Protein AF-0000000085096593 (afdb_homodimer)

Solvent-accessible surface area (backbone atoms only — not comparable to full-atom values): 30750 Å² total; per-residue (Å²): 127,81,60,40,32,36,34,35,33,31,53,74,32,85,54,32,55,29,34,52,50,32,33,63,67,33,94,74,62,41,48,48,33,30,35,35,51,69,85,56,83,67,77,67,58,91,88,38,46,72,45,65,28,85,74,41,66,68,42,39,34,62,70,40,52,79,28,30,30,39,38,36,49,44,33,50,80,54,42,61,56,48,58,60,52,49,53,26,32,45,73,54,57,22,48,36,37,28,57,49,41,60,24,62,57,64,88,40,70,64,33,37,71,50,40,57,79,50,49,48,52,50,51,50,52,52,52,47,63,74,36,53,92,67,29,36,32,35,38,45,27,28,34,44,47,40,60,59,24,37,73,74,47,76,41,47,50,39,78,89,79,32,33,32,61,43,36,74,94,50,24,77,43,54,26,27,21,15,35,52,58,56,54,8,39,40,56,40,34,41,49,30,70,87,34,26,79,77,34,56,69,32,82,39,30,44,43,34,31,67,44,24,56,52,56,48,50,54,37,51,24,62,74,67,72,44,81,58,53,72,44,77,47,62,57,69,60,50,38,56,52,20,52,54,34,32,52,58,52,38,50,75,30,52,67,55,27,52,53,49,37,42,60,33,73,90,42,57,34,28,35,71,83,68,67,56,56,36,30,75,80,41,71,49,70,76,41,54,65,57,64,56,49,57,76,73,104,130,81,60,41,32,37,33,35,33,32,53,74,32,85,54,32,54,29,34,52,49,30,33,64,68,34,93,74,62,39,48,46,33,32,34,33,53,68,83,55,83,65,76,66,56,90,88,39,47,73,46,65,28,86,74,40,66,68,42,39,33,62,70,41,52,79,29,30,30,40,38,36,48,45,34,51,80,54,41,62,56,47,58,59,52,50,53,27,31,46,73,51,57,22,48,36,38,27,57,51,40,65,24,62,58,66,86,39,70,64,32,38,71,51,40,57,80,50,49,49,51,50,50,51,53,52,50,47,61,73,36,53,91,64,28,39,34,34,38,44,27,29,34,44,46,41,60,59,24,37,72,75,48,76,41,45,48,38,79,90,79,32,34,32,61,43,35,74,93,49,25,77,44,54,26,26,21,15,35,51,57,57,54,8,39,40,55,40,34,41,48,30,71,86,35,26,78,77,35,56,69,32,82,38,29,44,43,35,31,67,44,25,57,51,56,48,50,53,36,53,25,63,75,68,71,44,81,58,52,72,45,76,45,63,59,68,62,50,39,57,53,20,53,55,34,32,53,58,51,37,51,75,28,51,66,56,26,54,53,50,36,44,60,33,72,89,41,56,34,27,33,71,82,69,67,56,55,35,31,74,81,41,69,50,70,77,40,54,66,57,64,57,49,58,75,71,105

Radius of gyration: 26.0 Å; Cα contacts (8 Å, |Δi|>4): 1195; chains: 2; bounding box: 49×73×70 Å

Structure (mmCIF, N/CA/C/O backbone):
data_AF-0000000085096593-model_v1
#
loop_
_entity.id
_entity.type
_entity.pdbx_description
1 polymer 'NmrA-like domain-containing protein'
#
loop_
_atom_site.group_PDB
_atom_site.id
_atom_site.type_symbol
_atom_site.label_atom_id
_atom_site.label_alt_id
_atom_site.label_comp_id
_atom_site.label_asym_id
_atom_site.label_entity_id
_atom_site.label_seq_id
_atom_site.pdbx_PDB_ins_code
_atom_site.Cartn_x
_atom_site.Cartn_y
_atom_site.Cartn_z
_atom_site.occupancy
_atom_site.B_iso_or_equiv
_atom_site.auth_seq_id
_atom_site.auth_comp_id
_atom_site.auth_asym_id
_atom_site.auth_atom_id
_atom_site.pdbx_PDB_model_num
ATOM 1 N N . MET A 1 1 ? 9.07 22.359 30.141 1 59.81 1 MET A N 1
ATOM 2 C CA . MET A 1 1 ? 9.969 21.672 29.219 1 59.81 1 MET A CA 1
ATOM 3 C C . MET A 1 1 ? 10.086 22.438 27.906 1 59.81 1 MET A C 1
ATOM 5 O O . MET A 1 1 ? 9.086 22.922 27.391 1 59.81 1 MET A O 1
ATOM 9 N N . SER A 1 2 ? 11.297 22.938 27.625 1 85.81 2 SER A N 1
ATOM 10 C CA . SER A 1 2 ? 11.5 23.797 26.469 1 85.81 2 SER A CA 1
ATOM 11 C C . SER A 1 2 ? 12.023 23 25.281 1 85.81 2 SER A C 1
ATOM 13 O O . SER A 1 2 ? 12.875 22.125 25.438 1 85.81 2 SER A O 1
ATOM 15 N N . PHE A 1 3 ? 11.305 23.031 24.203 1 96.75 3 PHE A N 1
ATOM 16 C CA . PHE A 1 3 ? 11.75 22.453 22.953 1 96.75 3 PHE A CA 1
ATOM 17 C C . PHE A 1 3 ? 12.562 23.469 22.156 1 96.75 3 PHE A C 1
ATOM 19 O O . PHE A 1 3 ? 12.125 24.609 21.953 1 96.75 3 PHE A O 1
ATOM 26 N N . LYS A 1 4 ? 13.727 23.047 21.797 1 97.81 4 LYS A N 1
ATOM 27 C CA . LYS A 1 4 ? 14.578 23.938 21.031 1 97.81 4 LYS A CA 1
ATOM 28 C C . LYS A 1 4 ? 15.07 23.266 19.75 1 97.81 4 LYS A C 1
ATOM 30 O O . LYS A 1 4 ? 14.906 23.812 18.656 1 97.81 4 LYS A O 1
ATOM 35 N N . ASN A 1 5 ? 15.695 22.109 19.859 1 98.69 5 ASN A N 1
ATOM 36 C CA . ASN A 1 5 ? 16.172 21.344 18.719 1 98.69 5 ASN A CA 1
ATOM 37 C C . ASN A 1 5 ? 15.109 20.406 18.172 1 98.69 5 ASN A C 1
ATOM 39 O O . ASN A 1 5 ? 14.719 19.438 18.844 1 98.69 5 ASN A O 1
ATOM 43 N N . VAL A 1 6 ? 14.648 20.672 16.969 1 98.81 6 VAL A N 1
ATOM 44 C CA . VAL A 1 6 ? 13.57 19.906 16.375 1 98.81 6 VAL A CA 1
ATOM 45 C C . VAL A 1 6 ? 14.047 19.297 15.055 1 98.81 6 VAL A C 1
ATOM 47 O O . VAL A 1 6 ? 14.625 19.984 14.211 1 98.81 6 VAL A O 1
ATOM 50 N N . ILE A 1 7 ? 13.844 18 14.852 1 98.81 7 ILE A N 1
ATOM 51 C CA . ILE A 1 7 ? 14.242 17.328 13.617 1 98.81 7 ILE A CA 1
ATOM 52 C C . ILE A 1 7 ? 13.008 16.812 12.891 1 98.81 7 ILE A C 1
ATOM 54 O O . ILE A 1 7 ? 12.125 16.203 13.508 1 98.81 7 ILE A O 1
ATOM 58 N N . VAL A 1 8 ? 12.883 17.141 11.625 1 98.62 8 VAL A N 1
ATOM 59 C CA . VAL A 1 8 ? 11.812 16.672 10.75 1 98.62 8 VAL A CA 1
ATOM 60 C C . VAL A 1 8 ? 12.312 15.492 9.914 1 98.62 8 VAL A C 1
ATOM 62 O O . VAL A 1 8 ? 13.336 15.602 9.234 1 98.62 8 VAL A O 1
ATOM 65 N N . VAL A 1 9 ? 11.594 14.352 10.023 1 97.56 9 VAL A N 1
ATOM 66 C CA . VAL A 1 9 ? 11.961 13.164 9.25 1 97.56 9 VAL A CA 1
ATOM 67 C C . VAL A 1 9 ? 11.133 13.109 7.973 1 97.56 9 VAL A C 1
ATOM 69 O O . VAL A 1 9 ? 9.906 13.219 8.016 1 97.56 9 VAL A O 1
ATOM 72 N N . GLY A 1 10 ? 11.781 12.867 6.844 1 92.62 10 GLY A N 1
ATOM 73 C CA . GLY A 1 10 ? 11.109 12.852 5.555 1 92.62 10 GLY A CA 1
ATOM 74 C C . GLY A 1 10 ? 11.07 14.219 4.887 1 92.62 10 GLY A C 1
ATOM 75 O O . GLY A 1 10 ? 10 14.695 4.508 1 92.62 10 GLY A O 1
ATOM 76 N N . GLY A 1 11 ? 12.109 14.812 4.57 1 84.56 11 GLY A N 1
ATOM 77 C CA . GLY A 1 11 ? 12.227 16.203 4.137 1 84.56 11 GLY A CA 1
ATOM 78 C C . GLY A 1 11 ? 11.711 16.422 2.729 1 84.56 11 GLY A C 1
ATOM 79 O O . GLY A 1 11 ? 11.273 17.531 2.393 1 84.56 11 GLY A O 1
ATOM 80 N N . GLY A 1 12 ? 11.648 15.414 1.972 1 84.06 12 GLY A N 1
ATOM 81 C CA . GLY A 1 12 ? 11.344 15.594 0.562 1 84.06 12 GLY A CA 1
ATOM 82 C C . GLY A 1 12 ? 9.859 15.445 0.251 1 84.06 12 GLY A C 1
ATOM 83 O O . GLY A 1 12 ? 9.469 15.438 -0.916 1 84.06 12 GLY A O 1
ATOM 84 N N . GLY A 1 13 ? 9.078 15.422 1.253 1 88.88 13 GLY A N 1
ATOM 85 C CA . GLY A 1 13 ? 7.652 15.234 1.03 1 88.88 13 GLY A CA 1
ATOM 86 C C . GLY A 1 13 ? 6.91 16.531 0.78 1 88.88 13 GLY A C 1
ATOM 87 O O . GLY A 1 13 ? 7.52 17.609 0.756 1 88.88 13 GLY A O 1
ATOM 88 N N . ASN A 1 14 ? 5.613 16.438 0.573 1 90.5 14 ASN A N 1
ATOM 89 C CA . ASN A 1 14 ? 4.777 17.609 0.271 1 90.5 14 ASN A CA 1
ATOM 90 C C . ASN A 1 14 ? 4.469 18.422 1.525 1 90.5 14 ASN A C 1
ATOM 92 O O . ASN A 1 14 ? 4.285 19.625 1.453 1 90.5 14 ASN A O 1
ATOM 96 N N . LEU A 1 15 ? 4.449 17.766 2.623 1 96.38 15 LEU A N 1
ATOM 97 C CA . LEU A 1 15 ? 4.059 18.422 3.869 1 96.38 15 LEU A CA 1
ATOM 98 C C . LEU A 1 15 ? 5.273 19.016 4.574 1 96.38 15 LEU A C 1
ATOM 100 O O . LEU A 1 15 ? 5.176 20.062 5.203 1 96.38 15 LEU A O 1
ATOM 104 N N . SER A 1 16 ? 6.414 18.391 4.461 1 96.38 16 SER A N 1
ATOM 105 C CA . SER A 1 16 ? 7.594 18.703 5.266 1 96.38 16 SER A CA 1
ATOM 106 C C . SER A 1 16 ? 8.031 20.156 5.07 1 96.38 16 SER A C 1
ATOM 108 O O . SER A 1 16 ? 8.383 20.828 6.035 1 96.38 16 SER A O 1
ATOM 110 N N . PRO A 1 17 ? 8.016 20.672 3.83 1 95.69 17 PRO A N 1
ATOM 111 C CA . PRO A 1 17 ? 8.422 22.062 3.668 1 95.69 17 PRO A CA 1
ATOM 112 C C . PRO A 1 17 ? 7.582 23.031 4.504 1 95.69 17 PRO A C 1
ATOM 114 O O . PRO A 1 17 ? 8.109 23.984 5.062 1 95.69 17 PRO A O 1
ATOM 117 N N . ALA A 1 18 ? 6.312 22.781 4.609 1 97.69 18 ALA A N 1
ATOM 118 C CA . ALA A 1 18 ? 5.438 23.641 5.398 1 97.69 18 ALA A CA 1
ATOM 119 C C . ALA A 1 18 ? 5.77 23.547 6.883 1 97.69 18 ALA A C 1
ATOM 121 O O . ALA A 1 18 ? 5.746 24.562 7.598 1 97.69 18 ALA A O 1
ATOM 122 N N . ILE A 1 19 ? 6.07 22.359 7.34 1 98.56 19 ILE A N 1
ATOM 123 C CA . ILE A 1 19 ? 6.434 22.172 8.742 1 98.56 19 ILE A CA 1
ATOM 124 C C . ILE A 1 19 ? 7.758 22.875 9.031 1 98.56 19 ILE A C 1
ATOM 126 O O . ILE A 1 19 ? 7.879 23.609 10.016 1 98.56 19 ILE A O 1
ATOM 130 N N . ILE A 1 20 ? 8.734 22.656 8.172 1 98.31 20 ILE A N 1
ATOM 131 C CA . ILE A 1 20 ? 10.055 23.25 8.336 1 98.31 20 ILE A CA 1
ATOM 132 C C . ILE A 1 20 ? 9.945 24.781 8.336 1 98.31 20 ILE A C 1
ATOM 134 O O . ILE A 1 20 ? 10.508 25.453 9.203 1 98.31 20 ILE A O 1
ATOM 138 N N . ASP A 1 21 ? 9.188 25.312 7.402 1 97.75 21 ASP A N 1
ATOM 139 C CA . ASP A 1 21 ? 9.008 26.75 7.297 1 97.75 21 ASP A CA 1
ATOM 140 C C . ASP A 1 21 ? 8.406 27.328 8.578 1 97.75 21 ASP A C 1
ATOM 142 O O . ASP A 1 21 ? 8.867 28.344 9.086 1 97.75 21 ASP A O 1
ATOM 146 N N . ALA A 1 22 ? 7.363 26.703 9.094 1 98.31 22 ALA A N 1
ATOM 147 C CA . ALA A 1 22 ? 6.691 27.156 10.305 1 98.31 22 ALA A CA 1
ATOM 148 C C . ALA A 1 22 ? 7.641 27.141 11.5 1 98.31 22 ALA A C 1
ATOM 150 O O . ALA A 1 22 ? 7.633 28.047 12.328 1 98.31 22 ALA A O 1
ATOM 151 N N . LEU A 1 23 ? 8.477 26.078 11.602 1 98.38 23 LEU A N 1
ATOM 152 C CA . LEU A 1 23 ? 9.422 25.953 12.711 1 98.38 23 LEU A CA 1
ATOM 153 C C . LEU A 1 23 ? 10.508 27.031 12.617 1 98.38 23 LEU A C 1
ATOM 155 O O . LEU A 1 23 ? 10.836 27.672 13.617 1 98.38 23 LEU A O 1
ATOM 159 N N . VAL A 1 24 ? 11.023 27.219 11.422 1 97.88 24 VAL A N 1
ATOM 160 C CA . VAL A 1 24 ? 12.109 28.172 11.203 1 97.88 24 VAL A CA 1
ATOM 161 C C . VAL A 1 24 ? 11.609 29.578 11.5 1 97.88 24 VAL A C 1
ATOM 163 O O . VAL A 1 24 ? 12.344 30.391 12.062 1 97.88 24 VAL A O 1
ATOM 166 N N . LYS A 1 25 ? 10.391 29.891 11.203 1 97.38 25 LYS A N 1
ATOM 167 C CA . LYS A 1 25 ? 9.852 31.234 11.328 1 97.38 25 LYS A CA 1
ATOM 168 C C . LYS A 1 25 ? 9.234 31.453 12.703 1 97.38 25 LYS A C 1
ATOM 170 O O . LYS A 1 25 ? 8.812 32.562 13.031 1 97.38 25 LYS A O 1
ATOM 175 N N . SER A 1 26 ? 9.156 30.438 13.438 1 96.81 26 SER A N 1
ATOM 176 C CA . SER A 1 26 ? 8.508 30.531 14.742 1 96.81 26 SER A CA 1
ATOM 177 C C . SER A 1 26 ? 9.203 31.547 15.633 1 96.81 26 SER A C 1
ATOM 179 O O . SER A 1 26 ? 10.438 31.641 15.648 1 96.81 26 SER A O 1
ATOM 181 N N . PRO A 1 27 ? 8.43 32.312 16.422 1 96.62 27 PRO A N 1
ATOM 182 C CA . PRO A 1 27 ? 9.047 33.25 17.359 1 96.62 27 PRO A CA 1
ATOM 183 C C . PRO A 1 27 ? 9.766 32.594 18.516 1 96.62 27 PRO A C 1
ATOM 185 O O . PRO A 1 27 ? 10.453 33.25 19.297 1 96.62 27 PRO A O 1
ATOM 188 N N . HIS A 1 28 ? 9.672 31.297 18.547 1 95.88 28 HIS A N 1
ATOM 189 C CA . HIS A 1 28 ? 10.289 30.578 19.641 1 95.88 28 HIS A CA 1
ATOM 190 C C . HIS A 1 28 ? 11.688 30.094 19.266 1 95.88 28 HIS A C 1
ATOM 192 O O . HIS A 1 28 ? 12.336 29.375 20.047 1 95.88 28 HIS A O 1
ATOM 198 N N . ASN A 1 29 ? 12.203 30.391 18.109 1 95 29 ASN A N 1
ATOM 199 C CA . ASN A 1 29 ? 13.586 30.25 17.656 1 95 29 ASN A CA 1
ATOM 200 C C . ASN A 1 29 ? 14.047 28.797 17.719 1 95 29 ASN A C 1
ATOM 202 O O . ASN A 1 29 ? 15.078 28.5 18.312 1 95 29 ASN A O 1
ATOM 206 N N . TYR A 1 30 ? 13.336 27.906 17.125 1 97.94 30 TYR A N 1
ATOM 207 C CA . TYR A 1 30 ? 13.734 26.5 17.047 1 97.94 30 TYR A CA 1
ATOM 208 C C . TYR A 1 30 ? 14.977 26.328 16.172 1 97.94 30 TYR A C 1
ATOM 210 O O . TYR A 1 30 ? 15.125 27.031 15.172 1 97.94 30 TYR A O 1
ATOM 218 N N . THR A 1 31 ? 15.891 25.484 16.625 1 98.38 31 THR A N 1
ATOM 219 C CA . THR A 1 31 ? 16.922 24.953 15.734 1 98.38 31 THR A CA 1
ATOM 220 C C . THR A 1 31 ? 16.406 23.734 14.969 1 98.38 31 THR A C 1
ATOM 222 O O . THR A 1 31 ? 16.094 22.719 15.578 1 98.38 31 THR A O 1
ATOM 225 N N . VAL A 1 32 ? 16.344 23.875 13.625 1 98.5 32 VAL A N 1
ATOM 226 C CA . VAL A 1 32 ? 15.625 22.875 12.828 1 98.5 32 VAL A CA 1
ATOM 227 C C . VAL A 1 32 ? 16.625 22.031 12.031 1 98.5 32 VAL A C 1
ATOM 229 O O . VAL A 1 32 ? 17.547 22.562 11.43 1 98.5 32 VAL A O 1
ATOM 232 N N . SER A 1 33 ? 16.469 20.734 12.086 1 98.62 33 SER A N 1
ATOM 233 C CA . SER A 1 33 ? 17.172 19.781 11.242 1 98.62 33 SER A CA 1
ATOM 234 C C . SER A 1 33 ? 16.203 18.922 10.438 1 98.62 33 SER A C 1
ATOM 236 O O . SER A 1 33 ? 15.031 18.797 10.789 1 98.62 33 SER A O 1
ATOM 238 N N . VAL A 1 34 ? 16.703 18.406 9.336 1 98.25 34 VAL A N 1
ATOM 239 C CA . VAL A 1 34 ? 15.938 17.484 8.516 1 98.25 34 VAL A CA 1
ATOM 240 C C . VAL A 1 34 ? 16.703 16.188 8.328 1 98.25 34 VAL A C 1
ATOM 242 O O . VAL A 1 34 ? 17.922 16.203 8.133 1 98.25 34 VAL A O 1
ATOM 245 N N . LEU A 1 35 ? 15.992 15.07 8.477 1 97.44 35 LEU A N 1
ATOM 246 C CA . LEU A 1 35 ? 16.562 13.742 8.289 1 97.44 35 LEU A CA 1
ATOM 247 C C . LEU A 1 35 ? 15.977 13.07 7.051 1 97.44 35 LEU A C 1
ATOM 249 O O . LEU A 1 35 ? 14.758 13.008 6.898 1 97.44 35 LEU A O 1
ATOM 253 N N . SER A 1 36 ? 16.781 12.688 6.148 1 93.25 36 SER A N 1
ATOM 254 C CA . SER A 1 36 ? 16.344 11.961 4.961 1 93.25 36 SER A CA 1
ATOM 255 C C . SER A 1 36 ? 17.203 10.719 4.727 1 93.25 36 SER A C 1
ATOM 257 O O . SER A 1 36 ? 18.234 10.531 5.395 1 93.25 36 SER A O 1
ATOM 259 N N . ARG A 1 37 ? 16.75 9.789 3.828 1 8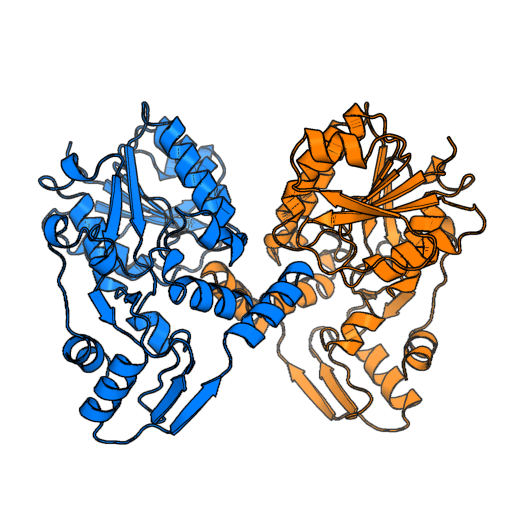8.44 37 ARG A N 1
ATOM 260 C CA . ARG A 1 37 ? 17.531 8.609 3.457 1 88.44 37 ARG A CA 1
ATOM 261 C C . ARG A 1 37 ? 18.828 9.008 2.775 1 88.44 37 ARG A C 1
ATOM 263 O O . ARG A 1 37 ? 18.938 10.094 2.195 1 88.44 37 ARG A O 1
ATOM 270 N N . GLU A 1 38 ? 19.75 8.172 2.713 1 86.12 38 GLU A N 1
ATOM 271 C CA . GLU A 1 38 ? 21.062 8.438 2.152 1 86.12 38 GLU A CA 1
ATOM 272 C C . GLU A 1 38 ? 20.969 8.844 0.685 1 86.12 38 GLU A C 1
ATOM 274 O O . GLU A 1 38 ? 21.703 9.734 0.235 1 86.12 38 GLU A O 1
ATOM 279 N N . GLN A 1 39 ? 20.094 8.32 -0.022 1 79.5 39 GLN A N 1
ATOM 280 C CA . GLN A 1 39 ? 20.031 8.539 -1.464 1 79.5 39 GLN A CA 1
ATOM 281 C C . GLN A 1 39 ? 19.094 9.695 -1.802 1 79.5 39 GLN A C 1
ATOM 283 O O . GLN A 1 39 ? 18.859 9.984 -2.977 1 79.5 39 GLN A O 1
ATOM 288 N N . SER A 1 40 ? 18.594 10.305 -0.799 1 84.06 40 SER A N 1
ATOM 289 C CA . SER A 1 40 ? 17.672 11.406 -1.034 1 84.06 40 SER A CA 1
ATOM 290 C C . SER A 1 40 ? 18.344 12.547 -1.787 1 84.06 40 SER A C 1
ATOM 292 O O . SER A 1 40 ? 19.5 12.875 -1.516 1 84.06 40 SER A O 1
ATOM 294 N N . THR A 1 41 ? 17.562 13.18 -2.662 1 80.62 41 THR A N 1
ATOM 295 C CA . THR A 1 41 ? 18.047 14.336 -3.404 1 80.62 41 THR A CA 1
ATOM 296 C C . THR A 1 41 ? 17.547 15.633 -2.773 1 80.62 41 THR A C 1
ATOM 298 O O . THR A 1 41 ? 17.703 16.719 -3.355 1 80.62 41 THR A O 1
ATOM 301 N N . TYR A 1 42 ? 16.922 15.43 -1.634 1 87.06 42 TYR A N 1
ATOM 302 C CA . TYR A 1 42 ? 16.422 16.578 -0.9 1 87.06 42 TYR A CA 1
ATOM 303 C C . TYR A 1 42 ? 17.531 17.594 -0.642 1 87.06 42 TYR A C 1
ATOM 305 O O . TYR A 1 42 ? 18.672 17.219 -0.337 1 87.06 42 TYR A O 1
ATOM 313 N N . GLN A 1 43 ? 17.156 18.906 -0.777 1 90.38 43 GLN A N 1
ATOM 314 C CA . GLN A 1 43 ? 18.016 20.016 -0.412 1 90.38 43 GLN A CA 1
ATOM 315 C C . GLN A 1 43 ? 17.375 20.891 0.658 1 90.38 43 GLN A C 1
ATOM 317 O O . GLN A 1 43 ? 16.328 21.5 0.423 1 90.38 43 GLN A O 1
ATOM 322 N N . ALA A 1 44 ? 18.078 20.969 1.749 1 92.94 44 ALA A N 1
ATOM 323 C CA . ALA A 1 44 ? 17.547 21.75 2.863 1 92.94 44 ALA A CA 1
ATOM 324 C C . ALA A 1 44 ? 17.656 23.25 2.594 1 92.94 44 ALA A C 1
ATOM 326 O O . ALA A 1 44 ? 18.641 23.703 2.006 1 92.94 44 ALA A O 1
ATOM 327 N N . PRO A 1 45 ? 16.703 24.031 3.037 1 93.12 45 PRO A N 1
ATOM 328 C CA . PRO A 1 45 ? 16.859 25.5 2.945 1 93.12 45 PRO A CA 1
ATOM 329 C C . PRO A 1 45 ? 17.969 26.031 3.85 1 93.12 45 PRO A C 1
ATOM 331 O O . PRO A 1 45 ? 18.453 25.312 4.723 1 93.12 45 PRO A O 1
ATOM 334 N N . SER A 1 46 ? 18.312 27.281 3.623 1 92.06 46 SER A N 1
ATOM 335 C CA . SER A 1 46 ? 19.375 27.906 4.406 1 92.06 46 SER A CA 1
ATOM 336 C C . SER A 1 46 ? 19.031 27.906 5.895 1 92.06 46 SER A C 1
ATOM 338 O O . SER A 1 46 ? 17.891 28.172 6.277 1 92.06 46 SER A O 1
ATOM 340 N N . GLY A 1 47 ? 20 27.516 6.672 1 94.56 47 GLY A N 1
ATOM 341 C CA . GLY A 1 47 ? 19.844 27.562 8.117 1 94.56 47 GLY A CA 1
ATOM 342 C C . GLY A 1 47 ? 19.312 26.266 8.695 1 94.56 47 GLY A C 1
ATOM 343 O O . GLY A 1 47 ? 19.266 26.094 9.914 1 94.56 47 GLY A O 1
ATOM 344 N N . VAL A 1 48 ? 18.922 25.344 7.844 1 97.44 48 VAL A N 1
ATOM 345 C CA . VAL A 1 48 ? 18.406 24.047 8.297 1 97.44 48 VAL A CA 1
ATOM 346 C C . VAL A 1 48 ? 19.469 22.984 8.078 1 97.44 48 VAL A C 1
ATOM 348 O O . VAL A 1 48 ? 20.016 22.844 6.98 1 97.44 48 VAL A O 1
ATOM 351 N N . LYS A 1 49 ? 19.797 22.297 9.109 1 97.06 49 LYS A N 1
ATOM 352 C CA . LYS A 1 49 ? 20.766 21.219 9.023 1 97.06 49 LYS A CA 1
ATOM 353 C C . LYS A 1 49 ? 20.156 19.969 8.375 1 97.06 49 LYS A C 1
ATOM 355 O O . LYS A 1 49 ? 19.078 19.531 8.75 1 97.06 49 LYS A O 1
ATOM 360 N N . HIS A 1 50 ? 20.844 19.484 7.355 1 97.19 50 HIS A N 1
ATOM 361 C CA . HIS A 1 50 ? 20.406 18.281 6.668 1 97.19 50 HIS A CA 1
ATOM 362 C C . HIS A 1 50 ? 21.219 17.062 7.094 1 97.19 50 HIS A C 1
ATOM 364 O O . HIS A 1 50 ? 22.438 17.031 6.906 1 97.19 50 HIS A O 1
ATOM 370 N N . LEU A 1 51 ? 20.594 16.109 7.676 1 97 51 LEU A N 1
ATOM 371 C CA . LEU A 1 51 ? 21.219 14.859 8.102 1 97 51 LEU A CA 1
ATOM 372 C C . LEU A 1 51 ? 20.734 13.695 7.242 1 97 51 LEU A C 1
ATOM 374 O O . LEU A 1 51 ? 19.625 13.742 6.684 1 97 51 LEU A O 1
ATOM 378 N N . LYS A 1 52 ? 21.578 12.703 7.133 1 94.81 52 LYS A N 1
ATOM 379 C CA . LYS A 1 52 ? 21.25 11.516 6.355 1 94.81 52 LYS A CA 1
ATOM 380 C C . LYS A 1 52 ? 21.281 10.266 7.227 1 94.81 52 LYS A C 1
ATOM 382 O O . LYS A 1 52 ? 21.953 10.234 8.258 1 94.81 52 LYS A O 1
ATOM 387 N N . THR A 1 53 ? 20.484 9.258 6.828 1 94.62 53 THR A N 1
ATOM 388 C CA . THR A 1 53 ? 20.438 8.016 7.59 1 94.62 53 THR A CA 1
ATOM 389 C C . THR A 1 53 ? 20.172 6.828 6.668 1 94.62 53 THR A C 1
ATOM 391 O O . THR A 1 53 ? 19.5 6.961 5.645 1 94.62 53 THR A O 1
ATOM 394 N N . ASP A 1 54 ? 20.719 5.688 6.992 1 90 54 ASP A N 1
ATOM 395 C CA . ASP A 1 54 ? 20.359 4.426 6.355 1 90 54 ASP A CA 1
ATOM 396 C C . ASP A 1 54 ? 19.344 3.656 7.199 1 90 54 ASP A C 1
ATOM 398 O O . ASP A 1 54 ? 19.062 2.484 6.93 1 90 54 ASP A O 1
ATOM 402 N N . TYR A 1 55 ? 18.859 4.258 8.281 1 90.75 55 TYR A N 1
ATOM 403 C CA . TYR A 1 55 ? 17.797 3.805 9.164 1 90.75 55 TYR A CA 1
ATOM 404 C C . TYR A 1 55 ? 18.25 2.635 10.023 1 90.75 55 TYR A C 1
ATOM 406 O O . TYR A 1 55 ? 17.438 1.985 10.688 1 90.75 55 TYR A O 1
ATOM 414 N N . THR A 1 56 ? 19.547 2.385 10.039 1 92.94 56 THR A N 1
ATOM 415 C CA . THR A 1 56 ? 20.062 1.507 11.086 1 92.94 56 THR A CA 1
ATOM 416 C C . THR A 1 56 ? 19.969 2.178 12.453 1 92.94 56 THR A C 1
ATOM 418 O O . THR A 1 56 ? 19.891 3.404 12.547 1 92.94 56 THR A O 1
ATOM 421 N N . HIS A 1 57 ? 19.953 1.304 13.445 1 95.31 57 HIS A N 1
ATOM 422 C CA . HIS A 1 57 ? 19.797 1.827 14.797 1 95.31 57 HIS A CA 1
ATOM 423 C C . HIS A 1 57 ? 20.891 2.84 15.125 1 95.31 57 HIS A C 1
ATOM 425 O O . HIS A 1 57 ? 20.594 3.947 15.578 1 95.31 57 HIS A O 1
ATOM 431 N N . ASP A 1 58 ? 22.109 2.496 14.812 1 97 58 ASP A N 1
ATOM 432 C CA . ASP A 1 58 ? 23.234 3.371 15.141 1 97 58 ASP A CA 1
ATOM 433 C C . ASP A 1 58 ? 23.156 4.688 14.367 1 97 58 ASP A C 1
ATOM 435 O O . ASP A 1 58 ? 23.453 5.75 14.906 1 97 58 ASP A O 1
ATOM 439 N N . SER A 1 59 ? 22.766 4.59 13.18 1 97.62 59 SER A N 1
ATOM 440 C CA . SER A 1 59 ? 22.625 5.777 12.344 1 97.62 59 SER A CA 1
ATOM 441 C C . SER A 1 59 ? 21.531 6.703 12.883 1 97.62 59 SER A C 1
ATOM 443 O O . SER A 1 59 ? 21.703 7.922 12.914 1 97.62 59 SER A O 1
ATOM 445 N N . LEU A 1 60 ? 20.469 6.176 13.352 1 98.38 60 LEU A N 1
ATOM 446 C CA . LEU A 1 60 ? 19.359 6.953 13.883 1 98.38 60 LEU A CA 1
ATOM 447 C C . LEU A 1 60 ? 19.734 7.578 15.227 1 98.38 60 LEU A C 1
ATOM 449 O O . LEU A 1 60 ? 19.422 8.75 15.469 1 98.38 60 LEU A O 1
ATOM 453 N N . VAL A 1 61 ? 20.375 6.785 16.016 1 98.5 61 VAL A N 1
ATOM 454 C CA . VAL A 1 61 ? 20.812 7.293 17.312 1 98.5 61 VAL A CA 1
ATOM 455 C C . VAL A 1 61 ? 21.734 8.492 17.109 1 98.5 61 VAL A C 1
ATOM 457 O O . VAL A 1 61 ? 21.578 9.523 17.766 1 98.5 61 VAL A O 1
ATOM 460 N N . SER A 1 62 ? 22.641 8.352 16.203 1 98.38 62 SER A N 1
ATOM 461 C CA . SER A 1 62 ? 23.562 9.438 15.914 1 98.38 62 SER A CA 1
ATOM 462 C C . SER A 1 62 ? 22.844 10.68 15.406 1 98.38 62 SER A C 1
ATOM 464 O O . SER A 1 62 ? 23.125 11.797 15.844 1 98.38 62 SER A O 1
ATOM 466 N N . ALA A 1 63 ? 21.875 10.516 14.539 1 98.25 63 ALA A N 1
ATOM 467 C CA . ALA A 1 63 ? 21.156 11.625 13.922 1 98.25 63 ALA A CA 1
ATOM 468 C C . ALA A 1 63 ? 20.266 12.328 14.93 1 98.25 63 ALA A C 1
ATOM 470 O O . ALA A 1 63 ? 20.062 13.539 14.852 1 98.25 63 ALA A O 1
ATOM 471 N N . LEU A 1 64 ? 19.781 11.617 15.938 1 98.75 64 LEU A N 1
ATOM 472 C CA . LEU A 1 64 ? 18.766 12.156 16.828 1 98.75 64 LEU A CA 1
ATOM 473 C C . LEU A 1 64 ? 19.375 12.703 18.109 1 98.75 64 LEU A C 1
ATOM 475 O O . LEU A 1 64 ? 18.703 13.359 18.891 1 98.75 64 LEU A O 1
ATOM 479 N N . LYS A 1 65 ? 20.672 12.422 18.266 1 98.5 65 LYS A N 1
ATOM 480 C CA . LYS A 1 65 ? 21.344 12.914 19.469 1 98.5 65 LYS A CA 1
ATOM 481 C C . LYS A 1 65 ? 21.203 14.43 19.594 1 98.5 65 LYS A C 1
ATOM 483 O O . LYS A 1 65 ? 21.484 15.164 18.641 1 98.5 65 LYS A O 1
ATOM 488 N N . GLY A 1 66 ? 20.734 14.883 20.797 1 98.19 66 GLY A N 1
ATOM 489 C CA . GLY A 1 66 ? 20.625 16.312 21.078 1 98.19 66 GLY A CA 1
ATOM 490 C C . GLY A 1 66 ? 19.297 16.906 20.641 1 98.19 66 GLY A C 1
ATOM 491 O O . GLY A 1 66 ? 19 18.062 20.938 1 98.19 66 GLY A O 1
ATOM 492 N N . GLN A 1 67 ? 18.484 16.141 19.953 1 98.69 67 GLN A N 1
ATOM 493 C CA . GLN A 1 67 ? 17.172 16.625 19.531 1 98.69 67 GLN A CA 1
ATOM 494 C C . GLN A 1 67 ? 16.172 16.562 20.672 1 98.69 67 GLN A C 1
ATOM 496 O O . GLN A 1 67 ? 16.172 15.609 21.453 1 98.69 67 GLN A O 1
ATOM 501 N N . ASP A 1 68 ? 15.312 17.594 20.719 1 98.81 68 ASP A N 1
ATOM 502 C CA . ASP A 1 68 ? 14.273 17.625 21.734 1 98.81 68 ASP A CA 1
ATOM 503 C C . ASP A 1 68 ? 12.984 16.984 21.219 1 98.81 68 ASP A C 1
ATOM 505 O O . ASP A 1 68 ? 12.234 16.375 21.984 1 98.81 68 ASP A O 1
ATOM 509 N N . ALA A 1 69 ? 12.711 17.188 19.922 1 98.88 69 ALA A N 1
ATOM 510 C CA . ALA A 1 69 ? 11.484 16.688 19.328 1 98.88 69 ALA A CA 1
ATOM 511 C C . ALA A 1 69 ? 11.734 16.125 17.922 1 98.88 69 ALA A C 1
ATOM 513 O O . ALA A 1 69 ? 12.617 16.609 17.203 1 98.88 69 ALA A O 1
ATOM 514 N N . VAL A 1 70 ? 10.984 15.117 17.562 1 98.94 70 VAL A N 1
ATOM 515 C CA . VAL A 1 70 ? 10.984 14.516 16.234 1 98.94 70 VAL A CA 1
ATOM 516 C C . VAL A 1 70 ? 9.609 14.68 15.586 1 98.94 70 VAL A C 1
ATOM 518 O O . VAL A 1 70 ? 8.594 14.297 16.172 1 98.94 70 VAL A O 1
ATOM 521 N N . ILE A 1 71 ? 9.562 15.297 14.43 1 98.88 71 ILE A N 1
ATOM 522 C CA . ILE A 1 71 ? 8.352 15.359 13.609 1 98.88 71 ILE A CA 1
ATOM 523 C C . ILE A 1 71 ? 8.492 14.422 12.414 1 98.88 71 ILE A C 1
ATOM 525 O O . ILE A 1 71 ? 9.281 14.672 11.508 1 98.88 71 ILE A O 1
ATOM 529 N N . SER A 1 72 ? 7.727 13.383 12.445 1 98.5 72 SER A N 1
ATOM 530 C CA . SER A 1 72 ? 7.793 12.438 11.336 1 98.5 72 SER A CA 1
ATOM 531 C C . SER A 1 72 ? 6.801 12.812 10.234 1 98.5 72 SER A C 1
ATOM 533 O O . SER A 1 72 ? 5.598 12.914 10.492 1 98.5 72 SER A O 1
ATOM 535 N N . ALA A 1 73 ? 7.246 13.023 9.062 1 96.44 73 ALA A N 1
ATOM 536 C CA . ALA A 1 73 ? 6.41 13.273 7.891 1 96.44 73 ALA A CA 1
ATOM 537 C C . ALA A 1 73 ? 6.59 12.172 6.848 1 96.44 73 ALA A C 1
ATOM 539 O O . ALA A 1 73 ? 6.387 12.406 5.652 1 96.44 73 ALA A O 1
ATOM 540 N N . ILE A 1 74 ? 6.965 11.023 7.352 1 92.75 74 ILE A N 1
ATOM 541 C CA . ILE A 1 74 ? 7.148 9.852 6.492 1 92.75 74 ILE A CA 1
ATOM 542 C C . ILE A 1 74 ? 5.789 9.344 6.012 1 92.75 74 ILE A C 1
ATOM 544 O O . ILE A 1 74 ? 4.812 9.375 6.758 1 92.75 74 ILE A O 1
ATOM 548 N N . ALA A 1 75 ? 5.742 8.922 4.68 1 90.06 75 ALA A N 1
ATOM 549 C CA . ALA A 1 75 ? 4.473 8.469 4.113 1 90.06 75 ALA A CA 1
ATOM 550 C C . ALA A 1 75 ? 4.629 7.109 3.438 1 90.06 75 ALA A C 1
ATOM 552 O O . ALA A 1 75 ? 5.738 6.578 3.344 1 90.06 75 ALA A O 1
ATOM 553 N N . GLY A 1 76 ? 3.49 6.531 3.104 1 86.38 76 GLY A N 1
ATOM 554 C CA . GLY A 1 76 ? 3.471 5.32 2.297 1 86.38 76 GLY A CA 1
ATOM 555 C C . GLY A 1 76 ? 3.906 4.086 3.064 1 86.38 76 GLY A C 1
ATOM 556 O O . GLY A 1 76 ? 3.508 3.891 4.215 1 86.38 76 GLY A O 1
ATOM 557 N N . PHE A 1 77 ? 4.699 3.27 2.398 1 85.88 77 PHE A N 1
ATOM 558 C CA . PHE A 1 77 ? 5.062 1.968 2.945 1 85.88 77 PHE A CA 1
ATOM 559 C C . PHE A 1 77 ? 6.184 2.104 3.973 1 85.88 77 PHE A C 1
ATOM 561 O O . PHE A 1 77 ? 6.488 1.153 4.695 1 85.88 77 PHE A O 1
ATOM 568 N N . ALA A 1 78 ? 6.734 3.334 4.156 1 86.62 78 ALA A N 1
ATOM 569 C CA . ALA A 1 78 ? 7.828 3.551 5.102 1 86.62 78 ALA A CA 1
ATOM 570 C C . ALA A 1 78 ? 7.293 3.881 6.492 1 86.62 78 ALA A C 1
ATOM 572 O O . ALA A 1 78 ? 8.062 3.955 7.457 1 86.62 78 ALA A O 1
ATOM 573 N N . ILE A 1 79 ? 6.039 3.969 6.652 1 92 79 ILE A N 1
ATOM 574 C CA . ILE A 1 79 ? 5.426 4.41 7.902 1 92 79 ILE A CA 1
ATOM 575 C C . ILE A 1 79 ? 5.809 3.453 9.031 1 92 79 ILE A C 1
ATOM 577 O O . ILE A 1 79 ? 6.09 3.885 10.148 1 92 79 ILE A O 1
ATOM 581 N N . ALA A 1 80 ? 5.918 2.234 8.711 1 87.69 80 ALA A N 1
ATOM 582 C CA . ALA A 1 80 ? 6.223 1.238 9.734 1 87.69 80 ALA A CA 1
ATOM 583 C C . ALA A 1 80 ? 7.633 1.434 10.289 1 87.69 80 ALA A C 1
ATOM 585 O O . ALA A 1 80 ? 7.914 1.067 11.43 1 87.69 80 ALA A O 1
ATOM 586 N N . ASP A 1 81 ? 8.508 2.057 9.594 1 88.56 81 ASP A N 1
ATOM 587 C CA . ASP A 1 81 ? 9.891 2.287 10 1 88.56 81 ASP A CA 1
ATOM 588 C C . ASP A 1 81 ? 9.961 3.273 11.164 1 88.56 81 ASP A C 1
ATOM 590 O O . ASP A 1 81 ? 11 3.395 11.82 1 88.56 81 ASP A O 1
ATOM 594 N N . GLN A 1 82 ? 8.883 3.883 11.438 1 96.62 82 GLN A N 1
ATOM 595 C CA . GLN A 1 82 ? 8.867 4.859 12.516 1 96.62 82 GLN A CA 1
ATOM 596 C C . GLN A 1 82 ? 9.164 4.195 13.859 1 96.62 82 GLN A C 1
ATOM 598 O O . GLN A 1 82 ? 9.625 4.855 14.797 1 96.62 82 GLN A O 1
ATOM 603 N N . LYS A 1 83 ? 8.891 2.895 13.984 1 96.31 83 LYS A N 1
ATOM 604 C CA . LYS A 1 83 ? 9.203 2.213 15.242 1 96.31 83 LYS A CA 1
ATOM 605 C C . LYS A 1 83 ? 10.688 2.305 15.562 1 96.31 83 LYS A C 1
ATOM 607 O O . LYS A 1 83 ? 11.062 2.576 16.703 1 96.31 83 LYS A O 1
ATOM 612 N N . LYS A 1 84 ? 11.5 2.102 14.555 1 96.56 84 LYS A N 1
ATOM 613 C CA . LYS A 1 84 ? 12.945 2.209 14.742 1 96.56 84 LYS A CA 1
ATOM 614 C C . LYS A 1 84 ? 13.344 3.625 15.148 1 96.56 84 LYS A C 1
ATOM 616 O O . LYS A 1 84 ? 14.242 3.809 15.969 1 96.56 84 LYS A O 1
ATOM 621 N N . ILE A 1 85 ? 12.703 4.59 14.586 1 98.44 85 ILE A N 1
ATOM 622 C CA . ILE A 1 85 ? 13 5.984 14.883 1 98.44 85 ILE A CA 1
ATOM 623 C C . ILE A 1 85 ? 12.602 6.305 16.328 1 98.44 85 ILE A C 1
ATOM 625 O O . ILE A 1 85 ? 13.344 6.969 17.047 1 98.44 85 ILE A O 1
ATOM 629 N N . ILE A 1 86 ? 11.453 5.785 16.719 1 98.81 86 ILE A N 1
ATOM 630 C CA . ILE A 1 86 ? 10.961 5.992 18.078 1 98.81 86 ILE A CA 1
ATOM 631 C C . ILE A 1 86 ? 11.93 5.379 19.078 1 98.81 86 ILE A C 1
ATOM 633 O O . ILE A 1 86 ? 12.289 6.016 20.062 1 98.81 86 ILE A O 1
ATOM 637 N N . ASP A 1 87 ? 12.391 4.18 18.812 1 98.69 87 ASP A N 1
ATOM 638 C CA . ASP A 1 87 ? 13.328 3.51 19.703 1 98.69 87 ASP A CA 1
ATOM 639 C C . ASP A 1 87 ? 14.617 4.312 19.844 1 98.69 87 ASP A C 1
ATOM 641 O O . ASP A 1 87 ? 15.117 4.496 20.969 1 98.69 87 ASP A O 1
ATOM 645 N N . ALA A 1 88 ? 15.109 4.742 18.75 1 98.81 88 ALA A N 1
ATOM 646 C CA . ALA A 1 88 ? 16.328 5.559 18.781 1 98.81 88 ALA A CA 1
ATOM 647 C C . ALA A 1 88 ? 16.094 6.867 19.531 1 98.81 88 ALA A C 1
ATOM 649 O O . ALA A 1 88 ? 16.938 7.324 20.281 1 98.81 88 ALA A O 1
ATOM 650 N N . ALA A 1 89 ? 14.953 7.527 19.281 1 98.88 89 ALA A N 1
ATOM 651 C CA . ALA A 1 89 ? 14.594 8.773 19.953 1 98.88 89 ALA A CA 1
ATOM 652 C C . ALA A 1 89 ? 14.562 8.594 21.469 1 98.88 89 ALA A C 1
ATOM 654 O O . ALA A 1 89 ? 15.094 9.43 22.203 1 98.88 89 ALA A O 1
ATOM 655 N N . ILE A 1 90 ? 13.977 7.496 21.891 1 98.88 90 ILE A N 1
ATOM 656 C CA . ILE A 1 90 ? 13.883 7.188 23.312 1 98.88 90 ILE A CA 1
ATOM 657 C C . ILE A 1 90 ? 15.289 7.027 23.891 1 98.88 90 ILE A C 1
ATOM 659 O O . ILE A 1 90 ? 15.594 7.574 24.953 1 98.88 90 ILE A O 1
ATOM 663 N N . GLU A 1 91 ? 16.062 6.32 23.188 1 98.69 91 GLU A N 1
ATOM 664 C CA . GLU A 1 91 ? 17.422 6.02 23.656 1 98.69 91 GLU A CA 1
ATOM 665 C C . GLU A 1 91 ? 18.219 7.297 23.906 1 98.69 91 GLU A C 1
ATOM 667 O O . GLU A 1 91 ? 19 7.375 24.859 1 98.69 91 GLU A O 1
ATOM 672 N N . VAL A 1 92 ? 18.016 8.273 23.094 1 98.62 92 VAL A N 1
ATOM 673 C CA . VAL A 1 92 ? 18.875 9.453 23.188 1 98.62 92 VAL A CA 1
ATOM 674 C C . VAL A 1 92 ? 18.141 10.57 23.922 1 98.62 92 VAL A C 1
ATOM 676 O O . VAL A 1 92 ? 18.625 11.695 24 1 98.62 92 VAL A O 1
ATOM 679 N N . GLY A 1 93 ? 16.938 10.352 24.375 1 98.38 93 GLY A N 1
ATOM 680 C CA . GLY A 1 93 ? 16.266 11.258 25.297 1 98.38 93 GLY A CA 1
ATOM 681 C C . GLY A 1 93 ? 15.414 12.297 24.609 1 98.38 93 GLY A C 1
ATOM 682 O O . GLY A 1 93 ? 15.188 13.383 25.141 1 98.38 93 GLY A O 1
ATOM 683 N N . VAL A 1 94 ? 14.992 12.055 23.422 1 98.81 94 VAL A N 1
ATOM 684 C CA . VAL A 1 94 ? 14 12.922 22.781 1 98.81 94 VAL A CA 1
ATOM 685 C C . VAL A 1 94 ? 12.766 13.031 23.672 1 98.81 94 VAL A C 1
ATOM 687 O O . VAL A 1 94 ? 12.32 12.039 24.25 1 98.81 94 VAL A O 1
ATOM 690 N N . LYS A 1 95 ? 12.219 14.203 23.703 1 98.62 95 LYS A N 1
ATOM 691 C CA . LYS A 1 95 ? 11.141 14.453 24.656 1 98.62 95 LYS A CA 1
ATOM 692 C C . LYS A 1 95 ? 9.781 14.227 24.016 1 98.62 95 LYS A C 1
ATOM 694 O O . LYS A 1 95 ? 8.852 13.75 24.672 1 98.62 95 LYS A O 1
ATOM 699 N N . ARG A 1 96 ? 9.633 14.609 22.734 1 98.81 96 ARG A N 1
ATOM 700 C CA . ARG A 1 96 ? 8.336 14.578 22.062 1 98.81 96 ARG A CA 1
ATOM 701 C C . ARG A 1 96 ? 8.461 14.016 20.656 1 98.81 96 ARG A C 1
ATOM 703 O O . ARG A 1 96 ? 9.391 14.359 19.922 1 98.81 96 ARG A O 1
ATOM 710 N N . PHE A 1 97 ? 7.551 13.133 20.312 1 98.94 97 PHE A N 1
ATOM 711 C CA . PHE A 1 97 ? 7.473 12.547 18.969 1 98.94 97 PHE A CA 1
ATOM 712 C C . PHE A 1 97 ? 6.125 12.852 18.328 1 98.94 97 PHE A C 1
ATOM 714 O O . PHE A 1 97 ? 5.078 12.625 18.938 1 98.94 97 PHE A O 1
ATOM 721 N N . PHE A 1 98 ? 6.141 13.461 17.125 1 98.94 98 PHE A N 1
ATOM 722 C CA . PHE A 1 98 ? 4.969 13.594 16.281 1 98.94 98 PHE A CA 1
ATOM 723 C C . PHE A 1 98 ? 4.957 12.508 15.203 1 98.94 98 PHE A C 1
ATOM 725 O O . PHE A 1 98 ? 5.73 12.57 14.242 1 98.94 98 PHE A O 1
ATOM 732 N N . PRO A 1 99 ? 4.074 11.531 15.32 1 98.75 99 PRO A N 1
ATOM 733 C CA . PRO A 1 99 ? 4.004 10.508 14.273 1 98.75 99 PRO A CA 1
ATOM 734 C C . PRO A 1 99 ? 3.354 11.031 12.992 1 98.75 99 PRO A C 1
ATOM 736 O O . PRO A 1 99 ? 2.68 12.062 13.008 1 98.75 99 PRO A O 1
ATOM 739 N N . SER A 1 100 ? 3.529 10.352 11.93 1 97.31 100 SER A N 1
ATOM 740 C CA . SER A 1 100 ? 3.049 10.773 10.625 1 97.31 100 SER A CA 1
ATOM 741 C C . SER A 1 100 ? 1.555 10.516 10.469 1 97.31 100 SER A C 1
ATOM 743 O O . SER A 1 100 ? 1.1 10.094 9.398 1 97.31 100 SER A O 1
ATOM 745 N N . GLU A 1 101 ? 0.766 10.805 11.43 1 96.38 101 GLU A N 1
ATOM 746 C CA . GLU A 1 101 ? -0.673 10.562 11.445 1 96.38 101 GLU A CA 1
ATOM 747 C C . GLU A 1 101 ? -1.414 11.586 10.594 1 96.38 101 GLU A C 1
ATOM 749 O O . GLU A 1 101 ? -2.58 11.391 10.25 1 96.38 101 GLU A O 1
ATOM 754 N N . PHE A 1 102 ? -0.731 12.633 10.109 1 97.25 102 PHE A N 1
ATOM 755 C CA . PHE A 1 102 ? -1.322 13.695 9.305 1 97.25 102 PHE A CA 1
ATOM 756 C C . PHE A 1 102 ? -2.266 13.125 8.25 1 97.25 102 PHE A C 1
ATOM 758 O O . PHE A 1 102 ? -2 12.055 7.691 1 97.25 102 PHE A O 1
ATOM 765 N N . GLY A 1 103 ? -3.354 13.773 8.078 1 95.94 103 GLY A N 1
ATOM 766 C CA . GLY A 1 103 ? -4.359 13.297 7.137 1 95.94 103 GLY A CA 1
ATOM 767 C C . GLY A 1 103 ? -5.645 12.859 7.812 1 95.94 103 GLY A C 1
ATOM 768 O O . GLY A 1 103 ? -6.09 13.484 8.773 1 95.94 103 GLY A O 1
ATOM 769 N N . SER A 1 104 ? -6.246 11.828 7.34 1 94.44 104 SER A N 1
ATOM 770 C CA . SER A 1 104 ? -7.531 11.328 7.812 1 94.44 104 SER A CA 1
ATOM 771 C C . SER A 1 104 ? -7.449 10.867 9.266 1 94.44 104 SER A C 1
ATOM 773 O O . SER A 1 104 ? -6.426 10.328 9.695 1 94.44 104 SER A O 1
ATOM 775 N N . ASP A 1 105 ? -8.523 11.094 9.922 1 95.69 105 ASP A N 1
ATOM 776 C CA . ASP A 1 105 ? -8.625 10.602 11.289 1 95.69 105 ASP A CA 1
ATOM 777 C C . ASP A 1 105 ? -8.797 9.078 11.312 1 95.69 105 ASP A C 1
ATOM 779 O O . ASP A 1 105 ? -9.844 8.562 10.914 1 95.69 105 ASP A O 1
ATOM 783 N N . THR A 1 106 ? -7.828 8.367 11.828 1 95.25 106 THR A N 1
ATOM 784 C CA . THR A 1 106 ? -7.805 6.914 11.781 1 95.25 106 THR A CA 1
ATOM 785 C C . THR A 1 106 ? -8.172 6.324 13.141 1 95.25 106 THR A C 1
ATOM 787 O O . THR A 1 106 ? -7.836 5.176 13.438 1 95.25 106 THR A O 1
ATOM 790 N N . THR A 1 107 ? -8.82 7.117 13.969 1 94.44 107 THR A N 1
ATOM 791 C CA . THR A 1 107 ? -9.133 6.664 15.32 1 94.44 107 THR A CA 1
ATOM 792 C C . THR A 1 107 ? -10.328 5.715 15.312 1 94.44 107 THR A C 1
ATOM 794 O O . THR A 1 107 ? -10.602 5.039 16.312 1 94.44 107 THR A O 1
ATOM 797 N N . THR A 1 108 ? -11.039 5.668 14.227 1 91.44 108 THR A N 1
ATOM 798 C CA . THR A 1 108 ? -12.188 4.773 14.141 1 91.44 108 THR A CA 1
ATOM 799 C C . THR A 1 108 ? -11.867 3.559 13.273 1 91.44 108 THR A C 1
ATOM 801 O O . THR A 1 108 ? -11.156 3.674 12.273 1 91.44 108 THR A O 1
ATOM 804 N N . SER A 1 109 ? -12.508 2.494 13.586 1 91.06 109 SER A N 1
ATOM 805 C CA . SER A 1 109 ? -12.336 1.29 12.781 1 91.06 109 SER A CA 1
ATOM 806 C C . SER A 1 109 ? -12.93 1.468 11.391 1 91.06 109 SER A C 1
ATOM 808 O O . SER A 1 109 ? -12.461 0.855 10.43 1 91.06 109 SER A O 1
ATOM 810 N N . LEU A 1 110 ? -13.945 2.311 11.297 1 93.19 110 LEU A N 1
ATOM 811 C CA . LEU A 1 110 ? -14.594 2.547 10.016 1 93.19 110 LEU A CA 1
ATOM 812 C C . LEU A 1 110 ? -13.617 3.145 9.008 1 93.19 110 LEU A C 1
ATOM 814 O O . LEU A 1 110 ? -13.656 2.812 7.824 1 93.19 110 LEU A O 1
ATOM 818 N N . ALA A 1 111 ? -12.758 4.023 9.492 1 93 111 ALA A N 1
ATOM 819 C CA . ALA A 1 111 ? -11.742 4.59 8.609 1 93 111 ALA A CA 1
ATOM 820 C C . ALA A 1 111 ? -10.859 3.498 8.008 1 93 111 ALA A C 1
ATOM 822 O O . ALA A 1 111 ? -10.586 3.502 6.809 1 93 111 ALA A O 1
ATOM 823 N N . LEU A 1 112 ? -10.523 2.52 8.805 1 91.75 112 LEU A N 1
ATOM 824 C CA . LEU A 1 112 ? -9.648 1.44 8.352 1 91.75 112 LEU A CA 1
ATOM 825 C C . LEU A 1 112 ? -10.398 0.5 7.406 1 91.75 112 LEU A C 1
ATOM 827 O O . LEU A 1 112 ? -9.781 -0.148 6.555 1 91.75 112 LEU A O 1
ATOM 831 N N . ASP A 1 113 ? -11.773 0.443 7.613 1 90.62 113 ASP A N 1
ATOM 832 C CA . ASP A 1 113 ? -12.57 -0.351 6.684 1 90.62 113 ASP A CA 1
ATOM 833 C C . ASP A 1 113 ? -12.508 0.229 5.27 1 90.62 113 ASP A C 1
ATOM 835 O O . ASP A 1 113 ? -12.523 -0.515 4.289 1 90.62 113 ASP A O 1
ATOM 839 N N . TYR A 1 114 ? -12.422 1.562 5.207 1 93.06 114 TYR A N 1
ATOM 840 C CA . TYR A 1 114 ? -12.305 2.203 3.902 1 93.06 114 TYR A CA 1
ATOM 841 C C . TYR A 1 114 ? -10.922 1.963 3.303 1 93.06 114 TYR A C 1
ATOM 843 O O . TYR A 1 114 ? -10.805 1.575 2.139 1 93.06 114 TYR A O 1
ATOM 851 N N . PHE A 1 115 ? -9.93 2.105 4.133 1 93.62 115 PHE A N 1
ATOM 852 C CA . PHE A 1 115 ? -8.57 1.967 3.627 1 93.62 115 PHE A CA 1
ATOM 853 C C . PHE A 1 115 ? -7.664 1.315 4.668 1 93.62 115 PHE A C 1
ATOM 855 O O . PHE A 1 115 ? -7.047 2.006 5.48 1 93.62 115 PHE A O 1
ATOM 862 N N . PRO A 1 116 ? -7.465 0.029 4.551 1 90.25 116 PRO A N 1
ATOM 863 C CA . PRO A 1 116 ? -6.633 -0.711 5.5 1 90.25 116 PRO A CA 1
ATOM 864 C C . PRO A 1 116 ? -5.172 -0.26 5.484 1 90.25 116 PRO A C 1
ATOM 866 O O . PRO A 1 116 ? -4.43 -0.527 6.43 1 90.25 116 PRO A O 1
ATOM 869 N N . GLY A 1 117 ? -4.789 0.515 4.473 1 90.44 117 GLY A N 1
ATOM 870 C CA . GLY A 1 117 ? -3.426 1.003 4.359 1 90.44 117 GLY A CA 1
ATOM 871 C C . GLY A 1 117 ? -3.049 1.982 5.453 1 90.44 117 GLY A C 1
ATOM 872 O O . GLY A 1 117 ? -1.868 2.281 5.648 1 90.44 117 GLY A O 1
ATOM 873 N N . TRP A 1 118 ? -3.986 2.416 6.289 1 94.12 118 TRP A N 1
ATOM 874 C CA . TRP A 1 118 ? -3.713 3.326 7.398 1 94.12 118 TRP A CA 1
ATOM 875 C C . TRP A 1 118 ? -3.344 2.551 8.656 1 94.12 118 TRP A C 1
ATOM 877 O O . TRP A 1 118 ? -2.926 3.143 9.656 1 94.12 118 TRP A O 1
ATOM 887 N N . ALA A 1 119 ? -3.422 1.248 8.656 1 91.94 119 ALA A N 1
ATOM 888 C CA . ALA A 1 119 ? -3.193 0.434 9.844 1 91.94 119 ALA A CA 1
ATOM 889 C C . ALA A 1 119 ? -1.818 0.713 10.445 1 91.94 119 ALA A C 1
ATOM 891 O O . ALA A 1 119 ? -1.679 0.833 11.664 1 91.94 119 ALA A O 1
ATOM 892 N N . PRO A 1 120 ? -0.767 0.861 9.633 1 92.06 120 PRO A N 1
ATOM 893 C CA . PRO A 1 120 ? 0.538 1.155 10.227 1 92.06 120 PRO A CA 1
ATOM 894 C C . PRO A 1 120 ? 0.543 2.461 11.023 1 92.06 120 PRO A C 1
ATOM 896 O O . PRO A 1 120 ? 1.272 2.584 12.008 1 92.06 120 PRO A O 1
ATOM 899 N N . LYS A 1 121 ? -0.24 3.438 10.594 1 96.12 121 LYS A N 1
ATOM 900 C CA . LYS A 1 121 ? -0.346 4.668 11.375 1 96.12 121 LYS A CA 1
ATOM 901 C C . LYS A 1 121 ? -0.907 4.395 12.766 1 96.12 121 LYS A C 1
ATOM 903 O O . LYS A 1 121 ? -0.402 4.922 13.758 1 96.12 121 LYS A O 1
ATOM 908 N N . VAL A 1 122 ? -1.914 3.592 12.812 1 96.5 122 VAL A N 1
ATOM 909 C CA . VAL A 1 122 ? -2.537 3.23 14.086 1 96.5 122 VAL A CA 1
ATOM 910 C C . VAL A 1 122 ? -1.545 2.451 14.945 1 96.5 122 VAL A C 1
ATOM 912 O O . VAL A 1 122 ? -1.435 2.691 16.141 1 96.5 122 VAL A O 1
ATOM 915 N N . GLU A 1 123 ? -0.826 1.572 14.336 1 93.94 123 GLU A N 1
ATOM 916 C CA . GLU A 1 123 ? 0.165 0.777 15.055 1 93.94 123 GLU A CA 1
ATOM 917 C C . GLU A 1 123 ? 1.248 1.662 15.664 1 93.94 123 GLU A C 1
ATOM 919 O O . GLU A 1 123 ? 1.698 1.42 16.781 1 93.94 123 GLU A O 1
ATOM 924 N N . ILE A 1 124 ? 1.663 2.635 14.93 1 97.69 124 ILE A N 1
ATOM 925 C CA . ILE A 1 124 ? 2.682 3.557 15.414 1 97.69 124 ILE A CA 1
ATOM 926 C C . ILE A 1 124 ? 2.137 4.348 16.609 1 97.69 124 ILE A C 1
ATOM 928 O O . ILE A 1 124 ? 2.822 4.516 17.609 1 97.69 124 ILE A O 1
ATOM 932 N N . ARG A 1 125 ? 0.915 4.809 16.469 1 98.25 125 ARG A N 1
ATOM 933 C CA . ARG A 1 125 ? 0.291 5.523 17.578 1 98.25 125 ARG A CA 1
ATOM 934 C C . ARG A 1 125 ? 0.206 4.641 18.812 1 98.25 125 ARG A C 1
ATOM 936 O O . ARG A 1 125 ? 0.541 5.078 19.922 1 98.25 125 ARG A O 1
ATOM 943 N N . ASP A 1 126 ? -0.19 3.434 18.688 1 97.81 126 ASP A N 1
ATOM 944 C CA . ASP A 1 126 ? -0.293 2.502 19.797 1 97.81 126 ASP A CA 1
ATOM 945 C C . ASP A 1 126 ? 1.078 2.223 20.422 1 97.81 126 ASP A C 1
ATOM 947 O O . ASP A 1 126 ? 1.204 2.088 21.641 1 97.81 126 ASP A O 1
ATOM 951 N N . TYR A 1 127 ? 2.041 2.117 19.562 1 98.06 127 TYR A N 1
ATOM 952 C CA . TYR A 1 127 ? 3.404 1.913 20.047 1 98.06 127 TYR A CA 1
ATOM 953 C C . TYR A 1 127 ? 3.857 3.08 20.906 1 98.06 127 TYR A C 1
ATOM 955 O O . TYR A 1 127 ? 4.41 2.879 21.984 1 98.06 127 TYR A O 1
ATOM 963 N N . LEU A 1 128 ? 3.58 4.25 20.484 1 98.81 128 LEU A N 1
ATOM 964 C CA . LEU A 1 128 ? 3.922 5.438 21.266 1 98.81 128 LEU A CA 1
ATOM 965 C C . LEU A 1 128 ? 3.178 5.453 22.594 1 98.81 128 LEU A C 1
ATOM 967 O O . LEU A 1 128 ? 3.762 5.758 23.625 1 98.81 128 LEU A O 1
ATOM 971 N N . LYS A 1 129 ? 1.964 5.086 22.578 1 98.56 129 LYS A N 1
ATOM 972 C CA . LYS A 1 129 ? 1.175 5.027 23.797 1 98.56 129 LYS A CA 1
ATOM 973 C C . LYS A 1 129 ? 1.781 4.043 24.797 1 98.56 129 LYS A C 1
ATOM 975 O O . LYS A 1 129 ? 1.81 4.309 26 1 98.56 129 LYS A O 1
ATOM 980 N N . SER A 1 130 ? 2.266 2.994 24.25 1 98.44 130 SER A N 1
ATOM 981 C CA . SER A 1 130 ? 2.859 1.974 25.109 1 98.44 130 SER A CA 1
ATOM 982 C C . SER A 1 130 ? 4.18 2.453 25.719 1 98.44 130 SER A C 1
ATOM 984 O O . SER A 1 130 ? 4.691 1.854 26.656 1 98.44 130 SER A O 1
ATOM 986 N N . LYS A 1 131 ? 4.75 3.488 25.188 1 98.5 131 LYS A N 1
ATOM 987 C CA . LYS A 1 131 ? 6.043 4.008 25.625 1 98.5 131 LYS A CA 1
ATOM 988 C C . LYS A 1 131 ? 5.883 5.355 26.328 1 98.5 131 LYS A C 1
ATOM 990 O O . LYS A 1 131 ? 6.84 6.125 26.422 1 98.5 131 LYS A O 1
ATOM 995 N N . GLU A 1 132 ? 4.762 5.672 26.828 1 97.44 132 GLU A N 1
ATOM 996 C CA . GLU A 1 132 ? 4.445 6.996 27.359 1 97.44 132 GLU A CA 1
ATOM 997 C C . GLU A 1 132 ? 5.293 7.316 28.594 1 97.44 132 GLU A C 1
ATOM 999 O O . GLU A 1 132 ? 5.445 8.484 28.953 1 97.44 132 GLU A O 1
ATOM 1004 N N . ASP A 1 133 ? 5.789 6.32 29.188 1 98.06 133 ASP A N 1
ATOM 1005 C CA . ASP A 1 133 ? 6.648 6.523 30.344 1 98.06 133 ASP A CA 1
ATOM 1006 C C . ASP A 1 133 ? 8.047 6.969 29.922 1 98.06 133 ASP A C 1
ATOM 1008 O O . ASP A 1 133 ? 8.828 7.449 30.75 1 98.06 133 ASP A O 1
ATOM 1012 N N . LYS A 1 134 ? 8.344 6.891 28.641 1 98.69 134 LYS A N 1
ATOM 1013 C CA . LYS A 1 134 ? 9.703 7.156 28.172 1 98.69 134 LYS A CA 1
ATOM 1014 C C . LYS A 1 134 ? 9.734 8.352 27.234 1 98.69 134 LYS A C 1
ATOM 1016 O O . LYS A 1 134 ? 10.75 9.039 27.125 1 98.69 134 LYS A O 1
ATOM 1021 N N . ILE A 1 135 ? 8.641 8.547 26.516 1 98.75 135 ILE A N 1
ATOM 1022 C CA . ILE A 1 135 ? 8.594 9.617 25.531 1 98.75 135 ILE A CA 1
ATOM 1023 C C . ILE A 1 135 ? 7.156 10.109 25.375 1 98.75 135 ILE A C 1
ATOM 1025 O O . ILE A 1 135 ? 6.215 9.312 25.375 1 98.75 135 ILE A O 1
ATOM 1029 N N . GLU A 1 136 ? 7.023 11.453 25.25 1 98.75 136 GLU A N 1
ATOM 1030 C CA . GLU A 1 136 ? 5.715 12.016 24.938 1 98.75 136 GLU A CA 1
ATOM 1031 C C . GLU A 1 136 ? 5.418 11.938 23.453 1 98.75 136 GLU A C 1
ATOM 1033 O O . GLU A 1 136 ? 6.332 11.789 22.641 1 98.75 136 GLU A O 1
ATOM 1038 N N . TRP A 1 137 ? 4.145 12.047 23.109 1 98.88 137 TRP A N 1
ATOM 1039 C CA . TRP A 1 137 ? 3.732 12.047 21.719 1 98.88 137 TRP A CA 1
ATOM 1040 C C . TRP A 1 137 ? 2.605 13.047 21.469 1 98.88 137 TRP A C 1
ATOM 1042 O O . TRP A 1 137 ? 1.888 13.414 22.406 1 98.88 137 TRP A O 1
ATOM 1052 N N . THR A 1 138 ? 2.492 13.57 20.281 1 98.88 138 THR A N 1
ATOM 1053 C CA . THR A 1 138 ? 1.389 14.398 19.797 1 98.88 138 THR A CA 1
ATOM 1054 C C . THR A 1 138 ? 0.953 13.969 18.406 1 98.88 138 THR A C 1
ATOM 1056 O O . THR A 1 138 ? 1.778 13.875 17.484 1 98.88 138 THR A O 1
ATOM 1059 N N . VAL A 1 139 ? -0.283 13.656 18.266 1 98.69 139 VAL A N 1
ATOM 1060 C CA . VAL A 1 139 ? -0.866 13.289 16.984 1 98.69 139 VAL A CA 1
ATOM 1061 C C . VAL A 1 139 ? -1.632 14.477 16.406 1 98.69 139 VAL A C 1
ATOM 1063 O O . VAL A 1 139 ? -2.346 15.172 17.125 1 98.69 139 VAL A O 1
ATOM 1066 N N . VAL A 1 140 ? -1.462 14.742 15.156 1 98.75 140 VAL A N 1
ATOM 1067 C CA . VAL A 1 140 ? -2.215 15.789 14.469 1 98.75 140 VAL A CA 1
ATOM 1068 C C . VAL A 1 140 ? -3.006 15.188 13.312 1 98.75 140 VAL A C 1
ATOM 1070 O O . VAL A 1 140 ? -2.432 14.57 12.414 1 98.75 140 VAL A O 1
ATOM 1073 N N . PHE A 1 141 ? -4.289 15.312 13.359 1 98.38 141 PHE A N 1
ATOM 1074 C CA . PHE A 1 141 ? -5.172 15.023 12.234 1 98.38 141 PHE A CA 1
ATOM 1075 C C . PHE A 1 141 ? -5.602 16.312 11.539 1 98.38 141 PHE A C 1
ATOM 1077 O O . PHE A 1 141 ? -6.133 17.219 12.18 1 98.38 141 PHE A O 1
ATOM 1084 N N . ASN A 1 142 ? -5.371 16.344 10.25 1 98.25 142 ASN A N 1
ATOM 1085 C CA . ASN A 1 142 ? -5.723 17.547 9.5 1 98.25 142 ASN A CA 1
ATOM 1086 C C . ASN A 1 142 ? -6.746 17.25 8.406 1 98.25 142 ASN A C 1
ATOM 1088 O O . ASN A 1 142 ? -7.176 18.156 7.688 1 98.25 142 ASN A O 1
ATOM 1092 N N . ASN A 1 143 ? -7.129 15.977 8.266 1 96.38 143 ASN A N 1
ATOM 1093 C CA . ASN A 1 143 ? -7.996 15.484 7.199 1 96.38 143 ASN A CA 1
ATOM 1094 C C . ASN A 1 143 ? -7.457 15.859 5.82 1 96.38 143 ASN A C 1
ATOM 1096 O O . ASN A 1 143 ? -6.289 15.609 5.516 1 96.38 143 ASN A O 1
ATOM 1100 N N . PHE A 1 144 ? -8.25 16.484 4.922 1 96.19 144 PHE A N 1
ATOM 1101 C CA . PHE A 1 144 ? -7.754 16.797 3.59 1 96.19 144 PHE A CA 1
ATOM 1102 C C . PHE A 1 144 ? -6.703 17.906 3.654 1 96.19 144 PHE A C 1
ATOM 1104 O O . PHE A 1 144 ? -6.871 18.891 4.379 1 96.19 144 PHE A O 1
ATOM 1111 N N . PHE A 1 145 ? -5.637 17.672 2.947 1 96.94 145 PHE A N 1
ATOM 1112 C CA . PHE A 1 145 ? -4.77 18.797 2.619 1 96.94 145 PHE A CA 1
ATOM 1113 C C . PHE A 1 145 ? -5.41 19.688 1.562 1 96.94 145 PHE A C 1
ATOM 1115 O O . PHE A 1 145 ? -5.391 19.359 0.373 1 96.94 145 PHE A O 1
ATOM 1122 N N . PHE A 1 146 ? -5.875 20.766 1.925 1 97.06 146 PHE A N 1
ATOM 1123 C CA . PHE A 1 146 ? -6.82 21.531 1.12 1 97.06 146 PHE A CA 1
ATOM 1124 C C . PHE A 1 146 ? -6.137 22.109 -0.109 1 97.06 146 PHE A C 1
ATOM 1126 O O . PHE A 1 146 ? -6.504 21.797 -1.242 1 97.06 146 PHE A O 1
ATOM 1133 N N . ASP A 1 147 ? -5.121 22.969 0.11 1 96.19 147 ASP A N 1
ATOM 1134 C CA . ASP A 1 147 ? -4.434 23.641 -0.985 1 96.19 147 ASP A CA 1
ATOM 1135 C C . ASP A 1 147 ? -3.732 22.641 -1.897 1 96.19 147 ASP A C 1
ATOM 1137 O O . ASP A 1 147 ? -3.85 22.719 -3.121 1 96.19 147 ASP A O 1
ATOM 1141 N N . TRP A 1 148 ? -3.111 21.688 -1.356 1 94.19 148 TRP A N 1
ATOM 1142 C CA . TRP A 1 148 ? -2.422 20.656 -2.131 1 94.19 148 TRP A CA 1
ATOM 1143 C C . TRP A 1 148 ? -3.418 19.797 -2.906 1 94.19 148 TRP A C 1
ATOM 1145 O O . TRP A 1 148 ? -3.193 19.484 -4.078 1 94.19 148 TRP A O 1
ATOM 1155 N N . GLY A 1 149 ? -4.492 19.375 -2.225 1 92.94 149 GLY A N 1
ATOM 1156 C CA . GLY A 1 149 ? -5.504 18.562 -2.867 1 92.94 149 GLY A CA 1
ATOM 1157 C C . GLY A 1 149 ? -6.129 19.234 -4.078 1 92.94 149 GLY A C 1
ATOM 1158 O O . GLY A 1 149 ? -6.41 18.562 -5.082 1 92.94 149 GLY A O 1
ATOM 1159 N N . LEU A 1 150 ? -6.379 20.516 -3.986 1 93.25 150 LEU A N 1
ATOM 1160 C CA . LEU A 1 150 ? -6.895 21.266 -5.125 1 93.25 150 LEU A CA 1
ATOM 1161 C C . LEU A 1 150 ? -5.867 21.312 -6.25 1 93.25 150 LEU A C 1
ATOM 1163 O O . LEU A 1 150 ? -6.215 21.125 -7.422 1 93.25 150 LEU A O 1
ATOM 1167 N N . LYS A 1 151 ? -4.645 21.469 -5.867 1 89.75 151 LYS A N 1
ATOM 1168 C CA . LYS A 1 151 ? -3.566 21.625 -6.844 1 89.75 151 LYS A CA 1
ATOM 1169 C C . LYS A 1 151 ? -3.391 20.344 -7.66 1 89.75 151 LYS A C 1
ATOM 1171 O O . LYS A 1 151 ? -3.201 20.391 -8.875 1 89.75 151 LYS A O 1
ATOM 1176 N N . VAL A 1 152 ? -3.533 19.172 -6.969 1 85.5 152 VAL A N 1
ATOM 1177 C CA . VAL A 1 152 ? -3.197 17.922 -7.652 1 85.5 152 VAL A CA 1
ATOM 1178 C C . VAL A 1 152 ? -4.473 17.234 -8.133 1 85.5 152 VAL A C 1
ATOM 1180 O O . VAL A 1 152 ? -4.418 16.156 -8.719 1 85.5 152 VAL A O 1
ATOM 1183 N N . GLY A 1 153 ? -5.602 17.781 -7.797 1 85.25 153 GLY A N 1
ATOM 1184 C CA . GLY A 1 153 ? -6.867 17.266 -8.305 1 85.25 153 GLY A CA 1
ATOM 1185 C C . GLY A 1 153 ? -7.52 16.266 -7.379 1 85.25 153 GLY A C 1
ATOM 1186 O O . GLY A 1 153 ? -8.523 15.641 -7.738 1 85.25 153 GLY A O 1
ATOM 1187 N N . PHE A 1 154 ? -6.965 16.016 -6.23 1 85.75 154 PHE A N 1
ATOM 1188 C CA . PHE A 1 154 ? -7.574 15.148 -5.23 1 85.75 154 PHE A CA 1
ATOM 1189 C C . PHE A 1 154 ? -8.922 15.703 -4.781 1 85.75 154 PHE A C 1
ATOM 1191 O O . PHE A 1 154 ? -9.859 14.938 -4.52 1 85.75 154 PHE A O 1
ATOM 1198 N N . ILE A 1 155 ? -8.953 16.938 -4.488 1 91.56 155 ILE A N 1
ATOM 1199 C CA . ILE A 1 155 ? -10.195 17.703 -4.418 1 91.56 155 ILE A CA 1
ATOM 1200 C C . ILE A 1 155 ? -10.539 18.25 -5.797 1 91.56 155 ILE A C 1
ATOM 1202 O O . ILE A 1 155 ? -9.883 19.188 -6.281 1 91.56 155 ILE A O 1
ATOM 1206 N N . ALA A 1 156 ? -11.609 17.75 -6.387 1 92.12 156 ALA A N 1
ATOM 1207 C CA . ALA A 1 156 ? -11.758 17.797 -7.836 1 92.12 156 ALA A CA 1
ATOM 1208 C C . ALA A 1 156 ? -12.477 19.062 -8.273 1 92.12 156 ALA A C 1
ATOM 1210 O O . ALA A 1 156 ? -13.523 19.016 -8.922 1 92.12 156 ALA A O 1
ATOM 1211 N N . PHE A 1 157 ? -11.891 20.156 -7.969 1 95.12 157 PHE A N 1
ATOM 1212 C CA . PHE A 1 157 ? -12.273 21.484 -8.445 1 95.12 157 PHE A CA 1
ATOM 1213 C C . PHE A 1 157 ? -11.125 22.141 -9.195 1 95.12 157 PHE A C 1
ATOM 1215 O O . PHE A 1 157 ? -10.023 22.281 -8.656 1 95.12 157 PHE A O 1
ATOM 1222 N N . ASN A 1 158 ? -11.375 22.469 -10.406 1 93.75 158 ASN A N 1
ATOM 1223 C CA . ASN A 1 158 ? -10.391 23.125 -11.258 1 93.75 158 ASN A CA 1
ATOM 1224 C C . ASN A 1 158 ? -10.852 24.531 -11.656 1 93.75 158 ASN A C 1
ATOM 1226 O O . ASN A 1 158 ? -11.695 24.688 -12.539 1 93.75 158 ASN A O 1
ATOM 1230 N N . ALA A 1 159 ? -10.258 25.5 -11.062 1 91.62 159 ALA A N 1
ATOM 1231 C CA . ALA A 1 159 ? -10.672 26.891 -11.297 1 91.62 159 ALA A CA 1
ATOM 1232 C C . ALA A 1 159 ? -10.289 27.344 -12.703 1 91.62 159 ALA A C 1
ATOM 1234 O O . ALA A 1 159 ? -11 28.141 -13.32 1 91.62 159 ALA A O 1
ATOM 1235 N N . LYS A 1 160 ? -9.164 26.906 -13.164 1 91.81 160 LYS A N 1
ATOM 1236 C CA . LYS A 1 160 ? -8.672 27.312 -14.477 1 91.81 160 LYS A CA 1
ATOM 1237 C C . LYS A 1 160 ? -9.609 26.828 -15.586 1 91.81 160 LYS A C 1
ATOM 1239 O O . LYS A 1 160 ? -9.992 27.609 -16.469 1 91.81 160 LYS A O 1
ATOM 1244 N N . ASP A 1 161 ? -10.023 25.609 -15.531 1 94.56 161 ASP A N 1
ATOM 1245 C CA . ASP A 1 161 ? -10.859 25.016 -16.562 1 94.56 161 ASP A CA 1
ATOM 1246 C C . ASP A 1 161 ? -12.336 25.156 -16.234 1 94.56 161 ASP A C 1
ATOM 1248 O O . ASP A 1 161 ? -13.203 24.812 -17.047 1 94.56 161 ASP A O 1
ATOM 1252 N N . LYS A 1 162 ? -12.617 25.672 -15.047 1 96.31 162 LYS A N 1
ATOM 1253 C CA . LYS A 1 162 ? -13.984 25.844 -14.562 1 96.31 162 LYS A CA 1
ATOM 1254 C C . LYS A 1 162 ? -14.75 24.531 -14.578 1 96.31 162 LYS A C 1
ATOM 1256 O O . LYS A 1 162 ? -15.852 24.453 -15.133 1 96.31 162 LYS A O 1
ATOM 1261 N N . THR A 1 163 ? -14.117 23.469 -14.023 1 97.56 163 THR A N 1
ATOM 1262 C CA . THR A 1 163 ? -14.742 22.156 -13.938 1 97.56 163 THR A CA 1
ATOM 1263 C C . THR A 1 163 ? -14.719 21.641 -12.508 1 97.56 163 THR A C 1
ATOM 1265 O O . THR A 1 163 ? -13.906 22.078 -11.688 1 97.56 163 THR A O 1
ATOM 1268 N N . ALA A 1 164 ? -15.648 20.797 -12.203 1 97.94 164 ALA A N 1
ATOM 1269 C CA . ALA A 1 164 ? -15.719 20.141 -10.906 1 97.94 164 ALA A CA 1
ATOM 1270 C C . ALA A 1 164 ? -16.344 18.75 -11.023 1 97.94 164 ALA A C 1
ATOM 1272 O O . ALA A 1 164 ? -17.188 18.516 -11.898 1 97.94 164 ALA A O 1
ATOM 1273 N N . THR A 1 165 ? -15.914 17.812 -10.266 1 97.56 165 THR A N 1
ATOM 1274 C CA . THR A 1 165 ? -16.594 16.547 -10.062 1 97.56 165 THR A CA 1
ATOM 1275 C C . THR A 1 165 ? -17.344 16.531 -8.734 1 97.56 165 THR A C 1
ATOM 1277 O O . THR A 1 165 ? -16.75 16.828 -7.688 1 97.56 165 THR A O 1
ATOM 1280 N N . ILE A 1 166 ? -18.562 16.219 -8.805 1 97.75 166 ILE A N 1
ATOM 1281 C CA . ILE A 1 166 ? -19.406 16.219 -7.609 1 97.75 166 ILE A CA 1
ATOM 1282 C C . ILE A 1 166 ? -20.031 14.836 -7.418 1 97.75 166 ILE A C 1
ATOM 1284 O O . ILE A 1 166 ? -20.266 14.109 -8.391 1 97.75 166 ILE A O 1
ATOM 1288 N N . PHE A 1 167 ? -20.172 14.445 -6.188 1 98.19 167 PHE A N 1
ATOM 1289 C CA . PHE A 1 167 ? -20.922 13.266 -5.781 1 98.19 167 PHE A CA 1
ATOM 1290 C C . PHE A 1 167 ? -22.297 13.656 -5.246 1 98.19 167 PHE A C 1
ATOM 1292 O O . PHE A 1 167 ? -22.453 13.961 -4.062 1 98.19 167 PHE A O 1
ATOM 1299 N N . PRO A 1 168 ? -23.281 13.523 -6.055 1 98.19 168 PRO A N 1
ATOM 1300 C CA . PRO A 1 168 ? -24.578 14.117 -5.711 1 98.19 168 PRO A CA 1
ATOM 1301 C C . PRO A 1 168 ? -25.109 13.648 -4.355 1 98.19 168 PRO A C 1
ATOM 1303 O O . PRO A 1 168 ? -25.609 14.453 -3.572 1 98.19 168 PRO A O 1
ATOM 1306 N N . LYS A 1 169 ? -24.953 12.406 -4.047 1 97.81 169 LYS A N 1
ATOM 1307 C CA . LYS A 1 169 ? -25.453 11.852 -2.797 1 97.81 169 LYS A CA 1
ATOM 1308 C C . LYS A 1 169 ? -24.781 12.484 -1.59 1 97.81 169 LYS A C 1
ATOM 1310 O O . LYS A 1 169 ? -25.359 12.555 -0.507 1 97.81 169 LYS A O 1
ATOM 1315 N N . TYR A 1 170 ? -23.578 13 -1.777 1 97.75 170 TYR A N 1
ATOM 1316 C CA . TYR A 1 170 ? -22.766 13.453 -0.652 1 97.75 170 TYR A CA 1
ATOM 1317 C C . TYR A 1 170 ? -22.406 14.93 -0.8 1 97.75 170 TYR A C 1
ATOM 1319 O O . TYR A 1 170 ? -21.531 15.438 -0.086 1 97.75 170 TYR A O 1
ATOM 1327 N N . LYS A 1 171 ? -23.047 15.602 -1.7 1 97.94 171 LYS A N 1
ATOM 1328 C CA . LYS A 1 171 ? -22.625 16.938 -2.098 1 97.94 171 LYS A CA 1
ATOM 1329 C C . LYS A 1 171 ? -22.734 17.922 -0.935 1 97.94 171 LYS A C 1
ATOM 1331 O O . LYS A 1 171 ? -22.016 18.922 -0.896 1 97.94 171 LYS A O 1
ATOM 1336 N N . ASP A 1 172 ? -23.547 17.609 0.052 1 97.88 172 ASP A N 1
ATOM 1337 C CA . ASP A 1 172 ? -23.781 18.531 1.152 1 97.88 172 ASP A CA 1
ATOM 1338 C C . ASP A 1 172 ? -23.109 18.047 2.434 1 97.88 172 ASP A C 1
ATOM 1340 O O . ASP A 1 172 ? -23.219 18.688 3.48 1 97.88 172 ASP A O 1
ATOM 1344 N N . VAL A 1 173 ? -22.422 16.906 2.381 1 97.44 173 VAL A N 1
ATOM 1345 C CA . VAL A 1 173 ? -21.688 16.422 3.541 1 97.44 173 VAL A CA 1
ATOM 1346 C C . VAL A 1 173 ? -20.5 17.344 3.811 1 97.44 173 VAL A C 1
ATOM 1348 O O . VAL A 1 173 ? -19.703 17.641 2.908 1 97.44 173 VAL A O 1
ATOM 1351 N N . THR A 1 174 ? -20.406 17.828 5.004 1 97.5 174 THR A N 1
ATOM 1352 C CA . THR A 1 174 ? -19.312 18.719 5.371 1 97.5 174 THR A CA 1
ATOM 1353 C C . THR A 1 174 ? -18.094 17.922 5.828 1 97.5 174 THR A C 1
ATOM 1355 O O . THR A 1 174 ? -18.234 16.828 6.395 1 97.5 174 THR A O 1
ATOM 1358 N N . PHE A 1 175 ? -16.922 18.406 5.543 1 96.94 175 PHE A N 1
ATOM 1359 C CA . PHE A 1 175 ? -15.656 17.812 5.953 1 96.94 175 PHE A CA 1
ATOM 1360 C C . PHE A 1 175 ? -14.648 18.891 6.309 1 96.94 175 PHE A C 1
ATOM 1362 O O . PHE A 1 175 ? -14.711 20.016 5.785 1 96.94 175 PHE A O 1
ATOM 1369 N N . SER A 1 176 ? -13.773 18.625 7.223 1 97.88 176 SER A N 1
ATOM 1370 C CA . SER A 1 176 ? -12.664 19.516 7.566 1 97.88 176 SER A CA 1
ATOM 1371 C C . SER A 1 176 ? -11.523 19.375 6.562 1 97.88 176 SER A C 1
ATOM 1373 O O . SER A 1 176 ? -11.289 18.297 6.02 1 97.88 176 SER A O 1
ATOM 1375 N N . ALA A 1 177 ? -10.859 20.422 6.289 1 98 177 ALA A N 1
ATOM 1376 C CA . ALA A 1 177 ? -9.68 20.469 5.422 1 98 177 ALA A CA 1
ATOM 1377 C C . ALA A 1 177 ? -8.68 21.516 5.895 1 98 177 ALA A C 1
ATOM 1379 O O . ALA A 1 177 ? -9.062 22.5 6.52 1 98 177 ALA A O 1
ATOM 1380 N N . THR A 1 178 ? -7.453 21.25 5.652 1 98.44 178 THR A N 1
ATOM 1381 C CA . THR A 1 178 ? -6.41 22.094 6.223 1 98.44 178 THR A CA 1
ATOM 1382 C C . THR A 1 178 ? -5.34 22.422 5.184 1 98.44 178 THR A C 1
ATOM 1384 O O . THR A 1 178 ? -4.879 21.531 4.465 1 98.44 178 THR A O 1
ATOM 1387 N N . ASN A 1 179 ? -4.957 23.719 5.102 1 97.88 179 ASN A N 1
ATOM 1388 C CA . ASN A 1 179 ? -3.814 24.078 4.27 1 97.88 179 ASN A CA 1
ATOM 1389 C C . ASN A 1 179 ? -2.508 23.547 4.848 1 97.88 179 ASN A C 1
ATOM 1391 O O . ASN A 1 179 ? -2.35 23.469 6.066 1 97.88 179 ASN A O 1
ATOM 1395 N N . LEU A 1 180 ? -1.565 23.219 3.938 1 97.81 180 LEU A N 1
ATOM 1396 C CA . LEU A 1 180 ? -0.27 22.719 4.371 1 97.81 180 LEU A CA 1
ATOM 1397 C C . LEU A 1 180 ? 0.382 23.656 5.375 1 97.81 180 LEU A C 1
ATOM 1399 O O . LEU A 1 180 ? 0.916 23.219 6.395 1 97.81 180 LEU A O 1
ATOM 1403 N N . GLY A 1 181 ? 0.302 24.938 5.137 1 97.94 181 GLY A N 1
ATOM 1404 C CA . GLY A 1 181 ? 0.885 25.922 6.035 1 97.94 181 GLY A CA 1
ATOM 1405 C C . GLY A 1 181 ? 0.307 25.859 7.438 1 97.94 181 GLY A C 1
ATOM 1406 O O . GLY A 1 181 ? 1.035 26.016 8.422 1 97.94 181 GLY A O 1
ATOM 1407 N N . ASP A 1 182 ? -0.981 25.672 7.5 1 98.44 182 ASP A N 1
ATOM 1408 C CA . ASP A 1 182 ? -1.634 25.625 8.805 1 98.44 182 ASP A CA 1
ATOM 1409 C C . ASP A 1 182 ? -1.243 24.344 9.555 1 98.44 182 ASP A C 1
ATOM 1411 O O . ASP A 1 182 ? -1.182 24.344 10.789 1 98.44 182 ASP A O 1
ATOM 1415 N N . VAL A 1 183 ? -0.999 23.219 8.859 1 98.81 183 VAL A N 1
ATOM 1416 C CA . VAL A 1 183 ? -0.468 22.031 9.508 1 98.81 183 VAL A CA 1
ATOM 1417 C C . VAL A 1 183 ? 0.891 22.344 10.133 1 98.81 183 VAL A C 1
ATOM 1419 O O . VAL A 1 183 ? 1.152 21.984 11.281 1 98.81 183 VAL A O 1
ATOM 1422 N N . GLY A 1 184 ? 1.747 23.016 9.367 1 98.75 184 GLY A N 1
ATOM 1423 C CA . GLY A 1 184 ? 3.031 23.438 9.898 1 98.75 184 GLY A CA 1
ATOM 1424 C C . GLY A 1 184 ? 2.906 24.297 11.148 1 98.75 184 GLY A C 1
ATOM 1425 O O . GLY A 1 184 ? 3.59 24.062 12.141 1 98.75 184 GLY A O 1
ATOM 1426 N N . ASN A 1 185 ? 2.023 25.266 11.078 1 98.75 185 ASN A N 1
ATOM 1427 C CA . ASN A 1 185 ? 1.796 26.141 12.219 1 98.75 185 ASN A CA 1
ATOM 1428 C C . ASN A 1 185 ? 1.309 25.359 13.438 1 98.75 185 ASN A C 1
ATOM 1430 O O . ASN A 1 185 ? 1.681 25.672 14.57 1 98.75 185 ASN A O 1
ATOM 1434 N N . ALA A 1 186 ? 0.468 24.422 13.164 1 98.88 186 ALA A N 1
ATOM 1435 C CA . ALA A 1 186 ? -0.035 23.594 14.258 1 98.88 186 ALA A CA 1
ATOM 1436 C C . ALA A 1 186 ? 1.107 22.891 14.984 1 98.88 186 ALA A C 1
ATOM 1438 O O . ALA A 1 186 ? 1.157 22.859 16.219 1 98.88 186 ALA A O 1
ATOM 1439 N N . VAL A 1 187 ? 1.999 22.297 14.203 1 98.81 187 VAL A N 1
ATOM 1440 C CA . VAL A 1 187 ? 3.133 21.578 14.766 1 98.81 187 VAL A CA 1
ATOM 1441 C C . VAL A 1 187 ? 4.012 22.531 15.57 1 98.81 187 VAL A C 1
ATOM 1443 O O . VAL A 1 187 ? 4.355 22.25 16.719 1 98.81 187 VAL A O 1
ATOM 1446 N N . ALA A 1 188 ? 4.367 23.672 15.016 1 98.62 188 ALA A N 1
ATOM 1447 C CA . ALA A 1 188 ? 5.215 24.656 15.688 1 98.62 188 ALA A CA 1
ATOM 1448 C C . ALA A 1 188 ? 4.57 25.156 16.969 1 98.62 188 ALA A C 1
ATOM 1450 O O . ALA A 1 188 ? 5.23 25.234 18.016 1 98.62 188 ALA A O 1
ATOM 1451 N N . GLN A 1 189 ? 3.27 25.438 16.906 1 98.38 189 GLN A N 1
ATOM 1452 C CA . GLN A 1 189 ? 2.555 25.953 18.078 1 98.38 189 GLN A CA 1
ATOM 1453 C C . GLN A 1 189 ? 2.471 24.891 19.172 1 98.38 189 GLN A C 1
ATOM 1455 O O . GLN A 1 189 ? 2.57 25.203 20.359 1 98.38 189 GLN A O 1
ATOM 1460 N N . ALA A 1 190 ? 2.273 23.656 18.766 1 98.75 190 ALA A N 1
ATOM 1461 C CA . ALA A 1 190 ? 2.141 22.562 19.734 1 98.75 190 ALA A CA 1
ATOM 1462 C C . ALA A 1 190 ? 3.416 22.406 20.547 1 98.75 190 ALA A C 1
ATOM 1464 O O . ALA A 1 190 ? 3.387 21.844 21.656 1 98.75 190 ALA A O 1
ATOM 1465 N N . LEU A 1 191 ? 4.531 22.859 20.031 1 98.62 191 LEU A N 1
ATOM 1466 C CA . LEU A 1 191 ? 5.816 22.734 20.703 1 98.62 191 LEU A CA 1
ATOM 1467 C C . LEU A 1 191 ? 6.133 24 21.5 1 98.62 191 LEU A C 1
ATOM 1469 O O . LEU A 1 191 ? 7.102 24.047 22.266 1 98.62 191 LEU A O 1
ATOM 1473 N N . SER A 1 192 ? 5.359 25.031 21.359 1 98.06 192 SER A N 1
ATOM 1474 C CA . SER A 1 192 ? 5.664 26.312 22.016 1 98.06 192 SER A CA 1
ATOM 1475 C C . SER A 1 192 ? 5.594 26.188 23.531 1 98.06 192 SER A C 1
ATOM 1477 O O . SER A 1 192 ? 4.852 25.359 24.062 1 98.06 192 SER A O 1
ATOM 1479 N N . PRO A 1 193 ? 6.355 27 24.203 1 97 193 PRO A N 1
ATOM 1480 C CA . PRO A 1 193 ? 6.465 26.844 25.656 1 97 193 PRO A CA 1
ATOM 1481 C C . PRO A 1 193 ? 5.105 26.891 26.359 1 97 193 PRO A C 1
ATOM 1483 O O . PRO A 1 193 ? 4.863 26.094 27.281 1 97 193 PRO A O 1
ATOM 1486 N N . GLU A 1 194 ? 4.215 27.688 25.938 1 96.25 194 GLU A N 1
ATOM 1487 C CA . GLU A 1 194 ? 2.934 27.859 26.625 1 96.25 194 GLU A CA 1
ATOM 1488 C C . GLU A 1 194 ? 1.963 26.734 26.25 1 96.25 194 GLU A C 1
ATOM 1490 O O . GLU A 1 194 ? 1.102 26.375 27.062 1 96.25 194 GLU A O 1
ATOM 1495 N N . ILE A 1 195 ? 2.111 26.203 25.125 1 98.19 195 ILE A N 1
ATOM 1496 C CA . ILE A 1 195 ? 1.121 25.266 24.594 1 98.19 195 ILE A CA 1
ATOM 1497 C C . ILE A 1 195 ? 1.617 23.828 24.766 1 98.19 195 ILE A C 1
ATOM 1499 O O . ILE A 1 195 ? 0.823 22.922 25.016 1 98.19 195 ILE A O 1
ATOM 1503 N N . ALA A 1 196 ? 2.9 23.594 24.781 1 98.19 196 ALA A N 1
ATOM 1504 C CA . ALA A 1 196 ? 3.527 22.266 24.781 1 98.19 196 ALA A CA 1
ATOM 1505 C C . ALA A 1 196 ? 3.018 21.422 25.938 1 98.19 196 ALA A C 1
ATOM 1507 O O . ALA A 1 196 ? 2.699 20.234 25.766 1 98.19 196 ALA A O 1
ATOM 1508 N N . PRO A 1 197 ? 2.85 22 27.125 1 98 197 PRO A N 1
ATOM 1509 C CA . PRO A 1 197 ? 2.361 21.172 28.219 1 98 197 PRO A CA 1
ATOM 1510 C C . PRO A 1 197 ? 0.947 20.641 27.969 1 98 197 PRO A C 1
ATOM 1512 O O . PRO A 1 197 ? 0.573 19.594 28.516 1 98 197 PRO A O 1
ATOM 1515 N N . LYS A 1 198 ? 0.21 21.328 27.156 1 98.31 198 LYS A N 1
ATOM 1516 C CA . LYS A 1 198 ? -1.189 20.984 26.938 1 98.31 198 LYS A CA 1
ATOM 1517 C C . LYS A 1 198 ? -1.331 20.016 25.766 1 98.31 198 LYS A C 1
ATOM 1519 O O . LYS A 1 198 ? -2.42 19.5 25.5 1 98.31 198 LYS A O 1
ATOM 1524 N N . THR A 1 199 ? -0.253 19.75 25.047 1 98.56 199 THR A N 1
ATOM 1525 C CA . THR A 1 199 ? -0.355 18.938 23.859 1 98.56 199 THR A CA 1
ATOM 1526 C C . THR A 1 199 ? 0.42 17.625 24.031 1 98.56 199 THR A C 1
ATOM 1528 O O . THR A 1 199 ? 0.496 16.812 23.109 1 98.56 199 THR A O 1
ATOM 1531 N N . ALA A 1 200 ? 0.973 17.422 25.203 1 98.44 200 ALA A N 1
ATOM 1532 C CA . ALA A 1 200 ? 1.659 16.172 25.5 1 98.44 200 ALA A CA 1
ATOM 1533 C C . ALA A 1 200 ? 0.671 15.008 25.578 1 98.44 200 ALA A C 1
ATOM 1535 O O . ALA A 1 200 ? -0.344 15.094 26.266 1 98.44 200 ALA A O 1
ATOM 1536 N N . ASN A 1 201 ? 0.979 13.953 24.828 1 98.62 201 ASN A N 1
ATOM 1537 C CA . ASN A 1 201 ? 0.174 12.734 24.797 1 98.62 201 ASN A CA 1
ATOM 1538 C C . ASN A 1 201 ? -1.275 13.031 24.422 1 98.62 201 ASN A C 1
ATOM 1540 O O . ASN A 1 201 ? -2.201 12.547 25.078 1 98.62 201 ASN A O 1
ATOM 1544 N N . GLN A 1 202 ? -1.424 13.906 23.359 1 98.44 202 GLN A N 1
ATOM 1545 C CA . GLN A 1 202 ? -2.744 14.328 22.906 1 98.44 202 GLN A CA 1
ATOM 1546 C C . GLN A 1 202 ? -2.926 14.062 21.422 1 98.44 202 GLN A C 1
ATOM 1548 O O . GLN A 1 202 ? -1.953 14.047 20.656 1 98.44 202 GLN A O 1
ATOM 1553 N N . ILE A 1 203 ? -4.152 13.844 21.078 1 98.38 203 ILE A N 1
ATOM 1554 C CA . ILE A 1 203 ? -4.594 13.867 19.688 1 98.38 203 ILE A CA 1
ATOM 1555 C C . ILE A 1 203 ? -5.191 15.234 19.359 1 98.38 203 ILE A C 1
ATOM 1557 O O . ILE A 1 203 ? -6.141 15.672 20.016 1 98.38 203 ILE A O 1
ATOM 1561 N N . LEU A 1 204 ? -4.605 15.891 18.406 1 98.81 204 LEU A N 1
ATOM 1562 C CA . LEU A 1 204 ? -5.066 17.203 17.969 1 98.81 204 LEU A CA 1
ATOM 1563 C C . LEU A 1 204 ? -5.754 17.109 16.609 1 98.81 204 LEU A C 1
ATOM 1565 O O . LEU A 1 204 ? -5.238 16.469 15.695 1 98.81 204 LEU A O 1
ATOM 1569 N N . ARG A 1 205 ? -6.898 17.688 16.516 1 98.62 205 ARG A N 1
ATOM 1570 C CA . ARG A 1 205 ? -7.625 17.812 15.258 1 98.62 205 ARG A CA 1
ATOM 1571 C C . ARG A 1 205 ? -7.711 19.266 14.828 1 98.62 205 ARG A C 1
ATOM 1573 O O . ARG A 1 205 ? -8.188 20.125 15.578 1 98.62 205 ARG A O 1
ATOM 1580 N N . ILE A 1 206 ? -7.27 19.5 13.578 1 98.81 206 ILE A N 1
ATOM 1581 C CA . ILE A 1 206 ? -7.191 20.891 13.141 1 98.81 206 ILE A CA 1
ATOM 1582 C C . ILE A 1 206 ? -7.863 21.047 11.781 1 98.81 206 ILE A C 1
ATOM 1584 O O . ILE A 1 206 ? -8.086 20.047 11.078 1 98.81 206 ILE A O 1
ATOM 1588 N N . ARG A 1 207 ? -8.18 22.266 11.43 1 98.44 207 ARG A N 1
ATOM 1589 C CA . ARG A 1 207 ? -8.711 22.578 10.102 1 98.44 207 ARG A CA 1
ATOM 1590 C C . ARG A 1 207 ? -8.508 24.047 9.758 1 98.44 207 ARG A C 1
ATOM 1592 O O . ARG A 1 207 ? -8.57 24.906 10.641 1 98.44 207 ARG A O 1
ATOM 1599 N N . THR A 1 208 ? -8.25 24.359 8.484 1 98.31 208 THR A N 1
ATOM 1600 C CA . THR A 1 208 ? -8.359 25.703 7.957 1 98.31 208 THR A CA 1
ATOM 1601 C C . THR A 1 208 ? -9.82 26.094 7.742 1 98.31 208 THR A C 1
ATOM 1603 O O . THR A 1 208 ? -10.219 27.219 8.016 1 98.31 208 THR A O 1
ATOM 1606 N N . LEU A 1 209 ? -10.562 25.094 7.301 1 98.06 209 LEU A N 1
ATOM 1607 C CA . LEU A 1 209 ? -11.977 25.328 7.027 1 98.06 209 LEU A CA 1
ATOM 1608 C C . LEU A 1 209 ? -12.773 24.031 7.129 1 98.06 209 LEU A C 1
ATOM 1610 O O . LEU A 1 209 ? -12.203 22.938 7.086 1 98.06 209 LEU A O 1
ATOM 1614 N N . THR A 1 210 ? -13.984 24.156 7.355 1 97.88 210 THR A N 1
ATOM 1615 C CA . THR A 1 210 ? -14.977 23.109 7.156 1 97.88 210 THR A CA 1
ATOM 1616 C C . THR A 1 210 ? -15.945 23.484 6.039 1 97.88 210 THR A C 1
ATOM 1618 O O . THR A 1 210 ? -16.469 24.609 6.008 1 97.88 210 THR A O 1
ATOM 1621 N N . THR A 1 211 ? -16.125 22.562 5.098 1 97.56 211 THR A N 1
ATOM 1622 C CA . THR A 1 211 ? -16.922 22.891 3.926 1 97.56 211 THR A CA 1
ATOM 1623 C C . THR A 1 211 ? -17.562 21.641 3.33 1 97.56 211 THR A C 1
ATOM 1625 O O . THR A 1 211 ? -17.469 20.562 3.912 1 97.56 211 THR A O 1
ATOM 1628 N N . SER A 1 212 ? -18.297 21.812 2.25 1 97.69 212 SER A N 1
ATOM 1629 C CA . SER A 1 212 ? -18.891 20.75 1.438 1 97.69 212 SER A CA 1
ATOM 1630 C C . SER A 1 212 ? -18.641 20.984 -0.048 1 97.69 212 SER A C 1
ATOM 1632 O O . SER A 1 212 ? -18.172 22.062 -0.439 1 97.69 212 SER A O 1
ATOM 1634 N N . GLN A 1 213 ? -18.922 19.953 -0.808 1 97.75 213 GLN A N 1
ATOM 1635 C CA . GLN A 1 213 ? -18.75 20.141 -2.244 1 97.75 213 GLN A CA 1
ATOM 1636 C C . GLN A 1 213 ? -19.688 21.219 -2.768 1 97.75 213 GLN A C 1
ATOM 1638 O O . GLN A 1 213 ? -19.312 22 -3.646 1 97.75 213 GLN A O 1
ATOM 1643 N N . SER A 1 214 ? -20.938 21.312 -2.248 1 98.19 214 SER A N 1
ATOM 1644 C CA . SER A 1 214 ? -21.891 22.328 -2.656 1 98.19 214 SER A CA 1
ATOM 1645 C C . SER A 1 214 ? -21.375 23.734 -2.318 1 98.19 214 SER A C 1
ATOM 1647 O O . SER A 1 214 ? -21.453 24.641 -3.139 1 98.19 214 SER A O 1
ATOM 1649 N N . GLU A 1 215 ? -20.875 23.844 -1.13 1 98 215 GLU A N 1
ATOM 1650 C CA . GLU A 1 215 ? -20.328 25.125 -0.716 1 98 215 GLU A CA 1
ATOM 1651 C C . GLU A 1 215 ? -19.125 25.5 -1.561 1 98 215 GLU A C 1
ATOM 1653 O O . GLU A 1 215 ? -18.953 26.672 -1.932 1 98 215 GLU A O 1
ATOM 1658 N N . LEU A 1 216 ? -18.266 24.562 -1.856 1 97.94 216 LEU A N 1
ATOM 1659 C CA . LEU A 1 216 ? -17.094 24.812 -2.688 1 97.94 216 LEU A CA 1
ATOM 1660 C C . LEU A 1 216 ? -17.5 25.266 -4.082 1 97.94 216 LEU A C 1
ATOM 1662 O O . LEU A 1 216 ? -16.938 26.234 -4.613 1 97.94 216 LEU A O 1
ATOM 1666 N N . LEU A 1 217 ? -18.453 24.547 -4.617 1 97.88 217 LEU A N 1
ATOM 1667 C CA . LEU A 1 217 ? -18.906 24.906 -5.953 1 97.88 217 LEU A CA 1
ATOM 1668 C C . LEU A 1 217 ? -19.406 26.359 -5.98 1 97.88 217 LEU A C 1
ATOM 1670 O O . LEU A 1 217 ? -19.016 27.141 -6.852 1 97.88 217 LEU A O 1
ATOM 1674 N N . ALA A 1 218 ? -20.266 26.656 -5.047 1 97.5 218 ALA A N 1
ATOM 1675 C CA . ALA A 1 218 ? -20.812 28.016 -4.957 1 97.5 218 ALA A CA 1
ATOM 1676 C C . ALA A 1 218 ? -19.703 29.031 -4.797 1 97.5 218 ALA A C 1
ATOM 1678 O O . ALA A 1 218 ? -19.719 30.094 -5.434 1 97.5 218 ALA A O 1
ATOM 1679 N N . ALA A 1 219 ? -18.781 28.75 -3.934 1 97.19 219 ALA A N 1
ATOM 1680 C CA . ALA A 1 219 ? -17.688 29.672 -3.654 1 97.19 219 ALA A CA 1
ATOM 1681 C C . ALA A 1 219 ? -16.812 29.875 -4.887 1 97.19 219 ALA A C 1
ATOM 1683 O O . ALA A 1 219 ? -16.406 31 -5.188 1 97.19 219 ALA A O 1
ATOM 1684 N N . PHE A 1 220 ? -16.453 28.797 -5.594 1 96.88 220 PHE A N 1
ATOM 1685 C CA . PHE A 1 220 ? -15.625 28.875 -6.785 1 96.88 220 PHE A CA 1
ATOM 1686 C C . PHE A 1 220 ? -16.328 29.672 -7.883 1 96.88 220 PHE A C 1
ATOM 1688 O O . PHE A 1 220 ? -15.703 30.484 -8.562 1 96.88 220 PHE A O 1
ATOM 1695 N N . GLU A 1 221 ? -17.594 29.406 -8.062 1 97 221 GLU A N 1
ATOM 1696 C CA . GLU A 1 221 ? -18.344 30.125 -9.086 1 97 221 GLU A CA 1
ATOM 1697 C C . GLU A 1 221 ? -18.438 31.609 -8.758 1 97 221 GLU A C 1
ATOM 1699 O O . GLU A 1 221 ? -18.281 32.469 -9.648 1 97 221 GLU A O 1
ATOM 1704 N N . LYS A 1 222 ? -18.688 31.891 -7.551 1 95.69 222 LYS A N 1
ATOM 1705 C CA . LYS A 1 222 ? -18.734 33.281 -7.121 1 95.69 222 LYS A CA 1
ATOM 1706 C C . LYS A 1 222 ? -17.375 33.969 -7.344 1 95.69 222 LYS A C 1
ATOM 1708 O O . LYS A 1 222 ? -17.312 35.094 -7.871 1 95.69 222 LYS A O 1
ATOM 1713 N N . ALA A 1 223 ? -16.344 33.312 -6.953 1 94.94 223 ALA A N 1
ATOM 1714 C CA . ALA A 1 223 ? -15 33.906 -7.016 1 94.94 223 ALA A CA 1
ATOM 1715 C C . ALA A 1 223 ? -14.555 34.094 -8.461 1 94.94 223 ALA A C 1
ATOM 1717 O O . ALA A 1 223 ? -13.844 35.062 -8.773 1 94.94 223 ALA A O 1
ATOM 1718 N N . THR A 1 224 ? -14.984 33.219 -9.352 1 94.25 224 THR A N 1
ATOM 1719 C CA . THR A 1 224 ? -14.523 33.25 -10.734 1 94.25 224 THR A CA 1
ATOM 1720 C C . THR A 1 224 ? -15.508 34.031 -11.594 1 94.25 224 THR A C 1
ATOM 1722 O O . THR A 1 224 ? -15.18 34.438 -12.719 1 94.25 224 THR A O 1
ATOM 1725 N N . GLY A 1 225 ? -16.672 34.125 -11.086 1 94.31 225 GLY A N 1
ATOM 1726 C CA . GLY A 1 225 ? -17.734 34.812 -11.828 1 94.31 225 GLY A CA 1
ATOM 1727 C C . GLY A 1 225 ? -18.297 33.969 -12.953 1 94.31 225 GLY A C 1
ATOM 1728 O O . GLY A 1 225 ? -18.953 34.469 -13.859 1 94.31 225 GLY A O 1
ATOM 1729 N N . GLU A 1 226 ? -17.969 32.688 -12.961 1 96 226 GLU A N 1
ATOM 1730 C CA . GLU A 1 226 ? -18.406 31.797 -14.031 1 96 226 GLU A CA 1
ATOM 1731 C C . GLU A 1 226 ? -19.016 30.516 -13.469 1 96 226 GLU A C 1
ATOM 1733 O O . GLU A 1 226 ? -18.641 30.078 -12.375 1 96 226 GLU A O 1
ATOM 1738 N N . LYS A 1 227 ? -19.875 29.984 -14.266 1 97.38 227 LYS A N 1
ATOM 1739 C CA . LYS A 1 227 ? -20.422 28.672 -13.906 1 97.38 227 LYS A CA 1
ATOM 1740 C C . LYS A 1 227 ? -19.438 27.562 -14.234 1 97.38 227 LYS A C 1
ATOM 1742 O O . LYS A 1 227 ? -18.734 27.625 -15.242 1 97.38 227 LYS A O 1
ATOM 1747 N N . PHE A 1 228 ? -19.406 26.578 -13.383 1 97.81 228 PHE A N 1
ATOM 1748 C CA . PHE A 1 228 ? -18.531 25.422 -13.586 1 97.81 228 PHE A CA 1
ATOM 1749 C C . PHE A 1 228 ? -19.266 24.312 -14.328 1 97.81 228 PHE A C 1
ATOM 1751 O O . PHE A 1 228 ? -20.469 24.109 -14.109 1 97.81 228 PHE A O 1
ATOM 1758 N N . THR A 1 229 ? -18.578 23.656 -15.273 1 98.38 229 THR A N 1
ATOM 1759 C CA . THR A 1 229 ? -19.062 22.391 -15.797 1 98.38 229 THR A CA 1
ATOM 1760 C C . THR A 1 229 ? -18.906 21.281 -14.758 1 98.38 229 THR A C 1
ATOM 1762 O O . THR A 1 229 ? -17.797 20.938 -14.359 1 98.38 229 THR A O 1
ATOM 1765 N N . VAL A 1 230 ? -20.062 20.766 -14.344 1 98.19 230 VAL A N 1
ATOM 1766 C CA . VAL A 1 230 ? -20.062 19.797 -13.25 1 98.19 230 VAL A CA 1
ATOM 1767 C C . VAL A 1 230 ? -20.234 18.391 -13.797 1 98.19 230 VAL A C 1
ATOM 1769 O O . VAL A 1 230 ? -21.172 18.125 -14.555 1 98.19 230 VAL A O 1
ATOM 1772 N N . THR A 1 231 ? -19.297 17.531 -13.578 1 98.12 231 THR A N 1
ATOM 1773 C CA . THR A 1 231 ? -19.438 16.094 -13.797 1 98.12 231 THR A CA 1
ATOM 1774 C C . THR A 1 231 ? -19.922 15.398 -12.531 1 98.12 231 THR A C 1
ATOM 1776 O O . THR A 1 231 ? -19.312 15.562 -11.469 1 98.12 231 THR A O 1
ATOM 1779 N N . GLU A 1 232 ? -20.969 14.656 -12.648 1 98 232 GLU A N 1
ATOM 1780 C CA . GLU A 1 232 ? -21.469 13.898 -11.508 1 98 232 GLU A CA 1
ATOM 1781 C C . GLU A 1 232 ? -20.922 12.469 -11.516 1 98 232 GLU A C 1
ATOM 1783 O O . GLU A 1 232 ? -20.812 11.852 -12.578 1 98 232 GLU A O 1
ATOM 1788 N N . ALA A 1 233 ? -20.578 11.977 -10.352 1 97.25 233 ALA A N 1
ATOM 1789 C CA . ALA A 1 233 ? -20.094 10.609 -10.211 1 97.25 233 ALA A CA 1
ATOM 1790 C C . ALA A 1 233 ? -20.781 9.891 -9.047 1 97.25 233 ALA A C 1
ATOM 1792 O O . ALA A 1 233 ? -21.172 10.531 -8.07 1 97.25 233 ALA A O 1
ATOM 1793 N N . ASP A 1 234 ? -21.016 8.617 -9.188 1 97.88 234 ASP A N 1
ATOM 1794 C CA . ASP A 1 234 ? -21.562 7.777 -8.141 1 97.88 234 ASP A CA 1
ATOM 1795 C C . ASP A 1 234 ? -20.469 7.238 -7.227 1 97.88 234 ASP A C 1
ATOM 1797 O O . ASP A 1 234 ? -19.875 6.199 -7.512 1 97.88 234 ASP A O 1
ATOM 1801 N N . LEU A 1 235 ? -20.219 7.895 -6.156 1 97.38 235 LEU A N 1
ATOM 1802 C CA . LEU A 1 235 ? -19.125 7.551 -5.262 1 97.38 235 LEU A CA 1
ATOM 1803 C C . LEU A 1 235 ? -19.281 6.129 -4.734 1 97.38 235 LEU A C 1
ATOM 1805 O O . LEU A 1 235 ? -18.297 5.391 -4.629 1 97.38 235 LEU A O 1
ATOM 1809 N N . ASP A 1 236 ? -20.484 5.703 -4.418 1 97.25 236 ASP A N 1
ATOM 1810 C CA . ASP A 1 236 ? -20.703 4.359 -3.891 1 97.25 236 ASP A CA 1
ATOM 1811 C C . ASP A 1 236 ? -20.266 3.295 -4.891 1 97.25 236 ASP A C 1
ATOM 1813 O O . ASP A 1 236 ? -19.609 2.314 -4.516 1 97.25 236 ASP A O 1
ATOM 1817 N N . ALA A 1 237 ? -20.594 3.533 -6.121 1 96.69 237 ALA A N 1
ATOM 1818 C CA . ALA A 1 237 ? -20.172 2.602 -7.164 1 96.69 237 ALA A CA 1
ATOM 1819 C C . ALA A 1 237 ? -18.656 2.58 -7.293 1 96.69 237 ALA A C 1
ATOM 1821 O O . ALA A 1 237 ? -18.062 1.514 -7.445 1 96.69 237 ALA A O 1
ATOM 1822 N N . GLU A 1 238 ? -18.094 3.734 -7.195 1 96.31 238 GLU A N 1
ATOM 1823 C CA . GLU A 1 238 ? -16.641 3.834 -7.324 1 96.31 238 GLU A CA 1
ATOM 1824 C C . GLU A 1 238 ? -15.93 3.172 -6.145 1 96.31 238 GLU A C 1
ATOM 1826 O O . GLU A 1 238 ? -14.852 2.59 -6.301 1 96.31 238 GLU A O 1
ATOM 1831 N N . VAL A 1 239 ? -16.484 3.305 -5.004 1 96.25 239 VAL A N 1
ATOM 1832 C CA . VAL A 1 239 ? -15.914 2.697 -3.809 1 96.25 239 VAL A CA 1
ATOM 1833 C C . VAL A 1 239 ? -15.938 1.177 -3.943 1 96.25 239 VAL A C 1
ATOM 1835 O O . VAL A 1 239 ? -14.945 0.508 -3.641 1 96.25 239 VAL A O 1
ATOM 1838 N N . SER A 1 240 ? -17.062 0.63 -4.387 1 92.75 240 SER A N 1
ATOM 1839 C CA . SER A 1 240 ? -17.172 -0.811 -4.594 1 92.75 240 SER A CA 1
ATOM 1840 C C . SER A 1 240 ? -16.094 -1.309 -5.559 1 92.75 240 SER A C 1
ATOM 1842 O O . SER A 1 240 ? -15.414 -2.299 -5.281 1 92.75 240 SER A O 1
ATOM 1844 N N . GLU A 1 241 ? -15.922 -0.578 -6.574 1 92 241 GLU A N 1
ATOM 1845 C CA . GLU A 1 241 ? -14.898 -0.935 -7.555 1 92 241 GLU A CA 1
ATOM 1846 C C . GLU A 1 241 ? -13.5 -0.807 -6.961 1 92 241 GLU A C 1
ATOM 1848 O O . GLU A 1 241 ? -12.641 -1.666 -7.184 1 92 241 GLU A O 1
ATOM 1853 N N . ALA A 1 242 ? -13.289 0.205 -6.234 1 93.38 242 ALA A N 1
ATOM 1854 C CA . ALA A 1 242 ? -11.977 0.472 -5.648 1 93.38 242 ALA A CA 1
ATOM 1855 C C . ALA A 1 242 ? -11.609 -0.598 -4.629 1 93.38 242 ALA A C 1
ATOM 1857 O O . ALA A 1 242 ? -10.453 -1.038 -4.574 1 93.38 242 ALA A O 1
ATOM 1858 N N . LYS A 1 243 ? -12.523 -0.969 -3.836 1 89.25 243 LYS A N 1
ATOM 1859 C CA . LYS A 1 243 ? -12.281 -2.021 -2.852 1 89.25 243 LYS A CA 1
ATOM 1860 C C . LYS A 1 243 ? -11.938 -3.344 -3.533 1 89.25 243 LYS A C 1
ATOM 1862 O O . LYS A 1 243 ? -11.055 -4.066 -3.084 1 89.25 243 LYS A O 1
ATOM 1867 N N . GLU A 1 244 ? -12.664 -3.631 -4.547 1 84.31 244 GLU A N 1
ATOM 1868 C CA . GLU A 1 244 ? -12.375 -4.84 -5.312 1 84.31 244 GLU A CA 1
ATOM 1869 C C . GLU A 1 244 ? -10.961 -4.801 -5.898 1 84.31 244 GLU A C 1
ATOM 1871 O O . GLU A 1 244 ? -10.219 -5.777 -5.809 1 84.31 244 GLU A O 1
ATOM 1876 N N . LYS A 1 245 ? -10.609 -3.693 -6.445 1 85.25 245 LYS A N 1
ATOM 1877 C CA . LYS A 1 245 ? -9.273 -3.525 -7.004 1 85.25 245 LYS A CA 1
ATOM 1878 C C . LYS A 1 245 ? -8.203 -3.711 -5.934 1 85.25 245 LYS A C 1
ATOM 1880 O O . LYS A 1 245 ? -7.23 -4.445 -6.137 1 85.25 245 LYS A O 1
ATOM 1885 N N . LEU A 1 246 ? -8.406 -3.113 -4.848 1 86.62 246 LEU A N 1
ATOM 1886 C CA . LEU A 1 246 ? -7.438 -3.17 -3.756 1 86.62 246 LEU A CA 1
ATOM 1887 C C . LEU A 1 246 ? -7.262 -4.602 -3.26 1 86.62 246 LEU A C 1
ATOM 1889 O O . LEU A 1 246 ? -6.141 -5.035 -2.984 1 86.62 246 LEU A O 1
ATOM 1893 N N . SER A 1 247 ? -8.352 -5.32 -3.133 1 79.88 247 SER A N 1
ATOM 1894 C CA . SER A 1 247 ? -8.305 -6.699 -2.662 1 79.88 247 SER A CA 1
ATOM 1895 C C . SER A 1 247 ? -7.516 -7.586 -3.619 1 79.88 247 SER A C 1
ATOM 1897 O O . SER A 1 247 ? -7.07 -8.672 -3.242 1 79.88 247 SER A O 1
ATOM 1899 N N . LYS A 1 248 ? -7.379 -7.082 -4.801 1 78.81 248 LYS A N 1
ATOM 1900 C CA . LYS A 1 248 ? -6.652 -7.836 -5.816 1 78.81 248 LYS A CA 1
ATOM 1901 C C . LYS A 1 248 ? -5.242 -7.285 -6.012 1 78.81 248 LYS A C 1
ATOM 1903 O O . LYS A 1 248 ? -4.559 -7.641 -6.969 1 78.81 248 LYS A O 1
ATOM 1908 N N . GLY A 1 249 ? -4.879 -6.32 -5.168 1 78.88 249 GLY A N 1
ATOM 1909 C CA . GLY A 1 249 ? -3.531 -5.77 -5.191 1 78.88 249 GLY A CA 1
ATOM 1910 C C . GLY A 1 249 ? -3.381 -4.594 -6.137 1 78.88 249 GLY A C 1
ATOM 1911 O O . GLY A 1 249 ? -2.264 -4.152 -6.414 1 78.88 249 GLY A O 1
ATOM 1912 N N . ASP A 1 250 ? -4.457 -4.203 -6.742 1 83.31 250 ASP A N 1
ATOM 1913 C CA . ASP A 1 250 ? -4.48 -2.998 -7.566 1 83.31 250 ASP A CA 1
ATOM 1914 C C . ASP A 1 250 ? -4.754 -1.758 -6.719 1 83.31 250 ASP A C 1
ATOM 1916 O O . ASP A 1 250 ? -5.863 -1.579 -6.211 1 83.31 250 ASP A O 1
ATOM 1920 N N . PHE A 1 251 ? -3.801 -0.852 -6.742 1 88.56 251 PHE A N 1
ATOM 1921 C CA . PHE A 1 251 ? -3.861 0.266 -5.809 1 88.56 251 PHE A CA 1
ATOM 1922 C C . PHE A 1 251 ? -4.426 1.509 -6.484 1 88.56 251 PHE A C 1
ATOM 1924 O O . PHE A 1 251 ? -4.48 2.582 -5.879 1 88.56 251 PHE A O 1
ATOM 1931 N N . SER A 1 252 ? -4.922 1.495 -7.656 1 86.44 252 SER A N 1
ATOM 1932 C CA . SER A 1 252 ? -5.336 2.654 -8.438 1 86.44 252 SER A CA 1
ATOM 1933 C C . SER A 1 252 ? -6.59 3.295 -7.855 1 86.44 252 SER A C 1
ATOM 1935 O O . SER A 1 252 ? -6.91 4.445 -8.164 1 86.44 252 SER A O 1
ATOM 1937 N N . GLY A 1 253 ? -7.277 2.572 -6.992 1 90.69 253 GLY A N 1
ATOM 1938 C CA . GLY A 1 253 ? -8.516 3.094 -6.434 1 90.69 253 GLY A CA 1
ATOM 1939 C C . GLY A 1 253 ? -8.336 3.678 -5.043 1 90.69 253 GLY A C 1
ATOM 1940 O O . GLY A 1 253 ? -9.305 4.125 -4.426 1 90.69 253 GLY A O 1
ATOM 1941 N N . VAL A 1 254 ? -7.16 3.773 -4.52 1 92.31 254 VAL A N 1
ATOM 1942 C CA . VAL A 1 254 ? -6.91 4.18 -3.143 1 92.31 254 VAL A CA 1
ATOM 1943 C C . VAL A 1 254 ? -7.398 5.609 -2.928 1 92.31 254 VAL A C 1
ATOM 1945 O O . VAL A 1 254 ? -8 5.918 -1.897 1 92.31 254 VAL A O 1
ATOM 1948 N N . GLY A 1 255 ? -7.152 6.5 -3.885 1 92.19 255 GLY A N 1
ATOM 1949 C CA . GLY A 1 255 ? -7.637 7.867 -3.766 1 92.19 255 GLY A CA 1
ATOM 1950 C C . GLY A 1 255 ? -9.133 7.949 -3.537 1 92.19 255 GLY A C 1
ATOM 1951 O O . GLY A 1 255 ? -9.594 8.719 -2.691 1 92.19 255 GLY A O 1
ATOM 1952 N N . THR A 1 256 ? -9.906 7.168 -4.246 1 94.12 256 THR A N 1
ATOM 1953 C CA . THR A 1 256 ? -11.352 7.121 -4.105 1 94.12 256 THR A CA 1
ATOM 1954 C C . THR A 1 256 ? -11.75 6.688 -2.699 1 94.12 256 THR A C 1
ATOM 1956 O O . THR A 1 256 ? -12.68 7.238 -2.111 1 94.12 256 THR A O 1
ATOM 1959 N N . LEU A 1 257 ? -11.055 5.738 -2.17 1 95 257 LEU A N 1
ATOM 1960 C CA . LEU A 1 257 ? -11.359 5.215 -0.842 1 95 257 LEU A CA 1
ATOM 1961 C C . LEU A 1 257 ? -11.094 6.266 0.23 1 95 257 LEU A C 1
ATOM 1963 O O . LEU A 1 257 ? -11.859 6.383 1.191 1 95 257 LEU A O 1
ATOM 1967 N N . ILE A 1 258 ? -10.047 7.059 0.041 1 94.5 258 ILE A N 1
ATOM 1968 C CA . ILE A 1 258 ? -9.719 8.117 0.991 1 94.5 258 ILE A CA 1
ATOM 1969 C C . ILE A 1 258 ? -10.797 9.195 0.957 1 94.5 258 ILE A C 1
ATOM 1971 O O . ILE A 1 258 ? -11.266 9.648 2.006 1 94.5 258 ILE A O 1
ATOM 1975 N N . VAL A 1 259 ? -11.203 9.555 -0.219 1 95.12 259 VAL A N 1
ATOM 1976 C CA . VAL A 1 259 ? -12.25 10.562 -0.377 1 95.12 259 VAL A CA 1
ATOM 1977 C C . VAL A 1 259 ? -13.547 10.062 0.251 1 95.12 259 VAL A C 1
ATOM 1979 O O . VAL A 1 259 ? -14.219 10.805 0.975 1 95.12 259 VAL A O 1
ATOM 1982 N N . ALA A 1 260 ? -13.891 8.797 0.023 1 96.06 260 ALA A N 1
ATOM 1983 C CA . ALA A 1 260 ? -15.117 8.219 0.563 1 96.06 260 ALA A CA 1
ATOM 1984 C C . ALA A 1 260 ? -15.109 8.227 2.09 1 96.06 260 ALA A C 1
ATOM 1986 O O . ALA A 1 260 ? -16.125 8.508 2.725 1 96.06 260 ALA A O 1
ATOM 1987 N N . ALA A 1 261 ? -13.969 7.93 2.619 1 95.5 261 ALA A N 1
ATOM 1988 C CA . ALA A 1 261 ? -13.844 7.973 4.074 1 95.5 261 ALA A CA 1
ATOM 1989 C C . ALA A 1 261 ? -14.117 9.375 4.605 1 95.5 261 ALA A C 1
ATOM 1991 O O . ALA A 1 261 ? -14.828 9.539 5.602 1 95.5 261 ALA A O 1
ATOM 1992 N N . ALA A 1 262 ? -13.617 10.352 3.926 1 93.69 262 ALA A N 1
ATOM 1993 C CA . ALA A 1 262 ? -13.758 11.734 4.359 1 93.69 262 ALA A CA 1
ATOM 1994 C C . ALA A 1 262 ? -15.211 12.203 4.227 1 93.69 262 ALA A C 1
ATOM 1996 O O . ALA A 1 262 ? -15.625 13.148 4.902 1 93.69 262 ALA A O 1
ATOM 1997 N N . LEU A 1 263 ? -15.984 11.539 3.377 1 94.88 263 LEU A N 1
ATOM 1998 C CA . LEU A 1 263 ? -17.344 11.984 3.123 1 94.88 263 LEU A CA 1
ATOM 1999 C C . LEU A 1 263 ? -18.359 11.094 3.85 1 94.88 263 LEU A C 1
ATOM 2001 O O . LEU A 1 263 ? -19.562 11.289 3.729 1 94.88 263 LEU A O 1
ATOM 2005 N N . ASP A 1 264 ? -17.906 10.109 4.543 1 94.88 264 ASP A N 1
ATOM 2006 C CA . ASP A 1 264 ? -18.766 9.352 5.453 1 94.88 264 ASP A CA 1
ATOM 2007 C C . ASP A 1 264 ? -18.797 10.008 6.836 1 94.88 264 ASP A C 1
ATOM 2009 O O . ASP A 1 264 ? -17.812 9.969 7.574 1 94.88 264 ASP A O 1
ATOM 2013 N N . GLU A 1 265 ? -19.875 10.523 7.172 1 93.38 265 GLU A N 1
ATOM 2014 C CA . GLU A 1 265 ? -20 11.297 8.398 1 93.38 265 GLU A CA 1
ATOM 2015 C C . GLU A 1 265 ? -19.641 10.453 9.625 1 93.38 265 GLU A C 1
ATOM 2017 O O . GLU A 1 265 ? -19.266 11 10.664 1 93.38 265 GLU A O 1
ATOM 2022 N N . ARG A 1 266 ? -19.797 9.219 9.531 1 94.62 266 ARG A N 1
ATOM 2023 C CA . ARG A 1 266 ? -19.562 8.328 10.664 1 94.62 266 ARG A CA 1
ATOM 2024 C C . ARG A 1 266 ? -18.078 8.227 11 1 94.62 266 ARG A C 1
ATOM 2026 O O . ARG A 1 266 ? -17.719 7.758 12.078 1 94.62 266 ARG A O 1
ATOM 2033 N N . THR A 1 267 ? -17.125 8.703 10.062 1 92.44 267 THR A N 1
ATOM 2034 C CA . THR A 1 267 ? -15.688 8.609 10.305 1 92.44 267 THR A CA 1
ATOM 2035 C C . THR A 1 267 ? -15.203 9.805 11.125 1 92.44 267 THR A C 1
ATOM 2037 O O . THR A 1 267 ? -14.039 9.844 11.531 1 92.44 267 THR A O 1
ATOM 2040 N N . GLY A 1 268 ? -16.078 10.742 11.406 1 89.62 268 GLY A N 1
ATOM 2041 C CA . GLY A 1 268 ? -15.703 11.883 12.219 1 89.62 268 GLY A CA 1
ATOM 2042 C C . GLY A 1 268 ? -14.828 12.875 11.477 1 89.62 268 GLY A C 1
ATOM 2043 O O . GLY A 1 268 ? -13.922 13.469 12.07 1 89.62 268 GLY A O 1
ATOM 2044 N N . ASN A 1 269 ? -15.055 13.031 10.203 1 87.81 269 ASN A N 1
ATOM 2045 C CA . ASN A 1 269 ? -14.195 13.828 9.336 1 87.81 269 ASN A CA 1
ATOM 2046 C C . ASN A 1 269 ? -14.531 15.312 9.422 1 87.81 269 ASN A C 1
ATOM 2048 O O . ASN A 1 269 ? -13.852 16.141 8.82 1 87.81 269 ASN A O 1
ATOM 2052 N N . ASP A 1 270 ? -15.594 15.648 9.945 1 95.38 270 ASP A N 1
ATOM 2053 C CA . ASP A 1 270 ? -15.961 17.016 10.305 1 95.38 270 ASP A CA 1
ATOM 2054 C C . ASP A 1 270 ? -15.672 17.297 11.773 1 95.38 270 ASP A C 1
ATOM 2056 O O . ASP A 1 270 ? -16.5 17.016 12.641 1 95.38 270 ASP A O 1
ATOM 2060 N N . PHE A 1 271 ? -14.547 17.953 11.969 1 97.25 271 PHE A N 1
ATOM 2061 C CA . PHE A 1 271 ? -14.055 18.109 13.328 1 97.25 271 PHE A CA 1
ATOM 2062 C C . PHE A 1 271 ? -14.875 19.141 14.086 1 97.25 271 PHE A C 1
ATOM 2064 O O . PHE A 1 271 ? -14.961 19.094 15.312 1 97.25 271 PHE A O 1
ATOM 2071 N N . ASP A 1 272 ? -15.469 20.078 13.32 1 96.62 272 ASP A N 1
ATOM 2072 C CA . ASP A 1 272 ? -16.344 21.047 13.961 1 96.62 272 ASP A CA 1
ATOM 2073 C C . ASP A 1 272 ? -17.609 20.375 14.492 1 96.62 272 ASP A C 1
ATOM 2075 O O . ASP A 1 272 ? -18 20.594 15.633 1 96.62 272 ASP A O 1
ATOM 2079 N N . LYS A 1 273 ? -18.172 19.609 13.664 1 95.12 273 LYS A N 1
ATOM 2080 C CA . LYS A 1 273 ? -19.359 18.875 14.078 1 95.12 273 LYS A CA 1
ATOM 2081 C C . LYS A 1 273 ? -19.062 17.953 15.242 1 95.12 273 LYS A C 1
ATOM 2083 O O . LYS A 1 273 ? -19.891 17.766 16.141 1 95.12 273 LYS A O 1
ATOM 2088 N N . ALA A 1 274 ? -17.906 17.328 15.242 1 92.94 274 ALA A N 1
ATOM 2089 C CA . ALA A 1 274 ? -17.5 16.406 16.312 1 92.94 274 ALA A CA 1
ATOM 2090 C C . ALA A 1 274 ? -17.172 17.172 17.594 1 92.94 274 ALA A C 1
ATOM 2092 O O . ALA A 1 274 ? -17.125 16.578 18.672 1 92.94 274 ALA A O 1
ATOM 2093 N N . GLY A 1 275 ? -16.891 18.469 17.5 1 93.75 275 GLY A N 1
ATOM 2094 C CA . GLY A 1 275 ? -16.625 19.312 18.641 1 93.75 275 GLY A CA 1
ATOM 2095 C C . GLY A 1 275 ? -15.258 19.094 19.25 1 93.75 275 GLY A C 1
ATOM 2096 O O . GLY A 1 275 ? -15.062 19.297 20.453 1 93.75 275 GLY A O 1
ATOM 2097 N N . ASN A 1 276 ? -14.32 18.625 18.469 1 95.12 276 ASN A N 1
ATOM 2098 C CA . ASN A 1 276 ? -13.016 18.297 19.031 1 95.12 276 ASN A CA 1
ATOM 2099 C C . ASN A 1 276 ? -11.891 19 18.281 1 95.12 276 ASN A C 1
ATOM 2101 O O . ASN A 1 276 ? -10.758 18.5 18.25 1 95.12 276 ASN A O 1
ATOM 2105 N N . VAL A 1 277 ? -12.203 20.109 17.641 1 97.31 277 VAL A N 1
ATOM 2106 C CA . VAL A 1 277 ? -11.203 20.891 16.938 1 97.31 277 VAL A CA 1
ATOM 2107 C C . VAL A 1 277 ? -10.242 21.531 17.938 1 97.31 277 VAL A C 1
ATOM 2109 O O . VAL A 1 277 ? -10.672 22.031 18.984 1 97.31 277 VAL A O 1
ATOM 2112 N N . SER A 1 278 ? -9.016 21.578 17.578 1 98.44 278 SER A N 1
ATOM 2113 C CA . SER A 1 278 ? -7.988 22.094 18.484 1 98.44 278 SER A CA 1
ATOM 2114 C C . SER A 1 278 ? -7.457 23.438 18.031 1 98.44 278 SER A C 1
ATOM 2116 O O . SER A 1 278 ? -6.414 23.891 18.5 1 98.44 278 SER A O 1
ATOM 2118 N N . ASN A 1 279 ? -8.102 24.094 17.188 1 98.56 279 ASN A N 1
ATOM 2119 C CA . ASN A 1 279 ? -7.637 25.344 16.594 1 98.56 279 ASN A CA 1
ATOM 2120 C C . ASN A 1 279 ? -7.402 26.406 17.641 1 98.56 279 ASN A C 1
ATOM 2122 O O . ASN A 1 279 ? -6.391 27.109 17.609 1 98.56 279 ASN A O 1
ATOM 2126 N N . GLU A 1 280 ? -8.305 26.562 18.5 1 98 280 GLU A N 1
ATOM 2127 C CA . GLU A 1 280 ? -8.164 27.594 19.531 1 98 280 GLU A CA 1
ATOM 2128 C C . GLU A 1 280 ? -6.938 27.344 20.391 1 98 280 GLU A C 1
ATOM 2130 O O . GLU A 1 280 ? -6.156 28.266 20.656 1 98 280 GLU A O 1
ATOM 2135 N N . LEU A 1 281 ? -6.766 26.141 20.812 1 98.31 281 LEU A N 1
ATOM 2136 C CA . LEU A 1 281 ? -5.609 25.781 21.625 1 98.31 281 LEU A CA 1
ATOM 2137 C C . LEU A 1 281 ? -4.312 26.125 20.906 1 98.31 281 LEU A C 1
ATOM 2139 O O . LEU A 1 281 ? -3.369 26.625 21.516 1 98.31 281 LEU A O 1
ATOM 2143 N N . LEU A 1 282 ? -4.297 25.938 19.609 1 98.62 282 LEU A N 1
ATOM 2144 C CA . LEU A 1 282 ? -3.07 26.062 18.828 1 98.62 282 LEU A CA 1
ATOM 2145 C C . LEU A 1 282 ? -2.977 27.438 18.172 1 98.62 282 LEU A C 1
ATOM 2147 O O . LEU A 1 282 ? -2.043 27.703 17.406 1 98.62 282 LEU A O 1
ATOM 2151 N N . GLN A 1 283 ? -4 28.25 18.422 1 97.56 283 GLN A N 1
ATOM 2152 C CA . GLN A 1 283 ? -4.043 29.609 17.875 1 97.56 283 GLN A CA 1
ATOM 2153 C C . GLN A 1 283 ? -3.967 29.594 16.359 1 97.56 283 GLN A C 1
ATOM 2155 O O . GLN A 1 283 ? -3.178 30.344 15.766 1 97.56 283 GLN A O 1
ATOM 2160 N N . LEU A 1 284 ? -4.699 28.734 15.75 1 97.88 284 LEU A N 1
ATOM 2161 C CA . LEU A 1 284 ? -4.77 28.625 14.297 1 97.88 284 LEU A CA 1
ATOM 2162 C C . LEU A 1 284 ? -5.945 29.406 13.742 1 97.88 284 LEU A C 1
ATOM 2164 O O . LEU A 1 284 ? -6.957 29.578 14.422 1 97.88 284 LEU A O 1
ATOM 2168 N N . PRO A 1 285 ? -5.793 29.859 12.523 1 93.06 285 PRO A N 1
ATOM 2169 C CA . PRO A 1 285 ? -6.922 30.547 11.891 1 93.06 285 PRO A CA 1
ATOM 2170 C C . PRO A 1 285 ? -8.07 29.609 11.539 1 93.06 285 PRO A C 1
ATOM 2172 O O . PRO A 1 285 ? -7.887 28.391 11.516 1 93.06 285 PRO A O 1
ATOM 2175 N N . SER A 1 286 ? -9.219 30.141 11.367 1 94.19 286 SER A N 1
ATOM 2176 C CA . SER A 1 286 ? -10.406 29.516 10.789 1 94.19 286 SER A CA 1
ATOM 2177 C C . SER A 1 286 ? -10.984 30.359 9.656 1 94.19 286 SER A C 1
ATOM 2179 O O . SER A 1 286 ? -11.328 31.531 9.859 1 94.19 286 SER A O 1
ATOM 2181 N N . LEU A 1 287 ? -10.984 29.766 8.555 1 95.38 287 LEU A N 1
ATOM 2182 C CA . LEU A 1 287 ? -11.461 30.516 7.402 1 95.38 287 LEU A CA 1
ATOM 2183 C C . LEU A 1 287 ? -12.812 30 6.926 1 95.38 287 LEU A C 1
ATOM 2185 O O . LEU A 1 287 ? -13.094 28.797 7.047 1 95.38 287 LEU A O 1
ATOM 2189 N N . GLN A 1 288 ? -13.555 30.953 6.359 1 94.75 288 GLN A N 1
ATOM 2190 C CA . GLN A 1 288 ? -14.703 30.547 5.555 1 94.75 288 GLN A CA 1
ATOM 2191 C C . GLN A 1 288 ? -14.266 30.141 4.148 1 94.75 288 GLN A C 1
ATOM 2193 O O . GLN A 1 288 ? -13.195 30.531 3.688 1 94.75 288 GLN A O 1
ATOM 2198 N N . VAL A 1 289 ? -15.102 29.375 3.527 1 95.5 289 VAL A N 1
ATOM 2199 C CA . VAL A 1 289 ? -14.75 28.766 2.254 1 95.5 289 VAL A CA 1
ATOM 2200 C C . VAL A 1 289 ? -14.383 29.844 1.239 1 95.5 289 VAL A C 1
ATOM 2202 O O . VAL A 1 289 ? -13.422 29.688 0.482 1 95.5 289 VAL A O 1
ATOM 2205 N N . GLU A 1 290 ? -15.047 30.969 1.242 1 93.81 290 GLU A N 1
ATOM 2206 C CA . GLU A 1 290 ? -14.773 32.031 0.286 1 93.81 290 GLU A CA 1
ATOM 2207 C C . GLU A 1 290 ? -13.375 32.625 0.504 1 93.81 290 GLU A C 1
ATOM 2209 O O . GLU A 1 290 ? -12.648 32.875 -0.456 1 93.81 290 GLU A O 1
ATOM 2214 N N . GLY A 1 291 ? -13.102 32.875 1.744 1 92 291 GLY A N 1
ATOM 2215 C CA . GLY A 1 291 ? -11.781 33.375 2.072 1 92 291 GLY A CA 1
ATOM 2216 C C . GLY A 1 291 ? -10.672 32.375 1.759 1 92 291 GLY A C 1
ATOM 2217 O O . GLY A 1 291 ? -9.594 32.781 1.308 1 92 291 GLY A O 1
ATOM 2218 N N . ALA A 1 292 ? -10.922 31.109 1.96 1 93.19 292 ALA A N 1
ATOM 2219 C CA . ALA A 1 292 ? -9.922 30.062 1.745 1 93.19 292 ALA A CA 1
ATOM 2220 C C . ALA A 1 292 ? -9.602 29.906 0.262 1 93.19 292 ALA A C 1
ATOM 2222 O O . ALA A 1 292 ? -8.438 29.703 -0.108 1 93.19 292 ALA A O 1
ATOM 2223 N N . ILE A 1 293 ? -10.586 30.016 -0.663 1 93.19 293 ILE A N 1
ATOM 2224 C CA . ILE A 1 293 ? -10.352 29.766 -2.08 1 93.19 293 ILE A CA 1
ATOM 2225 C C . ILE A 1 293 ? -9.758 31 -2.736 1 93.19 293 ILE A C 1
ATOM 2227 O O . ILE A 1 293 ? -8.984 30.906 -3.689 1 93.19 293 ILE A O 1
ATOM 2231 N N . LYS A 1 294 ? -10.102 32.219 -2.236 1 88.69 294 LYS A N 1
ATOM 2232 C CA . LYS A 1 294 ? -9.57 33.438 -2.803 1 88.69 294 LYS A CA 1
ATOM 2233 C C . LYS A 1 294 ? -8.047 33.469 -2.744 1 88.69 294 LYS A C 1
ATOM 2235 O O . LYS A 1 294 ? -7.395 33.938 -3.672 1 88.69 294 LYS A O 1
ATOM 2240 N N . ALA A 1 295 ? -7.551 32.875 -1.747 1 84.38 295 ALA A N 1
ATOM 2241 C CA . ALA A 1 295 ? -6.105 32.844 -1.535 1 84.38 295 ALA A CA 1
ATOM 2242 C C . ALA A 1 295 ? -5.426 31.922 -2.527 1 84.38 295 ALA A C 1
ATOM 2244 O O . ALA A 1 295 ? -4.207 31.984 -2.715 1 84.38 295 ALA A O 1
ATOM 2245 N N . LEU A 1 296 ? -6.219 31.062 -3.18 1 85.81 296 LEU A N 1
ATOM 2246 C CA . LEU A 1 296 ? -5.641 30.031 -4.031 1 85.81 296 LEU A CA 1
ATOM 2247 C C . LEU A 1 296 ? -5.887 30.328 -5.504 1 85.81 296 LEU A C 1
ATOM 2249 O O . LEU A 1 296 ? -5.426 29.594 -6.383 1 85.81 296 LEU A O 1
ATOM 2253 N N . LEU A 1 297 ? -6.742 31.281 -5.809 1 84.25 297 LEU A N 1
ATOM 2254 C CA . LEU A 1 297 ? -7.051 31.672 -7.18 1 84.25 297 LEU A CA 1
ATOM 2255 C C . LEU A 1 297 ? -6.051 32.688 -7.699 1 84.25 297 LEU A C 1
ATOM 2257 O O . LEU A 1 297 ? -5.512 33.5 -6.922 1 84.25 297 LEU A O 1
ATOM 2261 N N . MET B 1 1 ? 3.777 -38.375 3.113 1 59.81 1 MET B N 1
ATOM 2262 C CA . MET B 1 1 ? 2.73 -37.5 3.678 1 59.81 1 MET B CA 1
ATOM 2263 C C . MET B 1 1 ? 1.729 -37.094 2.607 1 59.81 1 MET B C 1
ATOM 2265 O O . MET B 1 1 ? 2.115 -36.75 1.485 1 59.81 1 MET B O 1
ATOM 2269 N N . SER B 1 2 ? 0.486 -37.562 2.766 1 86 2 SER B N 1
ATOM 2270 C CA . SER B 1 2 ? -0.528 -37.375 1.735 1 86 2 SER B CA 1
ATOM 2271 C C . SER B 1 2 ? -1.396 -36.156 2.041 1 86 2 SER B C 1
ATOM 2273 O O . SER B 1 2 ? -1.755 -35.906 3.197 1 86 2 SER B O 1
ATOM 2275 N N . PHE B 1 3 ? -1.43 -35.219 1.154 1 96.75 3 PHE B N 1
ATOM 2276 C CA . PHE B 1 3 ? -2.334 -34.062 1.237 1 96.75 3 PHE B CA 1
ATOM 2277 C C . PHE B 1 3 ? -3.688 -34.406 0.623 1 96.75 3 PHE B C 1
ATOM 2279 O O . PHE B 1 3 ? -3.758 -34.906 -0.501 1 96.75 3 PHE B O 1
ATOM 2286 N N . LYS B 1 4 ? -4.68 -34.188 1.396 1 97.81 4 LYS B N 1
ATOM 2287 C CA . LYS B 1 4 ? -6.023 -34.469 0.9 1 97.81 4 LYS B CA 1
ATOM 2288 C C . LYS B 1 4 ? -6.938 -33.25 1.062 1 97.81 4 LYS B C 1
ATOM 2290 O O . LYS B 1 4 ? -7.559 -32.812 0.096 1 97.81 4 LYS B O 1
ATOM 2295 N N . ASN B 1 5 ? -7.047 -32.719 2.277 1 98.62 5 ASN B N 1
ATOM 2296 C CA . ASN B 1 5 ? -7.863 -31.547 2.559 1 98.62 5 ASN B CA 1
ATOM 2297 C C . ASN B 1 5 ? -7.07 -30.266 2.375 1 98.62 5 ASN B C 1
ATOM 2299 O O . ASN B 1 5 ? -6.137 -29.984 3.131 1 98.62 5 ASN B O 1
ATOM 2303 N N . VAL B 1 6 ? -7.445 -29.484 1.369 1 98.81 6 VAL B N 1
ATOM 2304 C CA . VAL B 1 6 ? -6.723 -28.266 1.036 1 98.81 6 VAL B CA 1
ATOM 2305 C C . VAL B 1 6 ? -7.668 -27.062 1.134 1 98.81 6 VAL B C 1
ATOM 2307 O O . VAL B 1 6 ? -8.773 -27.094 0.592 1 98.81 6 VAL B O 1
ATOM 2310 N N . ILE B 1 7 ? -7.27 -26 1.826 1 98.81 7 ILE B N 1
ATOM 2311 C CA . ILE B 1 7 ? -8.086 -24.812 1.955 1 98.81 7 ILE B CA 1
ATOM 2312 C C . ILE B 1 7 ? -7.375 -23.625 1.304 1 98.81 7 ILE B C 1
ATOM 2314 O O . ILE B 1 7 ? -6.176 -23.422 1.517 1 98.81 7 ILE B O 1
ATOM 2318 N N . VAL B 1 8 ? -8.078 -22.922 0.419 1 98.62 8 VAL B N 1
ATOM 2319 C CA . VAL B 1 8 ? -7.594 -21.719 -0.239 1 98.62 8 VAL B CA 1
ATOM 2320 C C . VAL B 1 8 ? -8.133 -20.484 0.478 1 98.62 8 VAL B C 1
ATOM 2322 O O . VAL B 1 8 ? -9.352 -20.359 0.664 1 98.62 8 VAL B O 1
ATOM 2325 N N . VAL B 1 9 ? -7.199 -19.609 0.934 1 97.56 9 VAL B N 1
ATOM 2326 C CA . VAL B 1 9 ? -7.594 -18.375 1.611 1 97.56 9 VAL B CA 1
ATOM 2327 C C . VAL B 1 9 ? -7.637 -17.234 0.61 1 97.56 9 VAL B C 1
ATOM 2329 O O . VAL B 1 9 ? -6.672 -17 -0.126 1 97.56 9 VAL B O 1
ATOM 2332 N N . GLY B 1 10 ? -8.703 -16.469 0.618 1 92.62 10 GLY B N 1
ATOM 2333 C CA . GLY B 1 10 ? -8.883 -15.375 -0.334 1 92.62 10 GLY B CA 1
ATOM 2334 C C . GLY B 1 10 ? -9.586 -15.812 -1.605 1 92.62 10 GLY B C 1
ATOM 2335 O O . GLY B 1 10 ? -9.07 -15.602 -2.707 1 92.62 10 GLY B O 1
ATOM 2336 N N . GLY B 1 11 ? -10.758 -16.234 -1.582 1 84.5 11 GLY B N 1
ATOM 2337 C CA . GLY B 1 11 ? -11.469 -16.891 -2.672 1 84.5 11 GLY B CA 1
ATOM 2338 C C . GLY B 1 11 ? -11.891 -15.922 -3.766 1 84.5 11 GLY B C 1
ATOM 2339 O O . GLY B 1 11 ? -12.039 -16.312 -4.926 1 84.5 11 GLY B O 1
ATOM 2340 N N . GLY B 1 12 ? -11.984 -14.711 -3.447 1 84.12 12 GLY B N 1
ATOM 2341 C CA . GLY B 1 12 ? -12.57 -13.773 -4.391 1 84.12 12 GLY B CA 1
ATOM 2342 C C . GLY B 1 12 ? -11.531 -13.07 -5.25 1 84.12 12 GLY B C 1
ATOM 2343 O O . GLY B 1 12 ? -11.867 -12.148 -6.004 1 84.12 12 GLY B O 1
ATOM 2344 N N . GLY B 1 13 ? -10.359 -13.547 -5.211 1 88.88 13 GLY B N 1
ATOM 2345 C CA . GLY B 1 13 ? -9.305 -12.891 -5.977 1 88.88 13 GLY B CA 1
ATOM 2346 C C . GLY B 1 13 ? -9.203 -13.391 -7.402 1 88.88 13 GLY B C 1
ATOM 2347 O O . GLY B 1 13 ? -9.969 -14.273 -7.812 1 88.88 13 GLY B O 1
ATOM 2348 N N . ASN B 1 14 ? -8.289 -12.836 -8.164 1 90.56 14 ASN B N 1
ATOM 2349 C CA . ASN B 1 14 ? -8.102 -13.18 -9.57 1 90.56 14 ASN B CA 1
ATOM 2350 C C . ASN B 1 14 ? -7.383 -14.516 -9.734 1 90.56 14 ASN B C 1
ATOM 2352 O O . ASN B 1 14 ? -7.602 -15.227 -10.711 1 90.56 14 ASN B O 1
ATOM 2356 N N . LEU B 1 15 ? -6.582 -14.844 -8.812 1 96.38 15 LEU B N 1
ATOM 2357 C CA . LEU B 1 15 ? -5.762 -16.047 -8.914 1 96.38 15 LEU B CA 1
ATOM 2358 C C . LEU B 1 15 ? -6.484 -17.25 -8.328 1 96.38 15 LEU B C 1
ATOM 2360 O O . LEU B 1 15 ? -6.336 -18.375 -8.828 1 96.38 15 LEU B O 1
ATOM 2364 N N . SER B 1 16 ? -7.289 -17.062 -7.309 1 96.38 16 SER B N 1
ATOM 2365 C CA . SER B 1 16 ? -7.852 -18.125 -6.5 1 96.38 16 SER B CA 1
ATOM 2366 C C . SER B 1 16 ? -8.688 -19.078 -7.352 1 96.38 16 SER B C 1
ATOM 2368 O O . SER B 1 16 ? -8.617 -20.297 -7.188 1 96.38 16 SER B O 1
ATOM 2370 N N . PRO B 1 17 ? -9.5 -18.562 -8.289 1 95.69 17 PRO B N 1
ATOM 2371 C CA . PRO B 1 17 ? -10.281 -19.484 -9.109 1 95.69 17 PRO B CA 1
ATOM 2372 C C . PRO B 1 17 ? -9.414 -20.484 -9.859 1 95.69 17 PRO B C 1
ATOM 2374 O O . PRO B 1 17 ? -9.773 -21.656 -9.984 1 95.69 17 PRO B O 1
ATOM 2377 N N . ALA B 1 18 ? -8.281 -20.062 -10.352 1 97.62 18 ALA B N 1
ATOM 2378 C CA . ALA B 1 18 ? -7.387 -20.953 -11.078 1 97.62 18 ALA B CA 1
ATOM 2379 C C . ALA B 1 18 ? -6.801 -22.016 -10.156 1 97.62 18 ALA B C 1
ATOM 2381 O O . ALA B 1 18 ? -6.656 -23.172 -10.539 1 97.62 18 ALA B O 1
ATOM 2382 N N . ILE B 1 19 ? -6.469 -21.625 -8.953 1 98.56 19 ILE B N 1
ATOM 2383 C CA . ILE B 1 19 ? -5.93 -22.562 -7.977 1 98.56 19 ILE B CA 1
ATOM 2384 C C . ILE B 1 19 ? -6.996 -23.578 -7.598 1 98.56 19 ILE B C 1
ATOM 2386 O O . ILE B 1 19 ? -6.738 -24.797 -7.598 1 98.56 19 ILE B O 1
ATOM 2390 N N . ILE B 1 20 ? -8.195 -23.094 -7.301 1 98.31 20 ILE B N 1
ATOM 2391 C CA . ILE B 1 20 ? -9.297 -23.969 -6.902 1 98.31 20 ILE B CA 1
ATOM 2392 C C . ILE B 1 20 ? -9.617 -24.953 -8.023 1 98.31 20 ILE B C 1
ATOM 2394 O O . ILE B 1 20 ? -9.758 -26.141 -7.785 1 98.31 20 ILE B O 1
ATOM 2398 N N . ASP B 1 21 ? -9.68 -24.453 -9.242 1 97.75 21 ASP B N 1
ATOM 2399 C CA . ASP B 1 21 ? -9.977 -25.297 -10.398 1 97.75 21 ASP B CA 1
ATOM 2400 C C . ASP B 1 21 ? -8.945 -26.406 -10.547 1 97.75 21 ASP B C 1
ATOM 2402 O O . ASP B 1 21 ? -9.305 -27.562 -10.758 1 97.75 21 ASP B O 1
ATOM 2406 N N . ALA B 1 22 ? -7.672 -26.078 -10.453 1 98.31 22 ALA B N 1
ATOM 2407 C CA . ALA B 1 22 ? -6.598 -27.047 -10.602 1 98.31 22 ALA B CA 1
ATOM 2408 C C . ALA B 1 22 ? -6.676 -28.125 -9.508 1 98.31 22 ALA B C 1
ATOM 2410 O O . ALA B 1 22 ? -6.453 -29.297 -9.773 1 98.31 22 ALA B O 1
ATOM 2411 N N . LEU B 1 23 ? -6.992 -27.703 -8.258 1 98.38 23 LEU B N 1
ATOM 2412 C CA . LEU B 1 23 ? -7.094 -28.641 -7.141 1 98.38 23 LEU B CA 1
ATOM 2413 C C . LEU B 1 23 ? -8.281 -29.578 -7.328 1 98.38 23 LEU B C 1
ATOM 2415 O O . LEU B 1 23 ? -8.164 -30.797 -7.137 1 98.38 23 LEU B O 1
ATOM 2419 N N . VAL B 1 24 ? -9.414 -29.016 -7.715 1 97.81 24 VAL B N 1
ATOM 2420 C CA . VAL B 1 24 ? -10.641 -29.797 -7.879 1 97.81 24 VAL B CA 1
ATOM 2421 C C . VAL B 1 24 ? -10.461 -30.812 -9.008 1 97.81 24 VAL B C 1
ATOM 2423 O O . VAL B 1 24 ? -10.938 -31.938 -8.906 1 97.81 24 VAL B O 1
ATOM 2426 N N . LYS B 1 25 ? -9.734 -30.469 -10.031 1 97.38 25 LYS B N 1
ATOM 2427 C CA . LYS B 1 25 ? -9.602 -31.312 -11.219 1 97.38 25 LYS B CA 1
ATOM 2428 C C . LYS B 1 25 ? -8.414 -32.25 -11.086 1 97.38 25 LYS B C 1
ATOM 2430 O O . LYS B 1 25 ? -8.195 -33.125 -11.938 1 97.38 25 LYS B O 1
ATOM 2435 N N . SER B 1 26 ? -7.668 -32.062 -10.07 1 96.81 26 SER B N 1
ATOM 2436 C CA . SER B 1 26 ? -6.461 -32.875 -9.898 1 96.81 26 SER B CA 1
ATOM 2437 C C . SER B 1 26 ? -6.793 -34.375 -9.82 1 96.81 26 SER B C 1
ATOM 2439 O O . SER B 1 26 ? -7.777 -34.75 -9.188 1 96.81 26 SER B O 1
ATOM 2441 N N . PRO B 1 27 ? -5.941 -35.219 -10.422 1 96.62 27 PRO B N 1
ATOM 2442 C CA . PRO B 1 27 ? -6.172 -36.656 -10.328 1 96.62 27 PRO B CA 1
ATOM 2443 C C . PRO B 1 27 ? -5.914 -37.219 -8.93 1 96.62 27 PRO B C 1
ATOM 2445 O O . PRO B 1 27 ? -6.207 -38.375 -8.656 1 96.62 27 PRO B O 1
ATOM 2448 N N . HIS B 1 28 ? -5.48 -36.344 -8.07 1 95.88 28 HIS B N 1
ATOM 2449 C CA . HIS B 1 28 ? -5.164 -36.812 -6.719 1 95.88 28 HIS B CA 1
ATOM 2450 C C . HIS B 1 28 ? -6.344 -36.594 -5.777 1 95.88 28 HIS B C 1
ATOM 2452 O O . HIS B 1 28 ? -6.23 -36.812 -4.57 1 95.88 28 HIS B O 1
ATOM 2458 N N . ASN B 1 29 ? -7.48 -36.094 -6.23 1 94.94 29 ASN B N 1
ATOM 2459 C CA . ASN B 1 29 ? -8.773 -36.062 -5.566 1 94.94 29 ASN B CA 1
ATOM 2460 C C . ASN B 1 29 ? -8.711 -35.25 -4.27 1 94.94 29 ASN B C 1
ATOM 2462 O O . ASN B 1 29 ? -9.125 -35.75 -3.215 1 94.94 29 ASN B O 1
ATOM 2466 N N . TYR B 1 30 ? -8.258 -34.062 -4.316 1 97.94 30 TYR B N 1
ATOM 2467 C CA . TYR B 1 30 ? -8.242 -33.188 -3.158 1 97.94 30 TYR B CA 1
ATOM 2468 C C . TYR B 1 30 ? -9.656 -32.781 -2.754 1 97.94 30 TYR B C 1
ATOM 2470 O O . TYR B 1 30 ? -10.523 -32.594 -3.611 1 97.94 30 TYR B O 1
ATOM 2478 N N . THR B 1 31 ? -9.906 -32.781 -1.451 1 98.38 31 THR B N 1
ATOM 2479 C CA . THR B 1 31 ? -11.07 -32.062 -0.913 1 98.38 31 THR B CA 1
ATOM 2480 C C . THR B 1 31 ? -10.758 -30.594 -0.699 1 98.38 31 THR B C 1
ATOM 2482 O O . THR B 1 31 ? -9.906 -30.25 0.121 1 98.38 31 THR B O 1
ATOM 2485 N N . VAL B 1 32 ? -11.492 -29.719 -1.43 1 98.5 32 VAL B N 1
ATOM 2486 C CA . VAL B 1 32 ? -11.102 -28.328 -1.501 1 98.5 32 VAL B CA 1
ATOM 2487 C C . VAL B 1 32 ? -12.102 -27.469 -0.725 1 98.5 32 VAL B C 1
ATOM 2489 O O . VAL B 1 32 ? -13.312 -27.641 -0.854 1 98.5 32 VAL B O 1
ATOM 2492 N N . SER B 1 33 ? -11.609 -26.594 0.125 1 98.62 33 SER B N 1
ATOM 2493 C CA . SER B 1 33 ? -12.375 -25.547 0.806 1 98.62 33 SER B CA 1
ATOM 2494 C C . SER B 1 33 ? -11.828 -24.156 0.498 1 98.62 33 SER B C 1
ATOM 2496 O O . SER B 1 33 ? -10.672 -24.016 0.083 1 98.62 33 SER B O 1
ATOM 2498 N N . VAL B 1 34 ? -12.688 -23.188 0.624 1 98.25 34 VAL B N 1
ATOM 2499 C CA . VAL B 1 34 ? -12.289 -21.797 0.463 1 98.25 34 VAL B CA 1
ATOM 2500 C C . VAL B 1 34 ? -12.648 -21 1.719 1 98.25 34 VAL B C 1
ATOM 2502 O O . VAL B 1 34 ? -13.719 -21.203 2.295 1 98.25 34 VAL B O 1
ATOM 2505 N N . LEU B 1 35 ? -11.711 -20.188 2.166 1 97.44 35 LEU B N 1
ATOM 2506 C CA . LEU B 1 35 ? -11.914 -19.312 3.322 1 97.44 35 LEU B CA 1
ATOM 2507 C C . LEU B 1 35 ? -11.953 -17.844 2.9 1 97.44 35 LEU B C 1
ATOM 2509 O O . LEU B 1 35 ? -11.055 -17.375 2.201 1 97.44 35 LEU B O 1
ATOM 2513 N N . SER B 1 36 ? -12.984 -17.172 3.195 1 93.19 36 SER B N 1
ATOM 2514 C CA . SER B 1 36 ? -13.109 -15.742 2.922 1 93.19 36 SER B CA 1
ATOM 2515 C C . SER B 1 36 ? -13.578 -14.984 4.156 1 93.19 36 SER B C 1
ATOM 2517 O O . SER B 1 36 ? -13.961 -15.594 5.16 1 93.19 36 SER B O 1
ATOM 2519 N N . ARG B 1 37 ? -13.453 -13.617 4.141 1 88.38 37 ARG B N 1
ATOM 2520 C CA . ARG B 1 37 ? -13.945 -12.773 5.223 1 88.38 37 ARG B CA 1
ATOM 2521 C C . ARG B 1 37 ? -15.461 -12.898 5.363 1 88.38 37 ARG B C 1
ATOM 2523 O O . ARG B 1 37 ? -16.156 -13.234 4.402 1 88.38 37 ARG B O 1
ATOM 2530 N N . GLU B 1 38 ? -16 -12.539 6.426 1 86 38 GLU B N 1
ATOM 2531 C CA . GLU B 1 38 ? -17.422 -12.664 6.723 1 86 38 GLU B CA 1
ATOM 2532 C C . GLU B 1 38 ? -18.266 -11.891 5.719 1 86 38 GLU B C 1
ATOM 2534 O O . GLU B 1 38 ? -19.328 -12.359 5.289 1 86 38 GLU B O 1
ATOM 2539 N N . GLN B 1 39 ? -17.812 -10.82 5.273 1 79.31 39 GLN B N 1
ATOM 2540 C CA . GLN B 1 39 ? -18.625 -9.938 4.43 1 79.31 39 GLN B CA 1
ATOM 2541 C C . GLN B 1 39 ? -18.375 -10.219 2.949 1 79.31 39 GLN B C 1
ATOM 2543 O O . GLN B 1 39 ? -18.922 -9.539 2.082 1 79.31 39 GLN B O 1
ATOM 2548 N N . SER B 1 40 ? -17.609 -11.203 2.703 1 83.94 40 SER B N 1
ATOM 2549 C CA . SER B 1 40 ? -17.297 -11.531 1.313 1 83.94 40 SER B CA 1
ATOM 2550 C C . SER B 1 40 ? -18.547 -11.945 0.555 1 83.94 40 SER B C 1
ATOM 2552 O O . SER B 1 40 ? -19.406 -12.664 1.092 1 83.94 40 SER B O 1
ATOM 2554 N N . THR B 1 41 ? -18.594 -11.547 -0.718 1 80.38 41 THR B N 1
ATOM 2555 C CA . THR B 1 41 ? -19.703 -11.93 -1.585 1 80.38 41 THR B CA 1
ATOM 2556 C C . THR B 1 41 ? -19.312 -13.102 -2.477 1 80.38 41 THR B C 1
ATOM 2558 O O . THR B 1 41 ? -20.047 -13.453 -3.406 1 80.38 41 THR B O 1
ATOM 2561 N N . TYR B 1 42 ? -18.125 -13.602 -2.162 1 86.88 42 TYR B N 1
ATOM 2562 C CA . TYR B 1 42 ? -17.641 -14.75 -2.912 1 86.88 42 TYR B CA 1
ATOM 2563 C C . TYR B 1 42 ? -18.641 -15.898 -2.877 1 86.88 42 TYR B C 1
ATOM 2565 O O . TYR B 1 42 ? -19.266 -16.156 -1.843 1 86.88 42 TYR B O 1
ATOM 2573 N N . GLN B 1 43 ? -18.766 -16.578 -4.066 1 90.38 43 GLN B N 1
ATOM 2574 C CA . GLN B 1 43 ? -19.547 -17.812 -4.184 1 90.38 43 GLN B CA 1
ATOM 2575 C C . GLN B 1 43 ? -18.688 -18.969 -4.668 1 90.38 43 GLN B C 1
ATOM 2577 O O . GLN B 1 43 ? -18.156 -18.938 -5.777 1 90.38 43 GLN B O 1
ATOM 2582 N N . ALA B 1 44 ? -18.656 -19.969 -3.846 1 92.94 44 ALA B N 1
ATOM 2583 C CA . ALA B 1 44 ? -17.828 -21.125 -4.18 1 92.94 44 ALA B CA 1
ATOM 2584 C C . ALA B 1 44 ? -18.469 -21.969 -5.281 1 92.94 44 ALA B C 1
ATOM 2586 O O . ALA B 1 44 ? -19.703 -22.109 -5.32 1 92.94 44 ALA B O 1
ATOM 2587 N N . PRO B 1 45 ? -17.688 -22.547 -6.152 1 93.12 45 PRO B N 1
ATOM 2588 C CA . PRO B 1 45 ? -18.25 -23.484 -7.125 1 93.12 45 PRO B CA 1
ATOM 2589 C C . PRO B 1 45 ? -18.766 -24.766 -6.473 1 93.12 45 PRO B C 1
ATOM 2591 O O . PRO B 1 45 ? -18.484 -25.031 -5.301 1 93.12 45 PRO B O 1
ATOM 2594 N N . SER B 1 46 ? -19.5 -25.531 -7.246 1 92.06 46 SER B N 1
ATOM 2595 C CA . SER B 1 46 ? -20.062 -26.781 -6.742 1 92.06 46 SER B CA 1
ATOM 2596 C C . SER B 1 46 ? -18.969 -27.719 -6.25 1 92.06 46 SER B C 1
ATOM 2598 O O . SER B 1 46 ? -17.938 -27.875 -6.895 1 92.06 46 SER B O 1
ATOM 2600 N N . GLY B 1 47 ? -19.203 -28.266 -5.094 1 94.44 47 GLY B N 1
ATOM 2601 C CA . GLY B 1 47 ? -18.297 -29.25 -4.559 1 94.44 47 GLY B CA 1
ATOM 2602 C C . GLY B 1 47 ? -17.203 -28.656 -3.686 1 94.44 47 GLY B C 1
ATOM 2603 O O . GLY B 1 47 ? -16.453 -29.391 -3.041 1 94.44 47 GLY B O 1
ATOM 2604 N N . VAL B 1 48 ? -17.125 -27.359 -3.652 1 97.44 48 VAL B N 1
ATOM 2605 C CA . VAL B 1 48 ? -16.125 -26.672 -2.834 1 97.44 48 VAL B CA 1
ATOM 2606 C C . VAL B 1 48 ? -16.797 -26.094 -1.592 1 97.44 48 VAL B C 1
ATOM 2608 O O . VAL B 1 48 ? -17.797 -25.375 -1.695 1 97.44 48 VAL B O 1
ATOM 2611 N N . LYS B 1 49 ? -16.297 -26.438 -0.466 1 97 49 LYS B N 1
ATOM 2612 C CA . LYS B 1 49 ? -16.828 -25.906 0.789 1 97 49 LYS B CA 1
ATOM 2613 C C . LYS B 1 49 ? -16.375 -24.469 1.017 1 97 49 LYS B C 1
ATOM 2615 O O . LYS B 1 49 ? -15.188 -24.156 0.873 1 97 49 LYS B O 1
ATOM 2620 N N . HIS B 1 50 ? -17.344 -23.625 1.288 1 97.12 50 HIS B N 1
ATOM 2621 C CA . HIS B 1 50 ? -17.047 -22.219 1.562 1 97.12 50 HIS B CA 1
ATOM 2622 C C . HIS B 1 50 ? -17.141 -21.922 3.057 1 97.12 50 HIS B C 1
ATOM 2624 O O . HIS B 1 50 ? -18.188 -22.078 3.666 1 97.12 50 HIS B O 1
ATOM 2630 N N . LEU B 1 51 ? -16.062 -21.516 3.637 1 97 51 LEU B N 1
ATOM 2631 C CA . LEU B 1 51 ? -15.984 -21.141 5.043 1 97 51 LEU B CA 1
ATOM 2632 C C . LEU B 1 51 ? -15.766 -19.641 5.191 1 97 51 LEU B C 1
ATOM 2634 O O . LEU B 1 51 ? -15.227 -19 4.289 1 97 51 LEU B O 1
ATOM 2638 N N . LYS B 1 52 ? -16.234 -19.125 6.297 1 94.81 52 LYS B N 1
ATOM 2639 C CA . LYS B 1 52 ? -16.078 -17.703 6.586 1 94.81 52 LYS B CA 1
ATOM 2640 C C . LYS B 1 52 ? -15.289 -17.484 7.871 1 94.81 52 LYS B C 1
ATOM 2642 O O . LYS B 1 52 ? -15.242 -18.359 8.734 1 94.81 52 LYS B O 1
ATOM 2647 N N . THR B 1 53 ? -14.609 -16.328 7.945 1 94.62 53 THR B N 1
ATOM 2648 C CA . THR B 1 53 ? -13.805 -16.016 9.125 1 94.62 53 THR B CA 1
ATOM 2649 C C . THR B 1 53 ? -13.797 -14.516 9.391 1 94.62 53 THR B C 1
ATOM 2651 O O . THR B 1 53 ? -13.867 -13.719 8.453 1 94.62 53 THR B O 1
ATOM 2654 N N . ASP B 1 54 ? -13.727 -14.125 10.625 1 89.94 54 ASP B N 1
ATOM 2655 C CA . ASP B 1 54 ? -13.461 -12.742 11.008 1 89.94 54 ASP B CA 1
ATOM 2656 C C . ASP B 1 54 ? -11.984 -12.555 11.375 1 89.94 54 ASP B C 1
ATOM 2658 O O . ASP B 1 54 ? -11.602 -11.516 11.914 1 89.94 54 ASP B O 1
ATOM 2662 N N . TYR B 1 55 ? -11.172 -13.594 11.18 1 90.69 55 TYR B N 1
ATOM 2663 C CA . TYR B 1 55 ? -9.719 -13.633 11.312 1 90.69 55 TYR B CA 1
ATOM 2664 C C . TYR B 1 55 ? -9.297 -13.578 12.773 1 90.69 55 TYR B C 1
ATOM 2666 O O . TYR B 1 55 ? -8.117 -13.398 13.086 1 90.69 55 TYR B O 1
ATOM 2674 N N . THR B 1 56 ? -10.242 -13.758 13.672 1 93 56 THR B N 1
ATOM 2675 C CA . THR B 1 56 ? -9.844 -14.039 15.047 1 93 56 THR B CA 1
ATOM 2676 C C . THR B 1 56 ? -9.195 -15.414 15.148 1 93 56 THR B C 1
ATOM 2678 O O . THR B 1 56 ? -9.406 -16.281 14.297 1 93 56 THR B O 1
ATOM 2681 N N . HIS B 1 57 ? -8.422 -15.523 16.203 1 95.38 57 HIS B N 1
ATOM 2682 C CA . HIS B 1 57 ? -7.688 -16.781 16.375 1 95.38 57 HIS B CA 1
ATOM 2683 C C . HIS B 1 57 ? -8.641 -17.969 16.422 1 95.38 57 HIS B C 1
ATOM 2685 O O . HIS B 1 57 ? -8.453 -18.938 15.688 1 95.38 57 HIS B O 1
ATOM 2691 N N . ASP B 1 58 ? -9.68 -17.844 17.188 1 97 58 ASP B N 1
ATOM 2692 C CA . ASP B 1 58 ? -10.625 -18.938 17.359 1 97 58 ASP B CA 1
ATOM 2693 C C . ASP B 1 58 ? -11.328 -19.266 16.031 1 97 58 ASP B C 1
ATOM 2695 O O . ASP B 1 58 ? -11.555 -20.422 15.711 1 97 58 ASP B O 1
ATOM 2699 N N . SER B 1 59 ? -11.641 -18.266 15.352 1 97.62 59 SER B N 1
ATOM 2700 C CA . SER B 1 59 ? -12.305 -18.438 14.062 1 97.62 59 SER B CA 1
ATOM 2701 C C . SER B 1 59 ? -11.398 -19.141 13.062 1 97.62 59 SER B C 1
ATOM 2703 O O . SER B 1 59 ? -11.844 -20.031 12.328 1 97.62 59 SER B O 1
ATOM 2705 N N . LEU B 1 60 ? -10.164 -18.844 13.047 1 98.38 60 LEU B N 1
ATOM 2706 C CA . LEU B 1 60 ? -9.195 -19.438 12.133 1 98.38 60 LEU B CA 1
ATOM 2707 C C . LEU B 1 60 ? -8.906 -20.875 12.516 1 98.38 60 LEU B C 1
ATOM 2709 O O . LEU B 1 60 ? -8.836 -21.75 11.648 1 98.38 60 LEU B O 1
ATOM 2713 N N . VAL B 1 61 ? -8.773 -21.078 13.789 1 98.5 61 VAL B N 1
ATOM 2714 C CA . VAL B 1 61 ? -8.539 -22.438 14.273 1 98.5 61 VAL B CA 1
ATOM 2715 C C . VAL B 1 61 ? -9.703 -23.344 13.859 1 98.5 61 VAL B C 1
ATOM 2717 O O . VAL B 1 61 ? -9.484 -24.438 13.344 1 98.5 61 VAL B O 1
ATOM 2720 N N . SER B 1 62 ? -10.867 -22.844 14.047 1 98.31 62 SER B N 1
ATOM 2721 C CA . SER B 1 62 ? -12.055 -23.609 13.68 1 98.31 62 SER B CA 1
ATOM 2722 C C . SER B 1 62 ? -12.086 -23.891 12.18 1 98.31 62 SER B C 1
ATOM 2724 O O . SER B 1 62 ? -12.375 -25.016 11.758 1 98.31 62 SER B O 1
ATOM 2726 N N . ALA B 1 63 ? -11.773 -22.938 11.367 1 98.25 63 ALA B N 1
ATOM 2727 C CA . ALA B 1 63 ? -11.844 -23.047 9.914 1 98.25 63 ALA B CA 1
ATOM 2728 C C . ALA B 1 63 ? -10.766 -23.984 9.383 1 98.25 63 ALA B C 1
ATOM 2730 O O . ALA B 1 63 ? -10.969 -24.688 8.383 1 98.25 63 ALA B O 1
ATOM 2731 N N . LEU B 1 64 ? -9.633 -24.094 10.055 1 98.75 64 LEU B N 1
ATOM 2732 C CA . LEU B 1 64 ? -8.477 -24.797 9.516 1 98.75 64 LEU B CA 1
ATOM 2733 C C . LEU B 1 64 ? -8.398 -26.219 10.07 1 98.75 64 LEU B C 1
ATOM 2735 O O . LEU B 1 64 ? -7.605 -27.031 9.594 1 98.75 64 LEU B O 1
ATOM 2739 N N . LYS B 1 65 ? -9.258 -26.484 11.062 1 98.5 65 LYS B N 1
ATOM 2740 C CA . LYS B 1 65 ? -9.25 -27.828 11.641 1 98.5 65 LYS B CA 1
ATOM 2741 C C . LYS B 1 65 ? -9.477 -28.891 10.57 1 98.5 65 LYS B C 1
ATOM 2743 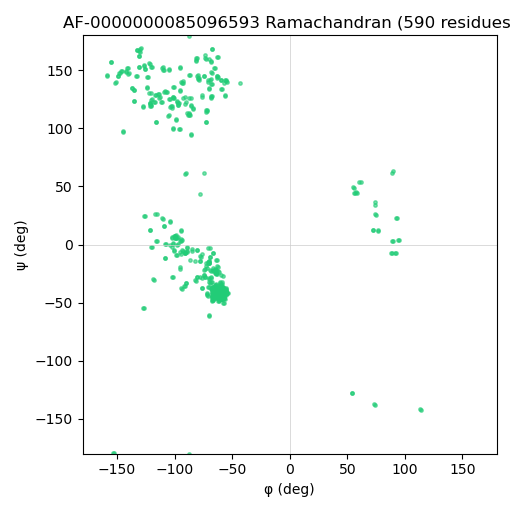O O . LYS B 1 65 ? -10.422 -28.781 9.7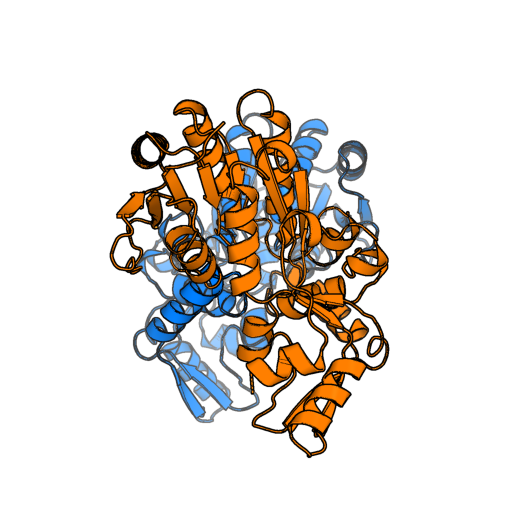73 1 98.5 65 LYS B O 1
ATOM 2748 N N . GLY B 1 66 ? -8.562 -29.906 10.531 1 98.19 66 GLY B N 1
ATOM 2749 C CA . GLY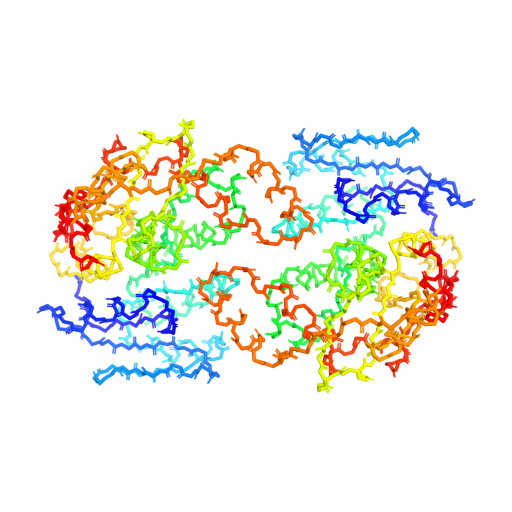 B 1 66 ? -8.703 -31.016 9.609 1 98.19 66 GLY B CA 1
ATOM 2750 C C . GLY B 1 66 ? -8.062 -30.766 8.258 1 98.19 66 GLY B C 1
ATOM 2751 O O . GLY B 1 66 ? -7.969 -31.672 7.426 1 98.19 66 GLY B O 1
ATOM 2752 N N . GLN B 1 67 ? -7.602 -29.562 8.016 1 98.69 67 GLN B N 1
ATOM 2753 C CA . GLN B 1 67 ? -6.938 -29.234 6.758 1 98.69 67 GLN B CA 1
ATOM 2754 C C . GLN B 1 67 ? -5.492 -29.719 6.758 1 98.69 67 GLN B C 1
ATOM 2756 O O . GLN B 1 67 ? -4.801 -29.641 7.777 1 98.69 67 GLN B O 1
ATOM 2761 N N . ASP B 1 68 ? -5.078 -30.219 5.586 1 98.81 68 ASP B N 1
ATOM 2762 C CA . ASP B 1 68 ? -3.699 -30.672 5.445 1 98.81 68 ASP B CA 1
ATOM 2763 C C . ASP B 1 68 ? -2.801 -29.547 4.941 1 98.81 68 ASP B C 1
ATOM 2765 O O . ASP B 1 68 ? -1.621 -29.484 5.297 1 98.81 68 ASP B O 1
ATOM 2769 N N . ALA B 1 69 ? -3.359 -28.703 4.07 1 98.88 69 ALA B N 1
ATOM 2770 C CA . ALA B 1 69 ? -2.584 -27.625 3.461 1 98.88 69 ALA B CA 1
ATOM 2771 C C . ALA B 1 69 ? -3.414 -26.344 3.35 1 98.88 69 ALA B C 1
ATOM 2773 O O . ALA B 1 69 ? -4.633 -26.406 3.186 1 98.88 69 ALA B O 1
ATOM 2774 N N . VAL B 1 70 ? -2.748 -25.219 3.479 1 98.94 70 VAL B N 1
ATOM 2775 C CA . VAL B 1 70 ? -3.332 -23.906 3.293 1 98.94 70 VAL B CA 1
ATOM 2776 C C . VAL B 1 70 ? -2.648 -23.188 2.125 1 98.94 70 VAL B C 1
ATOM 2778 O O . VAL B 1 70 ? -1.421 -23.078 2.088 1 98.94 70 VAL B O 1
ATOM 2781 N N . ILE B 1 71 ? -3.412 -22.781 1.139 1 98.88 71 ILE B N 1
ATOM 2782 C CA . ILE B 1 71 ? -2.936 -21.938 0.052 1 98.88 71 ILE B CA 1
ATOM 2783 C C . ILE B 1 71 ? -3.453 -20.516 0.243 1 98.88 71 ILE B C 1
ATOM 2785 O O . ILE B 1 71 ? -4.652 -20.266 0.102 1 98.88 71 ILE B O 1
ATOM 2789 N N . SER B 1 72 ? -2.549 -19.641 0.541 1 98.5 72 SER B N 1
ATOM 2790 C CA . SER B 1 72 ? -2.967 -18.25 0.737 1 98.5 72 SER B CA 1
ATOM 2791 C C . SER B 1 72 ? -2.895 -17.453 -0.566 1 98.5 72 SER B C 1
ATOM 2793 O O . SER B 1 72 ? -1.834 -17.375 -1.189 1 98.5 72 SER B O 1
ATOM 2795 N N . ALA B 1 73 ? -3.945 -16.922 -1.011 1 96.38 73 ALA B N 1
ATOM 2796 C CA . ALA B 1 73 ? -4.012 -16.047 -2.178 1 96.38 73 ALA B CA 1
ATOM 2797 C C . ALA B 1 73 ? -4.453 -14.633 -1.783 1 96.38 73 ALA B C 1
ATOM 2799 O O . ALA B 1 73 ? -5.031 -13.906 -2.596 1 96.38 73 ALA B O 1
ATOM 2800 N N . ILE B 1 74 ? -4.16 -14.312 -0.534 1 92.69 74 ILE B N 1
ATOM 2801 C CA . ILE B 1 74 ? -4.469 -12.984 -0.011 1 92.69 74 ILE B CA 1
ATOM 2802 C C . ILE B 1 74 ? -3.533 -11.953 -0.635 1 92.69 74 ILE B C 1
ATOM 2804 O O . ILE B 1 74 ? -2.363 -12.242 -0.895 1 92.69 74 ILE B O 1
ATOM 2808 N N . ALA B 1 75 ? -4.113 -10.719 -0.947 1 89.94 75 ALA B N 1
ATOM 2809 C CA . ALA B 1 75 ? -3.301 -9.695 -1.599 1 89.94 75 ALA B CA 1
ATOM 2810 C C . ALA B 1 75 ? -3.428 -8.352 -0.879 1 89.94 75 ALA B C 1
ATOM 2812 O O . ALA B 1 75 ? -4.219 -8.219 0.058 1 89.94 75 ALA B O 1
ATOM 2813 N N . GLY B 1 76 ? -2.547 -7.449 -1.264 1 86.19 76 GLY B N 1
ATOM 2814 C CA . GLY B 1 76 ? -2.643 -6.074 -0.803 1 86.19 76 GLY B CA 1
ATOM 2815 C C . GLY B 1 76 ? -2.238 -5.902 0.65 1 86.19 76 GLY B C 1
ATOM 2816 O O . GLY B 1 76 ? -1.238 -6.469 1.093 1 86.19 76 GLY B O 1
ATOM 2817 N N . PHE B 1 77 ? -3.023 -5.105 1.351 1 85.69 77 PHE B N 1
ATOM 2818 C CA . PHE B 1 77 ? -2.666 -4.719 2.711 1 85.69 77 PHE B CA 1
ATOM 2819 C C . PHE B 1 77 ? -3.021 -5.824 3.699 1 85.69 77 PHE B C 1
ATOM 2821 O O . PHE B 1 77 ? -2.617 -5.773 4.863 1 85.69 77 PHE B O 1
ATOM 2828 N N . ALA B 1 78 ? -3.674 -6.914 3.219 1 86.56 78 ALA B N 1
ATOM 2829 C CA . ALA B 1 78 ? -4.074 -8.008 4.098 1 86.56 78 ALA B CA 1
ATOM 2830 C C . ALA B 1 78 ? -2.973 -9.055 4.211 1 86.56 78 ALA B C 1
ATOM 2832 O O . ALA B 1 78 ? -3.061 -9.977 5.027 1 86.56 78 ALA B O 1
ATOM 2833 N N . ILE B 1 79 ? -1.924 -8.906 3.525 1 92.06 79 ILE B N 1
ATOM 2834 C CA . ILE B 1 79 ? -0.866 -9.906 3.457 1 92.06 79 ILE B CA 1
ATOM 2835 C C . ILE B 1 79 ? -0.297 -10.148 4.852 1 92.06 79 ILE B C 1
ATOM 2837 O O . ILE B 1 79 ? -0.015 -11.297 5.223 1 92.06 79 ILE B O 1
ATOM 2841 N N . ALA B 1 80 ? -0.232 -9.141 5.617 1 87.5 80 ALA B N 1
ATOM 2842 C CA . ALA B 1 80 ? 0.354 -9.266 6.949 1 87.5 80 ALA B CA 1
ATOM 2843 C C . ALA B 1 80 ? -0.504 -10.148 7.844 1 87.5 80 ALA B C 1
ATOM 2845 O O . ALA B 1 80 ? 0.003 -10.773 8.781 1 87.5 80 ALA B O 1
ATOM 2846 N N . ASP B 1 81 ? -1.754 -10.32 7.574 1 88.56 81 ASP B N 1
ATOM 2847 C CA . ASP B 1 81 ? -2.676 -11.133 8.367 1 88.56 81 ASP B CA 1
ATOM 2848 C C . ASP B 1 81 ? -2.336 -12.617 8.25 1 88.56 81 ASP B C 1
ATOM 2850 O O . ASP B 1 81 ? -2.82 -13.43 9.039 1 88.56 81 ASP B O 1
ATOM 2854 N N . GLN B 1 82 ? -1.49 -12.922 7.359 1 96.62 82 GLN B N 1
ATOM 2855 C CA . GLN B 1 82 ? -1.133 -14.32 7.164 1 96.62 82 GLN B CA 1
ATOM 2856 C C . GLN B 1 82 ? -0.443 -14.891 8.398 1 96.62 82 GLN B C 1
ATOM 2858 O O . GLN B 1 82 ? -0.463 -16.109 8.625 1 96.62 82 GLN B O 1
ATOM 2863 N N . LYS B 1 83 ? 0.183 -14.039 9.211 1 96.31 83 LYS B N 1
ATOM 2864 C CA . LYS B 1 83 ? 0.821 -14.539 10.422 1 96.31 83 LYS B CA 1
ATOM 2865 C C . LYS B 1 83 ? -0.193 -15.227 11.336 1 96.31 83 LYS B C 1
ATOM 2867 O O . LYS B 1 83 ? 0.072 -16.297 11.867 1 96.31 83 LYS B O 1
ATOM 2872 N N . LYS B 1 84 ? -1.342 -14.594 11.461 1 96.56 84 LYS B N 1
ATOM 2873 C CA . LYS B 1 84 ? -2.406 -15.18 12.273 1 96.56 84 LYS B CA 1
ATOM 2874 C C . LYS B 1 84 ? -2.873 -16.516 11.695 1 96.56 84 LYS B C 1
ATOM 2876 O O . LYS B 1 84 ? -3.178 -17.438 12.438 1 96.56 84 LYS B O 1
ATOM 2881 N N . ILE B 1 85 ? -2.934 -16.594 10.406 1 98.44 85 ILE B N 1
ATOM 2882 C CA . ILE B 1 85 ? -3.377 -17.812 9.734 1 98.44 85 ILE B CA 1
ATOM 2883 C C . ILE B 1 85 ? -2.352 -18.922 9.953 1 98.44 85 ILE B C 1
ATOM 2885 O O . ILE B 1 85 ? -2.717 -20.062 10.234 1 98.44 85 ILE B O 1
ATOM 2889 N N . ILE B 1 86 ? -1.087 -18.547 9.844 1 98.81 86 ILE B N 1
ATOM 2890 C CA . ILE B 1 86 ? 0.001 -19.5 10.039 1 98.81 86 ILE B CA 1
ATOM 2891 C C . ILE B 1 86 ? -0.042 -20.047 11.461 1 98.81 86 ILE B C 1
ATOM 2893 O O . ILE B 1 86 ? 0.052 -21.266 11.672 1 98.81 86 ILE B O 1
ATOM 2897 N N . ASP B 1 87 ? -0.248 -19.172 12.438 1 98.69 87 ASP B N 1
ATOM 2898 C CA . ASP B 1 87 ? -0.305 -19.609 13.828 1 98.69 87 ASP B CA 1
ATOM 2899 C C . ASP B 1 87 ? -1.457 -20.594 14.055 1 98.69 87 ASP B C 1
ATOM 2901 O O . ASP B 1 87 ? -1.283 -21.625 14.703 1 98.69 87 ASP B O 1
ATOM 2905 N N . ALA B 1 88 ? -2.57 -20.234 13.531 1 98.81 88 ALA B N 1
ATOM 2906 C CA . ALA B 1 88 ? -3.729 -21.125 13.648 1 98.81 88 ALA B CA 1
ATOM 2907 C C . ALA B 1 88 ? -3.479 -22.453 12.945 1 98.81 88 ALA B C 1
ATOM 2909 O O . ALA B 1 88 ? -3.857 -23.516 13.445 1 98.81 88 ALA B O 1
ATOM 2910 N N . ALA B 1 89 ? -2.898 -22.438 11.742 1 98.88 89 ALA B N 1
ATOM 2911 C CA . ALA B 1 89 ? -2.574 -23.641 10.977 1 98.88 89 ALA B CA 1
ATOM 2912 C C . ALA B 1 89 ? -1.665 -24.562 11.773 1 98.88 89 ALA B C 1
ATOM 2914 O O . ALA B 1 89 ? -1.9 -25.781 11.828 1 98.88 89 ALA B O 1
ATOM 2915 N N . ILE B 1 90 ? -0.669 -23.969 12.398 1 98.88 90 ILE B N 1
ATOM 2916 C CA . ILE B 1 90 ? 0.273 -24.734 13.211 1 98.88 90 ILE B CA 1
ATOM 2917 C C . ILE B 1 90 ? -0.465 -25.391 14.367 1 98.88 90 ILE B C 1
ATOM 2919 O O . ILE B 1 90 ? -0.264 -26.578 14.641 1 98.88 90 ILE B O 1
ATOM 2923 N N . GLU B 1 91 ? -1.293 -24.641 14.977 1 98.69 91 GLU B N 1
ATOM 2924 C CA . GLU B 1 91 ? -2.014 -25.125 16.141 1 98.69 91 GLU B CA 1
ATOM 2925 C C . GLU B 1 91 ? -2.848 -26.359 15.812 1 98.69 91 GLU B C 1
ATOM 2927 O O . GLU B 1 91 ? -2.963 -27.266 16.625 1 98.69 91 GLU B O 1
ATOM 2932 N N . VAL B 1 92 ? -3.391 -26.375 14.648 1 98.62 92 VAL B N 1
ATOM 2933 C CA . VAL B 1 92 ? -4.332 -27.453 14.352 1 98.62 92 VAL B CA 1
ATOM 2934 C C . VAL B 1 92 ? -3.645 -28.531 13.508 1 98.62 92 VAL B C 1
ATOM 2936 O O . VAL B 1 92 ? -4.293 -29.453 13.031 1 98.62 92 VAL B O 1
ATOM 2939 N N . GLY B 1 93 ? -2.4 -28.375 13.188 1 98.38 93 GLY B N 1
ATOM 2940 C CA . GLY B 1 93 ? -1.604 -29.453 12.609 1 98.38 93 GLY B CA 1
ATOM 2941 C C . GLY B 1 93 ? -1.592 -29.438 11.094 1 98.38 93 GLY B C 1
ATOM 2942 O O . GLY B 1 93 ? -1.405 -30.469 10.461 1 98.38 93 GLY B O 1
ATOM 2943 N N . VAL B 1 94 ? -1.842 -28.328 10.492 1 98.81 94 VAL B N 1
ATOM 2944 C CA . VAL B 1 94 ? -1.644 -28.203 9.055 1 98.81 94 VAL B CA 1
ATOM 2945 C C . VAL B 1 94 ? -0.206 -28.562 8.695 1 98.81 94 VAL B C 1
ATOM 2947 O O . VAL B 1 94 ? 0.732 -28.188 9.406 1 98.81 94 VAL B O 1
ATOM 2950 N N . LYS B 1 95 ? -0.074 -29.234 7.582 1 98.62 95 LYS B N 1
ATOM 2951 C CA . LYS B 1 95 ? 1.237 -29.781 7.242 1 98.62 95 LYS B CA 1
ATOM 2952 C C . LYS B 1 95 ? 2.018 -28.812 6.352 1 98.62 95 LYS B C 1
ATOM 2954 O O . LYS B 1 95 ? 3.24 -28.703 6.465 1 98.62 95 LYS B O 1
ATOM 2959 N N . ARG B 1 96 ? 1.312 -28.141 5.422 1 98.81 96 ARG B N 1
ATOM 2960 C CA . ARG B 1 96 ? 1.977 -27.312 4.418 1 98.81 96 ARG B CA 1
ATOM 2961 C C . ARG B 1 96 ? 1.248 -25.984 4.234 1 98.81 96 ARG B C 1
ATOM 2963 O O . ARG B 1 96 ? 0.017 -25.953 4.188 1 98.81 96 ARG B O 1
ATOM 2970 N N . PHE B 1 97 ? 2.01 -24.906 4.195 1 98.94 97 PHE B N 1
ATOM 2971 C CA . PHE B 1 97 ? 1.488 -23.562 3.953 1 98.94 97 PHE B CA 1
ATOM 2972 C C . PHE B 1 97 ? 2.109 -22.969 2.699 1 98.94 97 PHE B C 1
ATOM 2974 O O . PHE B 1 97 ? 3.332 -22.969 2.545 1 98.94 97 PHE B O 1
ATOM 2981 N N . PHE B 1 98 ? 1.27 -22.531 1.737 1 98.94 98 PHE B N 1
ATOM 2982 C CA . PHE B 1 98 ? 1.686 -21.719 0.605 1 98.94 98 PHE B CA 1
ATOM 2983 C C . PHE B 1 98 ? 1.395 -20.25 0.867 1 98.94 98 PHE B C 1
ATOM 2985 O O . PHE B 1 98 ? 0.241 -19.812 0.81 1 98.94 98 PHE B O 1
ATOM 2992 N N . PRO B 1 99 ? 2.412 -19.453 1.128 1 98.75 99 PRO B N 1
ATOM 2993 C CA . PRO B 1 99 ? 2.16 -18.016 1.334 1 98.75 99 PRO B CA 1
ATOM 2994 C C . PRO B 1 99 ? 1.829 -17.281 0.036 1 98.75 99 PRO B C 1
ATOM 2996 O O . PRO B 1 99 ? 2.121 -17.781 -1.053 1 98.75 99 PRO B O 1
ATOM 2999 N N . SER B 1 100 ? 1.239 -16.156 0.161 1 97.19 100 SER B N 1
ATOM 3000 C CA . SER B 1 100 ? 0.856 -15.344 -0.992 1 97.19 100 SER B CA 1
ATOM 3001 C C . SER B 1 100 ? 2.07 -14.664 -1.62 1 97.19 100 SER B C 1
ATOM 3003 O O . SER B 1 100 ? 2.107 -13.438 -1.75 1 97.19 100 SER B O 1
ATOM 3005 N N . GLU B 1 101 ? 3.008 -15.438 -2.092 1 96.62 101 GLU B N 1
ATOM 3006 C CA . GLU B 1 101 ? 4.219 -14.922 -2.723 1 96.62 101 GLU B CA 1
ATOM 3007 C C . GLU B 1 101 ? 4.09 -14.914 -4.242 1 96.62 101 GLU B C 1
ATOM 3009 O O . GLU B 1 101 ? 5.043 -14.586 -4.953 1 96.62 101 GLU B O 1
ATOM 3014 N N . PHE B 1 102 ? 2.961 -15.219 -4.723 1 97.19 102 PHE B N 1
ATOM 3015 C CA . PHE B 1 102 ? 2.721 -15.227 -6.16 1 97.19 102 PHE B CA 1
ATOM 3016 C C . PHE B 1 102 ? 3.041 -13.867 -6.773 1 97.19 102 PHE B C 1
ATOM 3018 O O . PHE B 1 102 ? 2.77 -12.828 -6.164 1 97.19 102 PHE B O 1
ATOM 3025 N N . GLY B 1 103 ? 3.637 -13.898 -7.891 1 95.81 103 GLY B N 1
ATOM 3026 C CA . GLY B 1 103 ? 4.043 -12.664 -8.539 1 95.81 103 GLY B CA 1
ATOM 3027 C C . GLY B 1 103 ? 5.547 -12.508 -8.641 1 95.81 103 GLY B C 1
ATOM 3028 O O . GLY B 1 103 ? 6.262 -13.484 -8.875 1 95.81 103 GLY B O 1
ATOM 3029 N N . SER B 1 104 ? 6.031 -11.336 -8.477 1 94.44 104 SER B N 1
ATOM 3030 C CA . SER B 1 104 ? 7.441 -10.992 -8.625 1 94.44 104 SER B CA 1
ATOM 3031 C C . SER B 1 104 ? 8.305 -11.719 -7.598 1 94.44 104 SER B C 1
ATOM 3033 O O . SER B 1 104 ? 7.879 -11.922 -6.457 1 94.44 104 SER B O 1
ATOM 3035 N N . ASP B 1 105 ? 9.445 -12.047 -8.055 1 95.69 105 ASP B N 1
ATOM 3036 C CA . ASP B 1 105 ? 10.422 -12.641 -7.141 1 95.69 105 ASP B CA 1
ATOM 3037 C C . ASP B 1 105 ? 10.969 -11.602 -6.164 1 95.69 105 ASP B C 1
ATOM 3039 O O . ASP B 1 105 ? 11.688 -10.688 -6.566 1 95.69 105 ASP B O 1
ATOM 3043 N N . THR B 1 106 ? 10.688 -11.758 -4.898 1 95.19 106 THR B N 1
ATOM 3044 C CA . THR B 1 106 ? 11.031 -10.758 -3.889 1 95.19 106 THR B CA 1
ATOM 3045 C C . THR B 1 106 ? 12.242 -11.211 -3.07 1 95.19 106 THR B C 1
ATOM 3047 O O . THR B 1 106 ? 12.453 -10.742 -1.952 1 95.19 106 THR B O 1
ATOM 3050 N N . THR B 1 107 ? 13.008 -12.148 -3.605 1 94.5 107 THR B N 1
ATOM 3051 C CA . THR B 1 107 ? 14.125 -12.711 -2.852 1 94.5 107 THR B CA 1
ATOM 3052 C C . THR B 1 107 ? 15.312 -11.75 -2.854 1 94.5 107 THR B C 1
ATOM 3054 O O . THR B 1 107 ? 16.266 -11.93 -2.084 1 94.5 107 THR B O 1
ATOM 3057 N N . THR B 1 108 ? 15.281 -10.766 -3.707 1 91.44 108 THR B N 1
ATOM 3058 C CA . THR B 1 108 ? 16.375 -9.812 -3.76 1 91.44 108 THR B CA 1
ATOM 3059 C C . THR B 1 108 ? 15.969 -8.484 -3.127 1 91.44 108 THR B C 1
ATOM 3061 O O . THR B 1 108 ? 14.828 -8.047 -3.27 1 91.44 108 THR B O 1
ATOM 3064 N N . SER B 1 109 ? 16.938 -7.824 -2.59 1 91.06 109 SER B N 1
ATOM 3065 C CA . SER B 1 109 ? 16.672 -6.508 -2.021 1 91.06 109 SER B CA 1
ATOM 3066 C C . SER B 1 109 ? 16.328 -5.496 -3.109 1 91.06 109 SER B C 1
ATOM 3068 O O . SER B 1 109 ? 15.578 -4.543 -2.861 1 91.06 109 SER B O 1
ATOM 3070 N N . LEU B 1 110 ? 16.844 -5.711 -4.305 1 93.06 110 LEU B N 1
ATOM 3071 C CA . LEU B 1 110 ? 16.578 -4.801 -5.414 1 93.06 110 LEU B CA 1
ATOM 3072 C C . LEU B 1 110 ? 15.094 -4.762 -5.742 1 93.06 110 LEU B C 1
ATOM 3074 O O . LEU B 1 110 ? 14.555 -3.701 -6.066 1 93.06 110 LEU B O 1
ATOM 3078 N N . ALA B 1 111 ? 14.461 -5.914 -5.648 1 92.94 111 ALA B N 1
ATOM 3079 C CA . ALA B 1 111 ? 13.016 -5.945 -5.883 1 92.94 111 ALA B CA 1
ATOM 3080 C C . ALA B 1 111 ? 12.281 -5.035 -4.906 1 92.94 111 ALA B C 1
ATOM 3082 O O . ALA B 1 111 ? 11.398 -4.27 -5.305 1 92.94 111 ALA B O 1
ATOM 3083 N N . LEU B 1 112 ? 12.711 -5.02 -3.674 1 91.69 112 LEU B N 1
ATOM 3084 C CA . LEU B 1 112 ? 12.062 -4.215 -2.645 1 91.69 112 LEU B CA 1
ATOM 3085 C C . LEU B 1 112 ? 12.375 -2.734 -2.83 1 91.69 112 LEU B C 1
ATOM 3087 O O . LEU B 1 112 ? 11.602 -1.872 -2.422 1 91.69 112 LEU B O 1
ATOM 3091 N N . ASP B 1 113 ? 13.586 -2.469 -3.457 1 90.62 113 ASP B N 1
ATOM 3092 C CA . ASP B 1 113 ? 13.914 -1.081 -3.771 1 90.62 113 ASP B CA 1
ATOM 3093 C C . ASP B 1 113 ? 12.93 -0.499 -4.781 1 90.62 113 ASP B C 1
ATOM 3095 O O . ASP B 1 113 ? 12.594 0.687 -4.719 1 90.62 113 ASP B O 1
ATOM 3099 N N . TYR B 1 114 ? 12.477 -1.366 -5.703 1 93.06 114 TYR B N 1
ATOM 3100 C CA . TYR B 1 114 ? 11.484 -0.917 -6.672 1 93.06 114 TYR B CA 1
ATOM 3101 C C . TYR B 1 114 ? 10.125 -0.708 -6.012 1 93.06 114 TYR B C 1
ATOM 3103 O O . TYR B 1 114 ? 9.492 0.331 -6.203 1 93.06 114 TYR B O 1
ATOM 3111 N N . PHE B 1 115 ? 9.766 -1.652 -5.184 1 93.56 115 PHE B N 1
ATOM 3112 C CA . PHE B 1 115 ? 8.453 -1.57 -4.566 1 93.56 115 PHE B CA 1
ATOM 3113 C C . PHE B 1 115 ? 8.484 -2.104 -3.137 1 93.56 115 PHE B C 1
ATOM 3115 O O . PHE B 1 115 ? 8.266 -3.293 -2.908 1 93.56 115 PHE B O 1
ATOM 3122 N N . PRO B 1 116 ? 8.609 -1.214 -2.18 1 90.31 116 PRO B N 1
ATOM 3123 C CA . PRO B 1 116 ? 8.68 -1.605 -0.77 1 90.31 116 PRO B CA 1
ATOM 3124 C C . PRO B 1 116 ? 7.398 -2.281 -0.282 1 90.31 116 PRO B C 1
ATOM 3126 O O . PRO B 1 116 ? 7.406 -2.959 0.748 1 90.31 116 PRO B O 1
ATOM 3129 N N . GLY B 1 117 ? 6.328 -2.191 -1.071 1 90.44 117 GLY B N 1
ATOM 3130 C CA . GLY B 1 117 ? 5.059 -2.797 -0.707 1 90.44 117 GLY B CA 1
ATOM 3131 C C . GLY B 1 117 ? 5.105 -4.312 -0.684 1 90.44 117 GLY B C 1
ATOM 3132 O O . GLY B 1 117 ? 4.203 -4.961 -0.15 1 90.44 117 GLY B O 1
ATOM 3133 N N . TRP B 1 118 ? 6.191 -4.945 -1.124 1 94.12 118 TRP B N 1
ATOM 3134 C CA . TRP B 1 118 ? 6.344 -6.395 -1.103 1 94.12 118 TRP B CA 1
ATOM 3135 C C . TRP B 1 118 ? 6.957 -6.859 0.214 1 94.12 118 TRP B C 1
ATOM 3137 O O . TRP B 1 118 ? 7.023 -8.062 0.488 1 94.12 118 TRP B O 1
ATOM 3147 N N . ALA B 1 119 ? 7.375 -5.965 1.069 1 92 119 ALA B N 1
ATOM 3148 C CA . ALA B 1 119 ? 8.078 -6.312 2.303 1 92 119 ALA B CA 1
ATOM 3149 C C . ALA B 1 119 ? 7.254 -7.277 3.148 1 92 119 ALA B C 1
ATOM 3151 O O . ALA B 1 119 ? 7.789 -8.25 3.693 1 92 119 ALA B O 1
ATOM 3152 N N . PRO B 1 120 ? 5.926 -7.086 3.268 1 92.06 120 PRO B N 1
ATOM 3153 C CA . PRO B 1 120 ? 5.152 -8.039 4.066 1 92.06 120 PRO B CA 1
ATOM 3154 C C . PRO B 1 120 ? 5.234 -9.461 3.521 1 92.06 120 PRO B C 1
ATOM 3156 O O . PRO B 1 120 ? 5.172 -10.43 4.289 1 92.06 120 PRO B O 1
ATOM 3159 N N . LYS B 1 121 ? 5.355 -9.617 2.209 1 96.12 121 LYS B N 1
ATOM 3160 C CA . LYS B 1 121 ? 5.535 -10.953 1.647 1 96.12 121 LYS B CA 1
ATOM 3161 C C . LYS B 1 121 ? 6.82 -11.594 2.158 1 96.12 121 LYS B C 1
ATOM 3163 O O . LYS B 1 121 ? 6.832 -12.773 2.525 1 96.12 121 LYS B O 1
ATOM 3168 N N . VAL B 1 122 ? 7.859 -10.82 2.17 1 96.5 122 VAL B N 1
ATOM 3169 C CA . VAL B 1 122 ? 9.148 -11.305 2.65 1 96.5 122 VAL B CA 1
ATOM 3170 C C . VAL B 1 122 ? 9.055 -11.648 4.137 1 96.5 122 VAL B C 1
ATOM 3172 O O . VAL B 1 122 ? 9.562 -12.68 4.574 1 96.5 122 VAL B O 1
ATOM 3175 N N . GLU B 1 123 ? 8.383 -10.82 4.875 1 93.94 123 GLU B N 1
ATOM 3176 C CA . GLU B 1 123 ? 8.219 -11.055 6.305 1 93.94 123 GLU B CA 1
ATOM 3177 C C . GLU B 1 123 ? 7.461 -12.359 6.566 1 93.94 123 GLU B C 1
ATOM 3179 O O . GLU B 1 123 ? 7.797 -13.102 7.492 1 93.94 123 GLU B O 1
ATOM 3184 N N . ILE B 1 124 ? 6.473 -12.609 5.789 1 97.69 124 ILE B N 1
ATOM 3185 C CA . ILE B 1 124 ? 5.695 -13.836 5.938 1 97.69 124 ILE B CA 1
ATOM 3186 C C . ILE B 1 124 ? 6.57 -15.039 5.617 1 97.69 124 ILE B C 1
ATOM 3188 O O . ILE B 1 124 ? 6.547 -16.047 6.344 1 97.69 124 ILE B O 1
ATOM 3192 N N . ARG B 1 125 ? 7.328 -14.93 4.547 1 98.25 125 ARG B N 1
ATOM 3193 C CA . ARG B 1 125 ? 8.242 -16.016 4.207 1 98.25 125 ARG B CA 1
ATOM 3194 C C . ARG B 1 125 ? 9.234 -16.266 5.336 1 98.25 125 ARG B C 1
ATOM 3196 O O . ARG B 1 125 ? 9.461 -17.422 5.719 1 98.25 125 ARG B O 1
ATOM 3203 N N . ASP B 1 126 ? 9.805 -15.273 5.898 1 97.81 126 ASP B N 1
ATOM 3204 C CA . ASP B 1 126 ? 10.758 -15.406 6.996 1 97.81 126 ASP B CA 1
ATOM 3205 C C . ASP B 1 126 ? 10.086 -16.016 8.227 1 97.81 126 ASP B C 1
ATOM 3207 O O . ASP B 1 126 ? 10.703 -16.812 8.945 1 97.81 126 ASP B O 1
ATOM 3211 N N . TYR B 1 127 ? 8.883 -15.602 8.445 1 98.06 127 TYR B N 1
ATOM 3212 C CA . TYR B 1 127 ? 8.125 -16.156 9.57 1 98.06 127 TYR B CA 1
ATOM 3213 C C . TYR B 1 127 ? 7.934 -17.656 9.398 1 98.06 127 TYR B C 1
ATOM 3215 O O . TYR B 1 127 ? 8.156 -18.422 10.344 1 98.06 127 TYR B O 1
ATOM 3223 N N . LEU B 1 128 ? 7.609 -18.062 8.25 1 98.81 128 LEU B N 1
ATOM 3224 C CA . LEU B 1 128 ? 7.449 -19.5 7.965 1 98.81 128 LEU B CA 1
ATOM 3225 C C . LEU B 1 128 ? 8.773 -20.234 8.141 1 98.81 128 LEU B C 1
ATOM 3227 O O . LEU B 1 128 ? 8.805 -21.312 8.727 1 98.81 128 LEU B O 1
ATOM 3231 N N . LYS B 1 129 ? 9.812 -19.656 7.715 1 98.62 129 LYS B N 1
ATOM 3232 C CA . LYS B 1 129 ? 11.133 -20.266 7.875 1 98.62 129 LYS B CA 1
ATOM 3233 C C . LYS B 1 129 ? 11.469 -20.469 9.352 1 98.62 129 LYS B C 1
ATOM 3235 O O . LYS B 1 129 ? 12.039 -21.484 9.727 1 98.62 129 LYS B O 1
ATOM 3240 N N . SER B 1 130 ? 11.062 -19.516 10.102 1 98.44 130 SER B N 1
ATOM 3241 C CA . SER B 1 130 ? 11.344 -19.594 11.531 1 98.44 130 SER B CA 1
ATOM 3242 C C . SER B 1 130 ? 10.508 -20.672 12.203 1 98.44 130 SER B C 1
ATOM 3244 O O . SER B 1 130 ? 10.781 -21.062 13.336 1 98.44 130 SER B O 1
ATOM 3246 N N . LYS B 1 131 ? 9.484 -21.156 11.555 1 98.44 131 LYS B N 1
ATOM 3247 C CA . LYS B 1 131 ? 8.57 -22.141 12.117 1 98.44 131 LYS B CA 1
ATOM 3248 C C . LYS B 1 131 ? 8.727 -23.484 11.406 1 98.44 131 LYS B C 1
ATOM 3250 O O . LYS B 1 131 ? 7.828 -24.328 11.453 1 98.44 131 LYS B O 1
ATOM 3255 N N . GLU B 1 132 ? 9.805 -23.766 10.805 1 97.44 132 GLU B N 1
ATOM 3256 C CA . GLU B 1 132 ? 10 -24.922 9.945 1 97.44 132 GLU B CA 1
ATOM 3257 C C . GLU B 1 132 ? 9.93 -26.219 10.758 1 97.44 132 GLU B C 1
ATOM 3259 O O . GLU B 1 132 ? 9.703 -27.297 10.195 1 97.44 132 GLU B O 1
ATOM 3264 N N . ASP B 1 133 ? 10.125 -26.109 12 1 98 133 ASP B N 1
ATOM 3265 C CA . ASP B 1 133 ? 10.039 -27.281 12.859 1 98 133 ASP B CA 1
ATOM 3266 C C . ASP B 1 133 ? 8.578 -27.656 13.133 1 98 133 ASP B C 1
ATOM 3268 O O . ASP B 1 133 ? 8.297 -28.766 13.609 1 98 133 ASP B O 1
ATOM 3272 N N . LYS B 1 134 ? 7.652 -26.797 12.758 1 98.69 134 LYS B N 1
ATOM 3273 C CA . LYS B 1 134 ? 6.254 -27 13.117 1 98.69 134 LYS B CA 1
ATOM 3274 C C . LYS B 1 134 ? 5.383 -27.141 11.867 1 98.69 134 LYS B C 1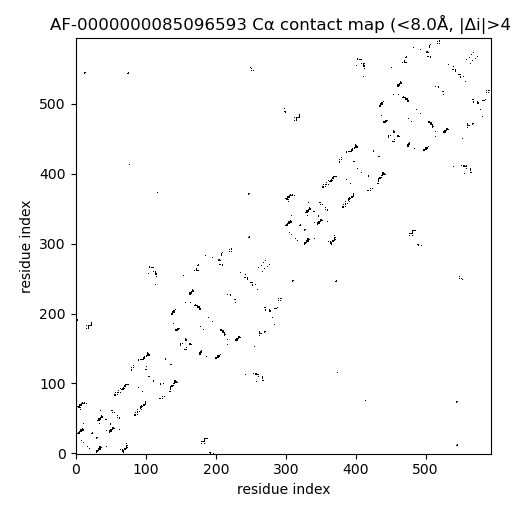
ATOM 3276 O O . LYS B 1 134 ? 4.336 -27.797 11.906 1 98.69 134 LYS B O 1
ATOM 3281 N N . ILE B 1 135 ? 5.797 -26.5 10.797 1 98.75 135 ILE B N 1
ATOM 3282 C CA . ILE B 1 135 ? 5.004 -26.5 9.578 1 98.75 135 ILE B CA 1
ATOM 3283 C C . ILE B 1 135 ? 5.918 -26.344 8.359 1 98.75 135 ILE B C 1
ATOM 3285 O O . ILE B 1 135 ? 6.883 -25.562 8.398 1 98.75 135 ILE B O 1
ATOM 3289 N N . GLU B 1 136 ? 5.598 -27.109 7.309 1 98.75 136 GLU B N 1
ATOM 3290 C CA . GLU B 1 136 ? 6.305 -26.922 6.047 1 98.75 136 GLU B CA 1
ATOM 3291 C C . GLU B 1 136 ? 5.738 -25.734 5.258 1 98.75 136 GLU B C 1
ATOM 3293 O O . GLU B 1 136 ? 4.609 -25.312 5.504 1 98.75 136 GLU B O 1
ATOM 3298 N N . TRP B 1 137 ? 6.535 -25.25 4.328 1 98.88 137 TRP B N 1
ATOM 3299 C CA . TRP B 1 137 ? 6.09 -24.156 3.463 1 98.88 137 TRP B CA 1
ATOM 3300 C C . TRP B 1 137 ? 6.578 -24.359 2.033 1 98.88 137 TRP B C 1
ATOM 3302 O O . TRP B 1 137 ? 7.562 -25.062 1.801 1 98.88 137 TRP B O 1
ATOM 3312 N N . THR B 1 138 ? 5.863 -23.844 1.058 1 98.88 138 THR B N 1
ATOM 3313 C CA . THR B 1 138 ? 6.246 -23.781 -0.348 1 98.88 138 THR B CA 1
ATOM 3314 C C . THR B 1 138 ? 5.93 -22.406 -0.929 1 98.88 138 THR B C 1
ATOM 3316 O O . THR B 1 138 ? 4.797 -21.922 -0.823 1 98.88 138 THR B O 1
ATOM 3319 N N . VAL B 1 139 ? 6.906 -21.766 -1.45 1 98.75 139 VAL B N 1
ATOM 3320 C CA . VAL B 1 139 ? 6.75 -20.469 -2.104 1 98.75 139 VAL B CA 1
ATOM 3321 C C . VAL B 1 139 ? 6.711 -20.656 -3.617 1 98.75 139 VAL B C 1
ATOM 3323 O O . VAL B 1 139 ? 7.492 -21.438 -4.172 1 98.75 139 VAL B O 1
ATOM 3326 N N . VAL B 1 140 ? 5.82 -20 -4.285 1 98.75 140 VAL B N 1
ATOM 3327 C CA . VAL B 1 140 ? 5.754 -20.031 -5.742 1 98.75 140 VAL B CA 1
ATOM 3328 C C . VAL B 1 140 ? 5.895 -18.609 -6.285 1 98.75 140 VAL B C 1
ATOM 3330 O O . VAL B 1 140 ? 5.102 -17.719 -5.949 1 98.75 140 VAL B O 1
ATOM 3333 N N . PHE B 1 141 ? 6.902 -18.375 -7.059 1 98.38 141 PHE B N 1
ATOM 3334 C CA . PHE B 1 141 ? 7.055 -17.172 -7.855 1 98.38 141 PHE B CA 1
ATOM 3335 C C . PHE B 1 141 ? 6.664 -17.422 -9.305 1 98.38 141 PHE B C 1
ATOM 3337 O O . PHE B 1 141 ? 7.191 -18.328 -9.945 1 98.38 141 PHE B O 1
ATOM 3344 N N . ASN B 1 142 ? 5.762 -16.594 -9.797 1 98.25 142 ASN B N 1
ATOM 3345 C CA . ASN B 1 142 ? 5.305 -16.781 -11.172 1 98.25 142 ASN B CA 1
ATOM 3346 C C . ASN B 1 142 ? 5.586 -15.555 -12.023 1 98.25 142 ASN B C 1
ATOM 3348 O O . ASN B 1 142 ? 5.281 -15.539 -13.219 1 98.25 142 ASN B O 1
ATOM 3352 N N . ASN B 1 143 ? 6.145 -14.516 -11.414 1 96.38 143 ASN B N 1
ATOM 3353 C CA . ASN B 1 143 ? 6.367 -13.211 -12.039 1 96.38 143 ASN B CA 1
ATOM 3354 C C . ASN B 1 143 ? 5.082 -12.641 -12.633 1 96.38 143 ASN B C 1
ATOM 3356 O O . ASN B 1 143 ? 4.059 -12.57 -11.945 1 96.38 143 ASN B O 1
ATOM 3360 N N . PHE B 1 144 ? 5.039 -12.227 -13.914 1 96.19 144 PHE B N 1
ATOM 3361 C CA . PHE B 1 144 ? 3.824 -11.641 -14.461 1 96.19 144 PHE B CA 1
ATOM 3362 C C . PHE B 1 144 ? 2.738 -12.695 -14.625 1 96.19 144 PHE B C 1
ATOM 3364 O O . PHE B 1 144 ? 3.012 -13.812 -15.062 1 96.19 144 PHE B O 1
ATOM 3371 N N . PHE B 1 145 ? 1.561 -12.336 -14.203 1 96.88 145 PHE B N 1
ATOM 3372 C CA . PHE B 1 145 ? 0.397 -13.086 -14.656 1 96.88 145 PHE B CA 1
ATOM 3373 C C . PHE B 1 145 ? 0.086 -12.773 -16.109 1 96.88 145 PHE B C 1
ATOM 3375 O O . PHE B 1 145 ? -0.491 -11.727 -16.422 1 96.88 145 PHE B O 1
ATOM 3382 N N . PHE B 1 146 ? 0.362 -13.617 -16.953 1 97 146 PHE B N 1
ATOM 3383 C CA . PHE B 1 146 ? 0.457 -13.32 -18.391 1 97 146 PHE B CA 1
ATOM 3384 C C . PHE B 1 146 ? -0.92 -13.039 -18.969 1 97 146 PHE B C 1
ATOM 3386 O O . PHE B 1 146 ? -1.174 -11.938 -19.469 1 97 146 PHE B O 1
ATOM 3393 N N . ASP B 1 147 ? -1.817 -14.023 -18.891 1 96.12 147 ASP B N 1
ATOM 3394 C CA . ASP B 1 147 ? -3.146 -13.891 -19.484 1 96.12 147 ASP B CA 1
ATOM 3395 C C . ASP B 1 147 ? -3.938 -12.766 -18.812 1 96.12 147 ASP B C 1
ATOM 3397 O O . ASP B 1 147 ? -4.543 -11.938 -19.484 1 96.12 147 ASP B O 1
ATOM 3401 N N . TRP B 1 148 ? -3.873 -12.664 -17.547 1 94.19 148 TRP B N 1
ATOM 3402 C CA . TRP B 1 148 ? -4.574 -11.625 -16.797 1 94.19 148 TRP B CA 1
ATOM 3403 C C . TRP B 1 148 ? -3.992 -10.25 -17.109 1 94.19 148 TRP B C 1
ATOM 3405 O O . TRP B 1 148 ? -4.734 -9.289 -17.297 1 94.19 148 TRP B O 1
ATOM 3415 N N . GLY B 1 149 ? -2.658 -10.164 -17.109 1 93.06 149 GLY B N 1
ATOM 3416 C CA . GLY B 1 149 ? -1.996 -8.906 -17.406 1 93.06 149 GLY B CA 1
ATOM 3417 C C . GLY B 1 149 ? -2.354 -8.344 -18.766 1 93.06 149 GLY B C 1
ATOM 3418 O O . GLY B 1 149 ? -2.512 -7.129 -18.922 1 93.06 149 GLY B O 1
ATOM 3419 N N . LEU B 1 150 ? -2.449 -9.195 -19.75 1 93.25 150 LEU B N 1
ATOM 3420 C CA . LEU B 1 150 ? -2.875 -8.766 -21.078 1 93.25 150 LEU B CA 1
ATOM 3421 C C . LEU B 1 150 ? -4.32 -8.289 -21.047 1 93.25 150 LEU B C 1
ATOM 3423 O O . LEU B 1 150 ? -4.645 -7.258 -21.656 1 93.25 150 LEU B O 1
ATOM 3427 N N . LYS B 1 151 ? -5.105 -8.984 -20.312 1 89.81 151 LYS B N 1
ATOM 3428 C CA . LYS B 1 151 ? -6.531 -8.68 -20.25 1 89.81 151 LYS B CA 1
ATOM 3429 C C . LYS B 1 151 ? -6.781 -7.309 -19.641 1 89.81 151 LYS B C 1
ATOM 3431 O O . LYS B 1 151 ? -7.621 -6.543 -20.125 1 89.81 151 LYS B O 1
ATOM 3436 N N . VAL B 1 152 ? -5.98 -6.969 -18.594 1 85.69 152 VAL B N 1
ATOM 3437 C CA . VAL B 1 152 ? -6.297 -5.754 -17.844 1 85.69 152 VAL B CA 1
ATOM 3438 C C . VAL B 1 152 ? -5.371 -4.621 -18.297 1 85.69 152 VAL B C 1
ATOM 3440 O O . VAL B 1 152 ? -5.449 -3.506 -17.766 1 85.69 152 VAL B O 1
ATOM 3443 N N . GLY B 1 153 ? -4.438 -4.922 -19.125 1 85.44 153 GLY B N 1
ATOM 3444 C CA . GLY B 1 153 ? -3.584 -3.893 -19.703 1 85.44 153 GLY B CA 1
ATOM 3445 C C . GLY B 1 153 ? -2.287 -3.699 -18.938 1 85.44 153 GLY B C 1
ATOM 3446 O O . GLY B 1 153 ? -1.525 -2.773 -19.219 1 85.44 153 GLY B O 1
ATOM 3447 N N . PHE B 1 154 ? -2.033 -4.492 -17.938 1 86.06 154 PHE B N 1
ATOM 3448 C CA . PHE B 1 154 ? -0.767 -4.453 -17.219 1 86.06 154 PHE B CA 1
ATOM 3449 C C . PHE B 1 154 ? 0.397 -4.777 -18.141 1 86.06 154 PHE B C 1
ATOM 3451 O O . PHE B 1 154 ? 1.482 -4.207 -18.016 1 86.06 154 PHE B O 1
ATOM 3458 N N . ILE B 1 155 ? 0.253 -5.781 -18.906 1 91.69 155 ILE B N 1
ATOM 3459 C CA . ILE B 1 155 ? 1.07 -6.012 -20.094 1 91.69 155 ILE B CA 1
ATOM 3460 C C . ILE B 1 155 ? 0.433 -5.324 -21.297 1 91.69 155 ILE B C 1
ATOM 3462 O O . ILE B 1 155 ? -0.596 -5.777 -21.812 1 91.69 155 ILE B O 1
ATOM 3466 N N . ALA B 1 156 ? 1.089 -4.289 -21.797 1 92.06 156 ALA B N 1
ATOM 3467 C CA . ALA B 1 156 ? 0.387 -3.273 -22.562 1 92.06 156 ALA B CA 1
ATOM 3468 C C . ALA B 1 156 ? 0.375 -3.627 -24.047 1 92.06 156 ALA B C 1
ATOM 3470 O O . ALA B 1 156 ? 0.86 -2.857 -24.891 1 92.06 156 ALA B O 1
ATOM 3471 N N . PHE B 1 157 ? -0.211 -4.723 -24.359 1 95.06 157 PHE B N 1
ATOM 3472 C CA . PHE B 1 157 ? -0.521 -5.168 -25.703 1 95.06 157 PHE B CA 1
ATOM 3473 C C . PHE B 1 157 ? -2.02 -5.391 -25.875 1 95.06 157 PHE B C 1
ATOM 3475 O O . PHE B 1 157 ? -2.627 -6.145 -25.109 1 95.06 157 PHE B O 1
ATOM 3482 N N . ASN B 1 158 ? -2.566 -4.699 -26.797 1 93.62 158 ASN B N 1
ATOM 3483 C CA . ASN B 1 158 ? -3.988 -4.805 -27.094 1 93.62 158 ASN B CA 1
ATOM 3484 C C . ASN B 1 158 ? -4.223 -5.34 -28.5 1 93.62 158 ASN B C 1
ATOM 3486 O O . ASN B 1 158 ? -4.082 -4.602 -29.484 1 93.62 158 ASN B O 1
ATOM 3490 N N . ALA B 1 159 ? -4.625 -6.562 -28.609 1 91.69 159 ALA B N 1
ATOM 3491 C CA . ALA B 1 159 ? -4.793 -7.207 -29.906 1 91.69 159 ALA B CA 1
ATOM 3492 C C . ALA B 1 159 ? -6 -6.637 -30.641 1 91.69 159 ALA B C 1
ATOM 3494 O O . ALA B 1 159 ? -5.988 -6.539 -31.875 1 91.69 159 ALA B O 1
ATOM 3495 N N . LYS B 1 160 ? -7.02 -6.324 -29.906 1 91.75 160 LYS B N 1
ATOM 3496 C CA . LYS B 1 160 ? -8.242 -5.809 -30.531 1 91.75 160 LYS B CA 1
ATOM 3497 C C . LYS B 1 160 ? -7.992 -4.469 -31.219 1 91.75 160 LYS B C 1
ATOM 3499 O O . LYS B 1 160 ? -8.383 -4.277 -32.375 1 91.75 160 LYS B O 1
ATOM 3504 N N . ASP B 1 161 ? -7.297 -3.586 -30.562 1 94.56 161 ASP B N 1
ATOM 3505 C CA . ASP B 1 161 ? -7.062 -2.244 -31.094 1 94.56 161 ASP B CA 1
ATOM 3506 C C . ASP B 1 161 ? -5.742 -2.178 -31.859 1 94.56 161 ASP B C 1
ATOM 3508 O O . ASP B 1 161 ? -5.422 -1.154 -32.469 1 94.56 161 ASP B O 1
ATOM 3512 N N . LYS B 1 162 ? -5 -3.27 -31.828 1 96.19 162 LYS B N 1
ATOM 3513 C CA . LYS B 1 162 ? -3.701 -3.361 -32.469 1 96.19 162 LYS B CA 1
ATOM 3514 C C . LYS B 1 162 ? -2.762 -2.262 -32 1 96.19 162 LYS B C 1
ATOM 3516 O O . LYS B 1 162 ? -2.184 -1.531 -32.812 1 96.19 162 LYS B O 1
ATOM 3521 N N . THR B 1 163 ? -2.678 -2.113 -30.656 1 97.56 163 THR B N 1
ATOM 3522 C CA . THR B 1 163 ? -1.791 -1.127 -30.047 1 97.56 163 THR B CA 1
ATOM 3523 C C . THR B 1 163 ? -0.872 -1.786 -29.016 1 97.56 163 THR B C 1
ATOM 3525 O O . THR B 1 163 ? -1.181 -2.861 -28.5 1 97.56 163 THR B O 1
ATOM 3528 N N . ALA B 1 164 ? 0.257 -1.198 -28.812 1 97.94 164 ALA B N 1
ATOM 3529 C CA . ALA B 1 164 ? 1.207 -1.647 -27.797 1 97.94 164 ALA B CA 1
ATOM 3530 C C . ALA B 1 164 ? 2.002 -0.473 -27.234 1 97.94 164 ALA B C 1
ATOM 3532 O O . ALA B 1 164 ? 2.248 0.512 -27.938 1 97.94 164 ALA B O 1
ATOM 3533 N N . THR B 1 165 ? 2.32 -0.495 -26 1 97.56 165 THR B N 1
ATOM 3534 C CA . THR B 1 165 ? 3.311 0.396 -25.391 1 97.56 165 THR B CA 1
ATOM 3535 C C . THR B 1 165 ? 4.637 -0.328 -25.188 1 97.56 165 THR B C 1
ATOM 3537 O O . THR B 1 165 ? 4.68 -1.407 -24.594 1 97.56 165 THR B O 1
ATOM 3540 N N . ILE B 1 166 ? 5.648 0.259 -25.672 1 97.75 166 ILE B N 1
ATOM 3541 C CA . ILE B 1 166 ? 6.969 -0.354 -25.609 1 97.75 166 ILE B CA 1
ATOM 3542 C C . ILE B 1 166 ? 7.941 0.596 -24.906 1 97.75 166 ILE B C 1
ATOM 3544 O O . ILE B 1 166 ? 7.777 1.817 -24.969 1 97.75 166 ILE B O 1
ATOM 3548 N N . PHE B 1 167 ? 8.836 0.041 -24.156 1 98.19 167 PHE B N 1
ATOM 3549 C CA . PHE B 1 167 ? 9.977 0.743 -23.562 1 98.19 167 PHE B CA 1
ATOM 3550 C C . PHE B 1 167 ? 11.25 0.472 -24.359 1 98.19 167 PHE B C 1
ATOM 3552 O O . PHE B 1 167 ? 11.938 -0.521 -24.125 1 98.19 167 PHE B O 1
ATOM 3559 N N . PRO B 1 168 ? 11.617 1.385 -25.188 1 98.12 168 PRO B N 1
ATOM 3560 C CA . PRO B 1 168 ? 12.672 1.092 -26.156 1 98.12 168 PRO B CA 1
ATOM 3561 C C . PRO B 1 168 ? 13.953 0.593 -25.516 1 98.12 168 PRO B C 1
ATOM 3563 O O . PRO B 1 168 ? 14.57 -0.356 -26 1 98.12 168 PRO B O 1
ATOM 3566 N N . LYS B 1 169 ? 14.336 1.153 -24.406 1 97.81 169 LYS B N 1
ATOM 3567 C CA . LYS B 1 169 ? 15.578 0.792 -23.734 1 97.81 169 LYS B CA 1
ATOM 3568 C C . LYS B 1 169 ? 15.539 -0.654 -23.25 1 97.81 169 LYS B C 1
ATOM 3570 O O . LYS B 1 169 ? 16.578 -1.304 -23.141 1 97.81 169 LYS B O 1
ATOM 3575 N N . TYR B 1 170 ? 14.352 -1.177 -23.031 1 97.75 170 TYR B N 1
ATOM 3576 C CA . TYR B 1 170 ? 14.211 -2.479 -22.391 1 97.75 170 TYR B CA 1
ATOM 3577 C C . TYR B 1 170 ? 13.461 -3.453 -23.281 1 97.75 170 TYR B C 1
ATOM 3579 O O . TYR B 1 170 ? 13.047 -4.523 -22.828 1 97.75 170 TYR B O 1
ATOM 3587 N N . LYS B 1 171 ? 13.297 -3.1 -24.516 1 97.94 171 LYS B N 1
ATOM 3588 C CA . LYS B 1 171 ? 12.383 -3.83 -25.391 1 97.94 171 LYS B CA 1
ATOM 3589 C C . LYS B 1 171 ? 12.852 -5.262 -25.609 1 97.94 171 LYS B C 1
ATOM 3591 O O . LYS B 1 171 ? 12.047 -6.148 -25.906 1 97.94 171 LYS B O 1
ATOM 3596 N N . ASP B 1 172 ? 14.125 -5.516 -25.406 1 97.81 172 ASP B N 1
ATOM 3597 C CA . ASP B 1 172 ? 14.68 -6.84 -25.688 1 97.81 172 ASP B CA 1
ATOM 3598 C C . ASP B 1 172 ? 14.984 -7.59 -24.391 1 97.81 172 ASP B C 1
ATOM 3600 O O . ASP B 1 172 ? 15.477 -8.719 -24.422 1 97.81 172 ASP B O 1
ATOM 3604 N N . VAL B 1 173 ? 14.719 -6.977 -23.219 1 97.44 173 VAL B N 1
ATOM 3605 C CA . VAL B 1 173 ? 14.898 -7.664 -21.953 1 97.44 173 VAL B CA 1
ATOM 3606 C C . VAL B 1 173 ? 13.867 -8.781 -21.812 1 97.44 173 VAL B C 1
ATOM 3608 O O . VAL B 1 173 ? 12.672 -8.555 -22 1 97.44 173 VAL B O 1
ATOM 3611 N N . THR B 1 174 ? 14.328 -9.961 -21.547 1 97.44 174 THR B N 1
ATOM 3612 C CA . THR B 1 174 ? 13.43 -11.094 -21.391 1 97.44 174 THR B CA 1
ATOM 3613 C C . THR B 1 174 ? 12.938 -11.203 -19.953 1 97.44 174 THR B C 1
ATOM 3615 O O . THR B 1 174 ? 13.656 -10.836 -19.016 1 97.44 174 THR B O 1
ATOM 3618 N N . PHE B 1 175 ? 11.734 -11.633 -19.781 1 96.88 175 PHE B N 1
ATOM 3619 C CA . PHE B 1 175 ? 11.117 -11.867 -18.484 1 96.88 175 PHE B CA 1
ATOM 3620 C C . PHE B 1 175 ? 10.227 -13.109 -18.516 1 96.88 175 PHE B C 1
ATOM 3622 O O . PHE B 1 175 ? 9.695 -13.469 -19.562 1 96.88 175 PHE B O 1
ATOM 3629 N N . SER B 1 176 ? 10.109 -13.797 -17.422 1 97.81 176 SER B N 1
ATOM 3630 C CA . SER B 1 176 ? 9.188 -14.914 -17.266 1 97.81 176 SER B CA 1
ATOM 3631 C C . SER B 1 176 ? 7.766 -14.43 -16.984 1 97.81 176 SER B C 1
ATOM 3633 O O . SER B 1 176 ? 7.57 -13.391 -16.359 1 97.81 176 SER B O 1
ATOM 3635 N N . ALA B 1 177 ? 6.809 -15.117 -17.484 1 97.94 177 ALA B N 1
ATOM 3636 C CA . ALA B 1 177 ? 5.391 -14.844 -17.25 1 97.94 177 ALA B CA 1
ATOM 3637 C C . ALA B 1 177 ? 4.586 -16.141 -17.203 1 97.94 177 ALA B C 1
ATOM 3639 O O . ALA B 1 177 ? 4.969 -17.141 -17.828 1 97.94 177 ALA B O 1
ATOM 3640 N N . THR B 1 178 ? 3.557 -16.109 -16.453 1 98.44 178 THR B N 1
ATOM 3641 C CA . THR B 1 178 ? 2.826 -17.344 -16.203 1 98.44 178 THR B CA 1
ATOM 3642 C C . THR B 1 178 ? 1.32 -17.125 -16.312 1 98.44 178 THR B C 1
ATOM 3644 O O . THR B 1 178 ? 0.796 -16.156 -15.758 1 98.44 178 THR B O 1
ATOM 3647 N N . ASN B 1 179 ? 0.621 -18.031 -17.047 1 97.81 179 ASN B N 1
ATOM 3648 C CA . ASN B 1 179 ? -0.838 -18 -17.047 1 97.81 179 ASN B CA 1
ATOM 3649 C C . ASN B 1 179 ? -1.407 -18.391 -15.688 1 97.81 179 ASN B C 1
ATOM 3651 O O . ASN B 1 179 ? -0.837 -19.234 -14.992 1 97.81 179 ASN B O 1
ATOM 3655 N N . LEU B 1 180 ? -2.568 -17.797 -15.344 1 97.81 180 LEU B N 1
ATOM 3656 C CA . LEU B 1 180 ? -3.215 -18.094 -14.07 1 97.81 180 LEU B CA 1
ATOM 3657 C C . LEU B 1 180 ? -3.426 -19.594 -13.906 1 97.81 180 LEU B C 1
ATOM 3659 O O . LEU B 1 180 ? -3.162 -20.156 -12.844 1 97.81 180 LEU B O 1
ATOM 3663 N N . GLY B 1 181 ? -3.838 -20.266 -14.953 1 97.88 181 GLY B N 1
ATOM 3664 C CA . GLY B 1 181 ? -4.062 -21.703 -14.906 1 97.88 181 GLY B CA 1
ATOM 3665 C C . GLY B 1 181 ? -2.816 -22.484 -14.547 1 97.88 181 GLY B C 1
ATOM 3666 O O . GLY B 1 181 ? -2.883 -23.453 -13.789 1 97.88 181 GLY B O 1
ATOM 3667 N N . ASP B 1 182 ? -1.718 -22.062 -15.109 1 98.44 182 ASP B N 1
ATOM 3668 C CA . ASP B 1 182 ? -0.464 -22.766 -14.844 1 98.44 182 ASP B CA 1
ATOM 3669 C C . ASP B 1 182 ? -0.017 -22.547 -13.398 1 98.44 182 ASP B C 1
ATOM 3671 O O . ASP B 1 182 ? 0.615 -23.422 -12.797 1 98.44 182 ASP B O 1
ATOM 3675 N N . VAL B 1 183 ? -0.297 -21.375 -12.797 1 98.81 183 VAL B N 1
ATOM 3676 C CA . VAL B 1 183 ? -0.033 -21.172 -11.375 1 98.81 183 VAL B CA 1
ATOM 3677 C C . VAL B 1 183 ? -0.843 -22.172 -10.555 1 98.81 183 VAL B C 1
ATOM 3679 O O . VAL B 1 183 ? -0.314 -22.812 -9.633 1 98.81 183 VAL B O 1
ATOM 3682 N N . GLY B 1 184 ? -2.119 -22.312 -10.898 1 98.75 184 GLY B N 1
ATOM 3683 C CA . GLY B 1 184 ? -2.945 -23.312 -10.227 1 98.75 184 GLY B CA 1
ATOM 3684 C C . GLY B 1 184 ? -2.387 -24.719 -10.328 1 98.75 184 GLY B C 1
ATOM 3685 O O . GLY B 1 184 ? -2.309 -25.422 -9.328 1 98.75 184 GLY B O 1
ATOM 3686 N N . ASN B 1 185 ? -1.987 -25.078 -11.523 1 98.75 185 ASN B N 1
ATOM 3687 C CA . ASN B 1 185 ? -1.408 -26.406 -11.742 1 98.75 185 ASN B CA 1
ATOM 3688 C C . ASN B 1 185 ? -0.142 -26.609 -10.914 1 98.75 185 ASN B C 1
ATOM 3690 O O . ASN B 1 185 ? 0.107 -27.703 -10.406 1 98.75 185 ASN B O 1
ATOM 3694 N N . ALA B 1 186 ? 0.62 -25.562 -10.852 1 98.88 186 ALA B N 1
ATOM 3695 C CA . ALA B 1 186 ? 1.845 -25.641 -10.055 1 98.88 186 ALA B CA 1
ATOM 3696 C C . ALA B 1 186 ? 1.534 -25.984 -8.602 1 98.88 186 ALA B C 1
ATOM 3698 O O . ALA B 1 186 ? 2.182 -26.844 -8 1 98.88 186 ALA B O 1
ATOM 3699 N N . VAL B 1 187 ? 0.556 -25.281 -8.047 1 98.81 187 VAL B N 1
ATOM 3700 C CA . VAL B 1 187 ? 0.171 -25.484 -6.66 1 98.81 187 VAL B CA 1
ATOM 3701 C C . VAL B 1 187 ? -0.336 -26.922 -6.477 1 98.81 187 VAL B C 1
ATOM 3703 O O . VAL B 1 187 ? 0.105 -27.625 -5.566 1 98.81 187 VAL B O 1
ATOM 3706 N N . ALA B 1 188 ? -1.224 -27.375 -7.332 1 98.62 188 ALA B N 1
ATOM 3707 C CA . ALA B 1 188 ? -1.785 -28.719 -7.238 1 98.62 188 ALA B CA 1
ATOM 3708 C C . ALA B 1 188 ? -0.694 -29.781 -7.355 1 98.62 188 ALA B C 1
ATOM 3710 O O . ALA B 1 188 ? -0.667 -30.75 -6.586 1 98.62 188 ALA B O 1
ATOM 3711 N N . GLN B 1 189 ? 0.207 -29.594 -8.312 1 98.31 189 GLN B N 1
ATOM 3712 C CA . GLN B 1 189 ? 1.282 -30.562 -8.531 1 98.31 189 GLN B CA 1
ATOM 3713 C C . GLN B 1 189 ? 2.238 -30.594 -7.34 1 98.31 189 GLN B C 1
ATOM 3715 O O . GLN B 1 189 ? 2.732 -31.656 -6.965 1 98.31 189 GLN B O 1
ATOM 3720 N N . ALA B 1 190 ? 2.5 -29.438 -6.773 1 98.75 190 ALA B N 1
ATOM 3721 C CA . ALA B 1 190 ? 3.432 -29.344 -5.648 1 98.75 190 ALA B CA 1
ATOM 3722 C C . ALA B 1 190 ? 2.924 -30.156 -4.457 1 98.75 190 ALA B C 1
ATOM 3724 O O . ALA B 1 190 ? 3.703 -30.547 -3.584 1 98.75 190 ALA B O 1
ATOM 3725 N N . LEU B 1 191 ? 1.631 -30.391 -4.387 1 98.62 191 LEU B N 1
ATOM 3726 C CA . LEU B 1 191 ? 1.024 -31.125 -3.279 1 98.62 191 LEU B CA 1
ATOM 3727 C C . LEU B 1 191 ? 0.873 -32.594 -3.629 1 98.62 191 LEU B C 1
ATOM 3729 O O . LEU B 1 191 ? 0.521 -33.406 -2.77 1 98.62 191 LEU B O 1
ATOM 3733 N N . SER B 1 192 ? 1.145 -33 -4.844 1 98.06 192 SER B N 1
ATOM 3734 C CA . SER B 1 192 ? 0.925 -34.375 -5.266 1 98.06 192 SER B CA 1
ATOM 3735 C C . SER B 1 192 ? 1.854 -35.344 -4.527 1 98.06 192 SER B C 1
ATOM 3737 O O . SER B 1 192 ? 2.957 -34.938 -4.125 1 98.06 192 SER B O 1
ATOM 3739 N N . PRO B 1 193 ? 1.418 -36.562 -4.359 1 97 193 PRO B N 1
ATOM 3740 C CA . PRO B 1 193 ? 2.176 -37.5 -3.537 1 97 193 PRO B CA 1
ATOM 3741 C C . PRO B 1 193 ? 3.623 -37.656 -4 1 97 193 PRO B C 1
ATOM 3743 O O . PRO B 1 193 ? 4.539 -37.719 -3.174 1 97 193 PRO B O 1
ATOM 3746 N N . GLU B 1 194 ? 3.867 -37.656 -5.254 1 96.19 194 GLU B N 1
ATOM 3747 C CA . GLU B 1 194 ? 5.207 -37.906 -5.777 1 96.19 194 GLU B CA 1
ATOM 3748 C C . GLU B 1 194 ? 6.07 -36.656 -5.703 1 96.19 194 GLU B C 1
ATOM 3750 O O . GLU B 1 194 ? 7.293 -36.719 -5.562 1 96.19 194 GLU B O 1
ATOM 3755 N N . ILE B 1 195 ? 5.473 -35.531 -5.75 1 98.12 195 ILE B N 1
ATOM 3756 C CA . ILE B 1 195 ? 6.207 -34.281 -5.891 1 98.12 195 ILE B CA 1
ATOM 3757 C C . ILE B 1 195 ? 6.301 -33.562 -4.539 1 98.12 195 ILE B C 1
ATOM 3759 O O . ILE B 1 195 ? 7.305 -32.938 -4.234 1 98.12 195 ILE B O 1
ATOM 3763 N N . ALA B 1 196 ? 5.363 -33.75 -3.646 1 98.19 196 ALA B N 1
ATOM 3764 C CA . ALA B 1 196 ? 5.227 -33.062 -2.379 1 98.19 196 ALA B CA 1
ATOM 3765 C C . ALA B 1 196 ? 6.496 -33.156 -1.545 1 98.19 196 ALA B C 1
ATOM 3767 O O . ALA B 1 196 ? 6.969 -32.156 -0.98 1 98.19 196 ALA B O 1
ATOM 3768 N N . PRO B 1 197 ? 7.125 -34.344 -1.513 1 98 197 PRO B N 1
ATOM 3769 C CA . PRO B 1 197 ? 8.344 -34.406 -0.704 1 98 197 PRO B CA 1
ATOM 3770 C C . PRO B 1 197 ? 9.461 -33.531 -1.233 1 98 197 PRO B C 1
ATOM 3772 O O . PRO B 1 197 ? 10.336 -33.094 -0.469 1 98 197 PRO B O 1
ATOM 3775 N N . LYS B 1 198 ? 9.406 -33.219 -2.498 1 98.31 198 LYS B N 1
ATOM 3776 C CA . LYS B 1 198 ? 10.477 -32.438 -3.135 1 98.31 198 LYS B CA 1
ATOM 3777 C C . LYS B 1 198 ? 10.195 -30.953 -3.07 1 98.31 198 LYS B C 1
ATOM 3779 O O . LYS B 1 198 ? 11.047 -30.141 -3.434 1 98.31 198 LYS B O 1
ATOM 3784 N N . THR B 1 199 ? 9.023 -30.578 -2.604 1 98.56 199 THR B N 1
ATOM 3785 C CA . THR B 1 199 ? 8.664 -29.172 -2.627 1 98.56 199 THR B CA 1
ATOM 3786 C C . THR B 1 199 ? 8.492 -28.625 -1.21 1 98.56 199 THR B C 1
ATOM 3788 O O . THR B 1 199 ? 8.125 -27.469 -1.021 1 98.56 199 THR B O 1
ATOM 3791 N N . ALA B 1 200 ? 8.75 -29.453 -0.23 1 98.44 200 ALA B N 1
ATOM 3792 C CA . ALA B 1 200 ? 8.711 -29.016 1.16 1 98.44 200 ALA B CA 1
ATOM 3793 C C . ALA B 1 200 ? 9.852 -28.031 1.454 1 98.44 200 ALA B C 1
ATOM 3795 O O . ALA B 1 200 ? 11.008 -28.297 1.143 1 98.44 200 ALA B O 1
ATOM 3796 N N . ASN B 1 201 ? 9.461 -26.875 2.018 1 98.62 201 ASN B N 1
ATOM 3797 C CA . ASN B 1 201 ? 10.406 -25.844 2.404 1 98.62 201 ASN B CA 1
ATOM 3798 C C . ASN B 1 201 ? 11.258 -25.391 1.223 1 98.62 201 ASN B C 1
ATOM 3800 O O . ASN B 1 201 ? 12.484 -25.281 1.343 1 98.62 201 ASN B O 1
ATOM 3804 N N . GLN B 1 202 ? 10.555 -25.188 0.044 1 98.44 202 GLN B N 1
ATOM 3805 C CA . GLN B 1 202 ? 11.227 -24.812 -1.191 1 98.44 202 GLN B CA 1
ATOM 3806 C C . GLN B 1 202 ? 10.617 -23.531 -1.781 1 98.44 202 GLN B C 1
ATOM 3808 O O . GLN B 1 202 ? 9.438 -23.25 -1.573 1 98.44 202 GLN B O 1
ATOM 3813 N N . ILE B 1 203 ? 11.461 -22.844 -2.455 1 98.38 203 ILE B N 1
ATOM 3814 C CA . ILE B 1 203 ? 11.031 -21.766 -3.346 1 98.38 203 ILE B CA 1
ATOM 3815 C C . ILE B 1 203 ? 10.953 -22.281 -4.781 1 98.38 203 ILE B C 1
ATOM 3817 O O . ILE B 1 203 ? 11.945 -22.797 -5.316 1 98.38 203 ILE B O 1
ATOM 3821 N N . LEU B 1 204 ? 9.805 -22.203 -5.344 1 98.81 204 LEU B N 1
ATOM 3822 C CA . LEU B 1 204 ? 9.578 -22.656 -6.715 1 98.81 204 LEU B CA 1
ATOM 3823 C C . LEU B 1 204 ? 9.391 -21.469 -7.648 1 98.81 204 LEU B C 1
ATOM 3825 O O . LEU B 1 204 ? 8.648 -20.531 -7.332 1 98.81 204 LEU B O 1
ATOM 3829 N N . ARG B 1 205 ? 10.078 -21.469 -8.734 1 98.56 205 ARG B N 1
ATOM 3830 C CA . ARG B 1 205 ? 9.922 -20.484 -9.797 1 98.56 205 ARG B CA 1
ATOM 3831 C C . ARG B 1 205 ? 9.359 -21.125 -11.062 1 98.56 205 ARG B C 1
ATOM 3833 O O . ARG B 1 205 ? 9.93 -22.094 -11.57 1 98.56 205 ARG B O 1
ATOM 3840 N N . ILE B 1 206 ? 8.266 -20.516 -11.539 1 98.81 206 ILE B N 1
ATOM 3841 C CA . ILE B 1 206 ? 7.59 -21.156 -12.656 1 98.81 206 ILE B CA 1
ATOM 3842 C C . ILE B 1 206 ? 7.324 -20.141 -13.758 1 98.81 206 ILE B C 1
ATOM 3844 O O . ILE B 1 206 ? 7.375 -18.922 -13.516 1 98.81 206 ILE B O 1
ATOM 3848 N N . ARG B 1 207 ? 7.055 -20.641 -14.953 1 98.38 207 ARG B N 1
ATOM 3849 C CA . ARG B 1 207 ? 6.656 -19.781 -16.062 1 98.38 207 ARG B CA 1
ATOM 3850 C C . ARG B 1 207 ? 5.918 -20.578 -17.125 1 98.38 207 ARG B C 1
ATOM 3852 O O . ARG B 1 207 ? 6.23 -21.75 -17.375 1 98.38 207 ARG B O 1
ATOM 3859 N N . THR B 1 208 ? 4.926 -19.953 -17.781 1 98.31 208 THR B N 1
ATOM 3860 C CA . THR B 1 208 ? 4.355 -20.453 -19.031 1 98.31 208 THR B CA 1
ATOM 3861 C C . THR B 1 208 ? 5.285 -20.172 -20.203 1 98.31 208 THR B C 1
ATOM 3863 O O . THR B 1 208 ? 5.449 -21.016 -21.094 1 98.31 208 THR B O 1
ATOM 3866 N N . LEU B 1 209 ? 5.898 -19 -20.125 1 98 209 LEU B N 1
ATOM 3867 C CA . LEU B 1 209 ? 6.801 -18.594 -21.188 1 98 209 LEU B CA 1
ATOM 3868 C C . LEU B 1 209 ? 7.828 -17.594 -20.688 1 98 209 LEU B C 1
ATOM 3870 O O . LEU B 1 209 ? 7.645 -16.984 -19.625 1 98 209 LEU B O 1
ATOM 3874 N N . THR B 1 210 ? 8.875 -17.516 -21.344 1 97.88 210 THR B N 1
ATOM 3875 C CA . THR B 1 210 ? 9.828 -16.406 -21.25 1 97.88 210 THR B CA 1
ATOM 3876 C C . THR B 1 210 ? 9.875 -15.625 -22.562 1 97.88 210 THR B C 1
ATOM 3878 O O . THR B 1 210 ? 9.969 -16.219 -23.641 1 97.88 210 THR B O 1
ATOM 3881 N N . THR B 1 211 ? 9.742 -14.305 -22.438 1 97.56 211 THR B N 1
ATOM 3882 C CA . THR B 1 211 ? 9.633 -13.5 -23.656 1 97.56 211 THR B CA 1
ATOM 3883 C C . THR B 1 211 ? 10.141 -12.086 -23.406 1 97.56 211 THR B C 1
ATOM 3885 O O . THR B 1 211 ? 10.68 -11.789 -22.328 1 97.56 211 THR B O 1
ATOM 3888 N N . SER B 1 212 ? 10.086 -11.25 -24.422 1 97.62 212 SER B N 1
ATOM 3889 C CA . SER B 1 212 ? 10.375 -9.82 -24.375 1 97.62 212 SER B CA 1
ATOM 3890 C C . SER B 1 212 ? 9.297 -9.016 -25.078 1 97.62 212 SER B C 1
ATOM 3892 O O . SER B 1 212 ? 8.43 -9.578 -25.75 1 97.62 212 SER B O 1
ATOM 3894 N N . GLN B 1 213 ? 9.367 -7.715 -24.844 1 97.75 213 GLN B N 1
ATOM 3895 C CA . GLN B 1 213 ? 8.383 -6.887 -25.531 1 97.75 213 GLN B CA 1
ATOM 3896 C C . GLN B 1 213 ? 8.547 -6.992 -27.047 1 97.75 213 GLN B C 1
ATOM 3898 O O . GLN B 1 213 ? 7.555 -7 -27.781 1 97.75 213 GLN B O 1
ATOM 3903 N N . SER B 1 214 ? 9.797 -7.074 -27.562 1 98.12 214 SER B N 1
ATOM 3904 C CA . SER B 1 214 ? 10.047 -7.219 -29 1 98.12 214 SER B CA 1
ATOM 3905 C C . SER B 1 214 ? 9.461 -8.516 -29.531 1 98.12 214 SER B C 1
ATOM 3907 O O . SER B 1 214 ? 8.828 -8.531 -30.594 1 98.12 214 SER B O 1
ATOM 3909 N N . GLU B 1 215 ? 9.703 -9.547 -28.797 1 97.94 215 GLU B N 1
ATOM 3910 C CA . GLU B 1 215 ? 9.156 -10.836 -29.203 1 97.94 215 GLU B CA 1
ATOM 3911 C C . GLU B 1 215 ? 7.633 -10.828 -29.188 1 97.94 215 GLU B C 1
ATOM 3913 O O . GLU B 1 215 ? 6.988 -11.383 -30.078 1 97.94 215 GLU B O 1
ATOM 3918 N N . LEU B 1 216 ? 7.043 -10.234 -28.188 1 97.88 216 LEU B N 1
ATOM 3919 C CA . LEU B 1 216 ? 5.594 -10.133 -28.094 1 97.88 216 LEU B CA 1
ATOM 3920 C C . LEU B 1 216 ? 5.02 -9.352 -29.266 1 97.88 216 LEU B C 1
ATOM 3922 O O . LEU B 1 216 ? 4.027 -9.773 -29.875 1 97.88 216 LEU B O 1
ATOM 3926 N N . LEU B 1 217 ? 5.66 -8.234 -29.531 1 97.88 217 LEU B N 1
ATOM 3927 C CA . LEU B 1 217 ? 5.184 -7.426 -30.641 1 97.88 217 LEU B CA 1
ATOM 3928 C C . LEU B 1 217 ? 5.184 -8.234 -31.938 1 97.88 217 LEU B C 1
ATOM 3930 O O . LEU B 1 217 ? 4.184 -8.25 -32.656 1 97.88 217 LEU B O 1
ATOM 3934 N N . ALA B 1 218 ? 6.305 -8.859 -32.219 1 97.44 218 ALA B N 1
ATOM 3935 C CA . ALA B 1 218 ? 6.418 -9.68 -33.406 1 97.44 218 ALA B CA 1
ATOM 3936 C C . ALA B 1 218 ? 5.355 -10.773 -33.438 1 97.44 218 ALA B C 1
ATOM 3938 O O . ALA B 1 218 ? 4.738 -11.023 -34.469 1 97.44 218 ALA B O 1
ATOM 3939 N N . ALA B 1 219 ? 5.195 -11.43 -32.344 1 97.12 219 ALA B N 1
ATOM 3940 C CA . ALA B 1 219 ? 4.242 -12.531 -32.25 1 97.12 219 ALA B CA 1
ATOM 3941 C C . ALA B 1 219 ? 2.812 -12.039 -32.469 1 97.12 219 ALA B C 1
ATOM 3943 O O . ALA B 1 219 ? 2.023 -12.68 -33.156 1 97.12 219 ALA B O 1
ATOM 3944 N N . PHE B 1 220 ? 2.426 -10.922 -31.844 1 96.81 220 PHE B N 1
ATOM 3945 C CA . PHE B 1 220 ? 1.085 -10.367 -31.984 1 96.81 220 PHE B CA 1
ATOM 3946 C C . PHE B 1 220 ? 0.822 -9.945 -33.438 1 96.81 220 PHE B C 1
ATOM 3948 O O . PHE B 1 220 ? -0.262 -10.18 -33.969 1 96.81 220 PHE B O 1
ATOM 3955 N N . GLU B 1 221 ? 1.8 -9.297 -34.031 1 97 221 GLU B N 1
ATOM 3956 C CA . GLU B 1 221 ? 1.636 -8.859 -35.406 1 97 221 GLU B CA 1
ATOM 3957 C C . GLU B 1 221 ? 1.488 -10.055 -36.344 1 97 221 GLU B C 1
ATOM 3959 O O . GLU B 1 221 ? 0.657 -10.039 -37.25 1 97 221 GLU B O 1
ATOM 3964 N N . LYS B 1 222 ? 2.275 -11.023 -36.125 1 95.62 222 LYS B N 1
ATOM 3965 C CA . LYS B 1 222 ? 2.17 -12.242 -36.938 1 95.62 222 LYS B CA 1
ATOM 3966 C C . LYS B 1 222 ? 0.8 -12.891 -36.75 1 95.62 222 LYS B C 1
ATOM 3968 O O . LYS B 1 222 ? 0.165 -13.281 -37.75 1 95.62 222 LYS B O 1
ATOM 3973 N N . ALA B 1 223 ? 0.364 -13.008 -35.562 1 94.88 223 ALA B N 1
ATOM 3974 C CA . ALA B 1 223 ? -0.882 -13.711 -35.25 1 94.88 223 ALA B CA 1
ATOM 3975 C C . ALA B 1 223 ? -2.086 -12.945 -35.781 1 94.88 223 ALA B C 1
ATOM 3977 O O . ALA B 1 223 ? -3.076 -13.555 -36.219 1 94.88 223 ALA B O 1
ATOM 3978 N N . THR B 1 224 ? -1.989 -11.609 -35.812 1 94.12 224 THR B N 1
ATOM 3979 C CA . THR B 1 224 ? -3.133 -10.812 -36.219 1 94.12 224 THR B CA 1
ATOM 3980 C C . THR B 1 224 ? -3.039 -10.461 -37.719 1 94.12 224 THR B C 1
ATOM 3982 O O . THR B 1 224 ? -4.023 -10.039 -38.312 1 94.12 224 THR B O 1
ATOM 3985 N N . GLY B 1 225 ? -1.855 -10.578 -38.188 1 94.25 225 GLY B N 1
ATOM 3986 C CA . GLY B 1 225 ? -1.617 -10.227 -39.594 1 94.25 225 GLY B CA 1
ATOM 3987 C C . GLY B 1 225 ? -1.566 -8.734 -39.812 1 94.25 225 GLY B C 1
ATOM 3988 O O . GLY B 1 225 ? -1.689 -8.273 -40.969 1 94.25 225 GLY B O 1
ATOM 3989 N N . GLU B 1 226 ? -1.493 -7.961 -38.75 1 95.94 226 GLU B N 1
ATOM 3990 C CA . GLU B 1 226 ? -1.502 -6.508 -38.844 1 95.94 226 GLU B CA 1
ATOM 3991 C C . GLU B 1 226 ? -0.37 -5.891 -38.031 1 95.94 226 GLU B C 1
ATOM 3993 O O . GLU B 1 226 ? 0.06 -6.461 -37.031 1 95.94 226 GLU B O 1
ATOM 3998 N N . LYS B 1 227 ? 0.003 -4.75 -38.5 1 97.31 227 LYS B N 1
ATOM 3999 C CA . LYS B 1 227 ? 0.983 -3.986 -37.719 1 97.31 227 LYS B CA 1
ATOM 4000 C C . LYS B 1 227 ? 0.324 -3.27 -36.562 1 97.31 227 LYS B C 1
ATOM 4002 O O . LYS B 1 227 ? -0.81 -2.799 -36.656 1 97.31 227 LYS B O 1
ATOM 4007 N N . PHE B 1 228 ? 1.033 -3.225 -35.469 1 97.81 228 PHE B N 1
ATOM 4008 C CA . PHE B 1 228 ? 0.538 -2.545 -34.281 1 97.81 228 PHE B CA 1
ATOM 4009 C C . PHE B 1 228 ? 1.006 -1.096 -34.25 1 97.81 228 PHE B C 1
ATOM 4011 O O . PHE B 1 228 ? 2.129 -0.791 -34.656 1 97.81 228 PHE B O 1
ATOM 4018 N N . THR B 1 229 ? 0.101 -0.181 -33.812 1 98.31 229 THR B N 1
ATOM 4019 C CA . THR B 1 229 ? 0.534 1.159 -33.438 1 98.31 229 THR B CA 1
ATOM 4020 C C . THR B 1 229 ? 1.285 1.13 -32.125 1 98.31 229 THR B C 1
ATOM 4022 O O . THR B 1 229 ? 0.712 0.789 -31.078 1 98.31 229 THR B O 1
ATOM 4025 N N . VAL B 1 230 ? 2.555 1.49 -32.188 1 98.19 230 VAL B N 1
ATOM 4026 C CA . VAL B 1 230 ? 3.418 1.364 -31.031 1 98.19 230 VAL B CA 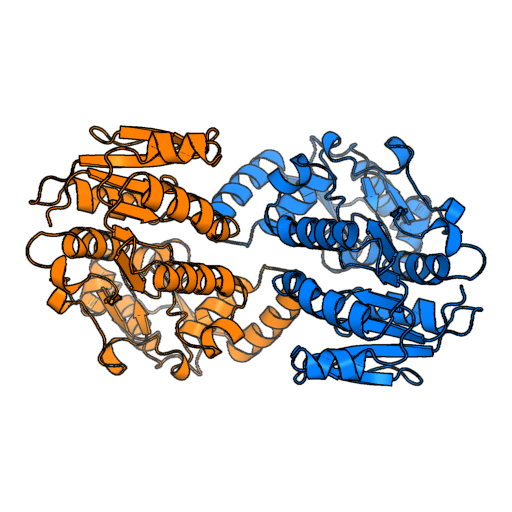1
ATOM 4027 C C . VAL B 1 230 ? 3.623 2.734 -30.391 1 98.19 230 VAL B C 1
ATOM 4029 O O . VAL B 1 230 ? 4.012 3.691 -31.062 1 98.19 230 VAL B O 1
ATOM 4032 N N . THR B 1 231 ? 3.238 2.9 -29.172 1 98.12 231 THR B N 1
ATOM 4033 C CA . THR B 1 231 ? 3.609 4.047 -28.359 1 98.12 231 THR B CA 1
ATOM 4034 C C . THR B 1 231 ? 4.875 3.752 -27.547 1 98.12 231 THR B C 1
ATOM 4036 O O . THR B 1 231 ? 4.945 2.742 -26.844 1 98.12 231 THR B O 1
ATOM 4039 N N . GLU B 1 232 ? 5.832 4.602 -27.688 1 98 232 GLU B N 1
ATOM 4040 C CA . GLU B 1 232 ? 7.062 4.449 -26.922 1 98 232 GLU B CA 1
ATOM 4041 C C . GLU B 1 232 ? 7.02 5.266 -25.625 1 98 232 GLU B C 1
ATOM 4043 O O . GLU B 1 232 ? 6.504 6.387 -25.609 1 98 232 GLU B O 1
ATOM 4048 N N . ALA B 1 233 ? 7.52 4.684 -24.562 1 97.25 233 ALA B N 1
ATOM 4049 C CA . ALA B 1 233 ? 7.582 5.371 -23.266 1 97.25 233 ALA B CA 1
ATOM 4050 C C . ALA B 1 233 ? 8.961 5.219 -22.625 1 97.25 233 ALA B C 1
ATOM 4052 O O . ALA B 1 233 ? 9.641 4.215 -22.844 1 97.25 233 ALA B O 1
ATOM 4053 N N . ASP B 1 234 ? 9.398 6.23 -21.938 1 97.88 234 ASP B N 1
ATOM 4054 C CA . ASP B 1 234 ? 10.648 6.203 -21.172 1 97.88 234 ASP B CA 1
ATOM 4055 C C . ASP B 1 234 ? 10.422 5.637 -19.781 1 97.88 234 ASP B C 1
ATOM 4057 O O . ASP B 1 234 ? 10.062 6.367 -18.859 1 97.88 234 ASP B O 1
ATOM 4061 N N . LEU B 1 235 ? 10.656 4.391 -19.609 1 97.38 235 LEU B N 1
ATOM 4062 C CA . LEU B 1 235 ? 10.375 3.703 -18.344 1 97.38 235 LEU B CA 1
ATOM 4063 C C . LEU B 1 235 ? 11.164 4.32 -17.203 1 97.38 235 LEU B C 1
ATOM 4065 O O . LEU B 1 235 ? 10.641 4.484 -16.094 1 97.38 235 LEU B O 1
ATOM 4069 N N . ASP B 1 236 ? 12.398 4.711 -17.438 1 97.19 236 ASP B N 1
ATOM 4070 C CA . ASP B 1 236 ? 13.227 5.293 -16.375 1 97.19 236 ASP B CA 1
ATOM 4071 C C . ASP B 1 236 ? 12.609 6.582 -15.852 1 97.19 236 ASP B C 1
ATOM 4073 O O . ASP B 1 236 ? 12.562 6.805 -14.633 1 97.19 236 ASP B O 1
ATOM 4077 N N . ALA B 1 237 ? 12.133 7.375 -16.766 1 96.69 237 ALA B N 1
ATOM 4078 C CA . ALA B 1 237 ? 11.469 8.609 -16.359 1 96.69 237 ALA B CA 1
ATOM 4079 C C . ALA B 1 237 ? 10.203 8.312 -15.555 1 96.69 237 ALA B C 1
ATOM 4081 O O . ALA B 1 237 ? 9.93 8.969 -14.547 1 96.69 237 ALA B O 1
ATOM 4082 N N . GLU B 1 238 ? 9.5 7.328 -16 1 96.31 238 GLU B N 1
ATOM 4083 C CA . GLU B 1 238 ? 8.258 6.969 -15.32 1 96.31 238 GLU B CA 1
ATOM 4084 C C . GLU B 1 238 ? 8.531 6.398 -13.93 1 96.31 238 GLU B C 1
ATOM 4086 O O . GLU B 1 238 ? 7.754 6.613 -13 1 96.31 238 GLU B O 1
ATOM 4091 N N . VAL B 1 239 ? 9.57 5.664 -13.812 1 96.25 239 VAL B N 1
ATOM 4092 C CA . VAL B 1 239 ? 9.938 5.086 -12.531 1 96.25 239 VAL B CA 1
ATOM 4093 C C . VAL B 1 239 ? 10.289 6.195 -11.539 1 96.25 239 VAL B C 1
ATOM 4095 O O . VAL B 1 239 ? 9.852 6.168 -10.391 1 96.25 239 VAL B O 1
ATOM 4098 N N . SER B 1 240 ? 11.078 7.16 -11.984 1 92.69 240 SER B N 1
ATOM 4099 C CA . SER B 1 240 ? 11.43 8.289 -11.133 1 92.69 240 SER B CA 1
ATOM 4100 C C . SER B 1 240 ? 10.188 9.016 -10.633 1 92.69 240 SER B C 1
ATOM 4102 O O . SER B 1 240 ? 10.062 9.297 -9.438 1 92.69 240 SER B O 1
ATOM 4104 N N . GLU B 1 241 ? 9.281 9.195 -11.508 1 92.12 241 GLU B N 1
ATOM 4105 C CA . GLU B 1 241 ? 8.031 9.844 -11.133 1 92.12 241 GLU B CA 1
ATOM 4106 C C . GLU B 1 241 ? 7.219 8.977 -10.18 1 92.12 241 GLU B C 1
ATOM 4108 O O . GLU B 1 241 ? 6.648 9.477 -9.203 1 92.12 241 GLU B O 1
ATOM 4113 N N . ALA B 1 242 ? 7.191 7.746 -10.438 1 93.44 242 ALA B N 1
ATOM 4114 C CA . ALA B 1 242 ? 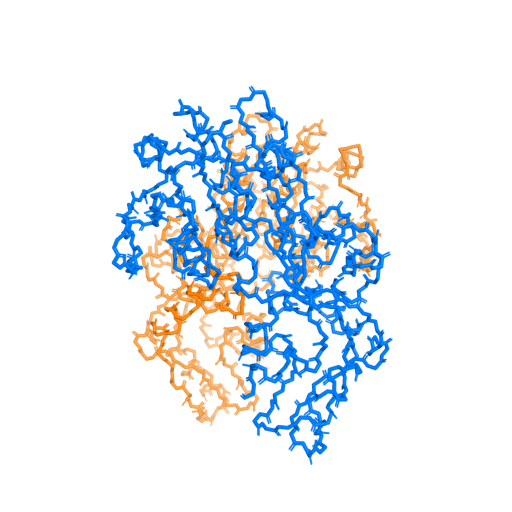6.41 6.816 -9.625 1 93.44 242 ALA B CA 1
ATOM 4115 C C . ALA B 1 242 ? 6.965 6.715 -8.211 1 93.44 242 ALA B C 1
ATOM 4117 O O . ALA B 1 242 ? 6.207 6.664 -7.242 1 93.44 242 ALA B O 1
ATOM 4118 N N . LYS B 1 243 ? 8.227 6.648 -8.094 1 89.25 243 LYS B N 1
ATOM 4119 C CA . LYS B 1 243 ? 8.859 6.598 -6.781 1 89.25 243 LYS B CA 1
ATOM 4120 C C . LYS B 1 243 ? 8.562 7.863 -5.984 1 89.25 243 LYS B C 1
ATOM 4122 O O . LYS B 1 243 ? 8.305 7.797 -4.777 1 89.25 243 LYS B O 1
ATOM 4127 N N . GLU B 1 244 ? 8.648 8.953 -6.641 1 84.31 244 GLU B N 1
ATOM 4128 C CA . GLU B 1 244 ? 8.32 10.211 -5.984 1 84.31 244 GLU B CA 1
ATOM 4129 C C . GLU B 1 244 ? 6.875 10.227 -5.5 1 84.31 244 GLU B C 1
ATOM 4131 O O . GLU B 1 244 ? 6.598 10.609 -4.363 1 84.31 244 GLU B O 1
ATOM 4136 N N . LYS B 1 245 ? 5.996 9.781 -6.316 1 85.38 245 LYS B N 1
ATOM 4137 C CA . LYS B 1 245 ? 4.586 9.703 -5.945 1 85.38 245 LYS B CA 1
ATOM 4138 C C . LYS B 1 245 ? 4.383 8.797 -4.734 1 85.38 245 LYS B C 1
ATOM 4140 O O . LYS B 1 245 ? 3.697 9.172 -3.781 1 85.38 245 LYS B O 1
ATOM 4145 N N . LEU B 1 246 ? 4.984 7.695 -4.773 1 86.75 246 LEU B N 1
ATOM 4146 C CA . LEU B 1 246 ? 4.84 6.715 -3.703 1 86.75 246 LEU B CA 1
ATOM 4147 C C . LEU B 1 246 ? 5.359 7.273 -2.383 1 86.75 246 LEU B C 1
ATOM 4149 O O . LEU B 1 246 ? 4.742 7.074 -1.335 1 86.75 246 LEU B O 1
ATOM 4153 N N . SER B 1 247 ? 6.48 7.941 -2.428 1 80.06 247 SER B N 1
ATOM 4154 C CA . SER B 1 247 ? 7.078 8.523 -1.229 1 80.06 247 SER B CA 1
ATOM 4155 C C . SER B 1 247 ? 6.16 9.57 -0.607 1 80.06 247 SER B C 1
ATOM 4157 O O . SER B 1 247 ? 6.305 9.906 0.569 1 80.06 247 SER B O 1
ATOM 4159 N N . LYS B 1 248 ? 5.266 10.031 -1.427 1 78.88 248 LYS B N 1
ATOM 4160 C CA . LYS B 1 248 ? 4.336 11.055 -0.961 1 78.88 248 LYS B CA 1
ATOM 4161 C C . LYS B 1 248 ? 2.967 10.453 -0.654 1 78.88 248 LYS B C 1
ATOM 4163 O O . LYS B 1 248 ? 1.991 11.18 -0.457 1 78.88 248 LYS B O 1
ATOM 4168 N N . GLY B 1 249 ? 2.889 9.125 -0.732 1 78.94 249 GLY B N 1
ATOM 4169 C CA . GLY B 1 249 ? 1.665 8.422 -0.377 1 78.94 249 GLY B CA 1
ATOM 4170 C C . GLY B 1 249 ? 0.71 8.266 -1.545 1 78.94 249 GLY B C 1
ATOM 4171 O O . GLY B 1 249 ? -0.444 7.871 -1.359 1 78.94 249 GLY B O 1
ATOM 4172 N N . ASP B 1 250 ? 1.111 8.703 -2.686 1 83.31 250 ASP B N 1
ATOM 4173 C CA . ASP B 1 250 ? 0.353 8.477 -3.912 1 83.31 250 ASP B CA 1
ATOM 4174 C C . ASP B 1 250 ? 0.708 7.133 -4.539 1 83.31 250 ASP B C 1
ATOM 4176 O O . ASP B 1 250 ? 1.817 6.949 -5.047 1 83.31 250 ASP B O 1
ATOM 4180 N N . PHE B 1 251 ? -0.294 6.297 -4.664 1 88.62 251 PHE B N 1
ATOM 4181 C CA . PHE B 1 251 ? -0.029 4.914 -5.047 1 88.62 251 PHE B CA 1
ATOM 4182 C C . PHE B 1 251 ? -0.283 4.707 -6.535 1 88.62 251 PHE B C 1
ATOM 4184 O O . PHE B 1 251 ? -0.186 3.584 -7.039 1 88.62 251 PHE B O 1
ATOM 4191 N N . SER B 1 252 ? -0.537 5.66 -7.328 1 86.5 252 SER B N 1
ATOM 4192 C CA . SER B 1 252 ? -0.95 5.543 -8.727 1 86.5 252 SER B CA 1
ATOM 4193 C C . SER B 1 252 ? 0.194 5.043 -9.602 1 86.5 252 SER B C 1
ATOM 4195 O O . SER B 1 252 ? -0.031 4.57 -10.719 1 86.5 252 SER B O 1
ATOM 4197 N N . GLY B 1 253 ? 1.404 5.109 -9.078 1 90.75 253 GLY B N 1
ATOM 4198 C CA . GLY B 1 253 ? 2.553 4.699 -9.875 1 90.75 253 GLY B CA 1
ATOM 4199 C C . GLY B 1 253 ? 3.027 3.295 -9.555 1 90.75 253 GLY B C 1
ATOM 4200 O O . GLY B 1 253 ? 4.012 2.822 -10.125 1 90.75 253 GLY B O 1
ATOM 4201 N N . VAL B 1 254 ? 2.35 2.545 -8.727 1 92.38 254 VAL B N 1
ATOM 4202 C CA . VAL B 1 254 ? 2.807 1.247 -8.25 1 92.38 254 VAL B CA 1
ATOM 4203 C C . VAL B 1 254 ? 2.926 0.273 -9.414 1 92.38 254 VAL B C 1
ATOM 4205 O O . VAL B 1 254 ? 3.889 -0.493 -9.5 1 92.38 254 VAL B O 1
ATOM 4208 N N . GLY B 1 255 ? 1.969 0.29 -10.336 1 92.19 255 GLY B N 1
ATOM 4209 C CA . GLY B 1 255 ? 2.049 -0.574 -11.5 1 92.19 255 GLY B CA 1
ATOM 4210 C C . GLY B 1 255 ? 3.334 -0.396 -12.289 1 92.19 255 GLY B C 1
ATOM 4211 O O . GLY B 1 255 ? 3.959 -1.376 -12.695 1 92.19 255 GLY B O 1
ATOM 4212 N N . THR B 1 256 ? 3.758 0.818 -12.492 1 94.19 256 THR B N 1
ATOM 4213 C CA . THR B 1 256 ? 4.992 1.137 -13.203 1 94.19 256 THR B CA 1
ATOM 4214 C C . THR B 1 256 ? 6.199 0.55 -12.484 1 94.19 256 THR B C 1
ATOM 4216 O O . THR B 1 256 ? 7.113 0.024 -13.117 1 94.19 256 THR B O 1
ATOM 4219 N N . LEU B 1 257 ? 6.195 0.629 -11.188 1 95.06 257 LEU B N 1
ATOM 4220 C CA . LEU B 1 257 ? 7.312 0.133 -10.391 1 95.06 257 LEU B CA 1
ATOM 4221 C C . LEU B 1 257 ? 7.422 -1.385 -10.492 1 95.06 257 LEU B C 1
ATOM 4223 O O . LEU B 1 257 ? 8.523 -1.93 -10.562 1 95.06 257 LEU B O 1
ATOM 4227 N N . ILE B 1 258 ? 6.27 -2.062 -10.547 1 94.44 258 ILE B N 1
ATOM 4228 C CA . ILE B 1 258 ? 6.254 -3.516 -10.672 1 94.44 258 ILE B CA 1
ATOM 4229 C C . ILE B 1 258 ? 6.805 -3.924 -12.039 1 94.44 258 ILE B C 1
ATOM 4231 O O . ILE B 1 258 ? 7.633 -4.832 -12.133 1 94.44 258 ILE B O 1
ATOM 4235 N N . VAL B 1 259 ? 6.379 -3.242 -13.055 1 95.12 259 VAL B N 1
ATOM 4236 C CA . VAL B 1 259 ? 6.848 -3.527 -14.406 1 95.12 259 VAL B CA 1
ATOM 4237 C C . VAL B 1 259 ? 8.352 -3.291 -14.492 1 95.12 259 VAL B C 1
ATOM 4239 O O . VAL B 1 259 ? 9.086 -4.113 -15.047 1 95.12 259 VAL B O 1
ATOM 4242 N N . ALA B 1 260 ? 8.836 -2.188 -13.914 1 96.12 260 ALA B N 1
ATOM 4243 C CA . ALA B 1 260 ? 10.258 -1.854 -13.945 1 96.12 260 ALA B CA 1
ATOM 4244 C C . ALA B 1 260 ? 11.086 -2.924 -13.242 1 96.12 260 ALA B C 1
ATOM 4246 O O . ALA B 1 260 ? 12.172 -3.287 -13.719 1 96.12 260 ALA B O 1
ATOM 4247 N N . ALA B 1 261 ? 10.562 -3.396 -12.164 1 95.44 261 ALA B N 1
ATOM 4248 C CA . ALA B 1 261 ? 11.258 -4.473 -11.461 1 95.44 261 ALA B CA 1
ATOM 4249 C C . ALA B 1 261 ? 11.406 -5.703 -12.344 1 95.44 261 ALA B C 1
ATOM 4251 O O . ALA B 1 261 ? 12.469 -6.32 -12.398 1 95.44 261 ALA B O 1
ATOM 4252 N N . ALA B 1 262 ? 10.375 -6.016 -13.047 1 93.62 262 ALA B N 1
ATOM 4253 C CA . ALA B 1 262 ? 10.367 -7.203 -13.898 1 93.62 262 ALA B CA 1
ATOM 4254 C C . ALA B 1 262 ? 11.312 -7.043 -15.078 1 93.62 262 ALA B C 1
ATOM 4256 O O . ALA B 1 262 ? 11.789 -8.031 -15.648 1 93.62 262 ALA B O 1
ATOM 4257 N N . LEU B 1 263 ? 11.625 -5.805 -15.453 1 94.75 263 LEU B N 1
ATOM 4258 C CA . LEU B 1 263 ? 12.438 -5.562 -16.625 1 94.75 263 LEU B CA 1
ATOM 4259 C C . LEU B 1 263 ? 13.875 -5.215 -16.234 1 94.75 263 LEU B C 1
ATOM 4261 O O . LEU B 1 263 ? 14.711 -4.949 -17.109 1 94.75 263 LEU B O 1
ATOM 4265 N N . ASP B 1 264 ? 14.156 -5.145 -14.992 1 94.81 264 ASP B N 1
ATOM 4266 C CA . ASP B 1 264 ? 15.539 -5.055 -14.531 1 94.81 264 ASP B CA 1
ATOM 4267 C C . ASP B 1 264 ? 16.156 -6.441 -14.367 1 94.81 264 ASP B C 1
ATOM 4269 O O . ASP B 1 264 ? 15.805 -7.184 -13.453 1 94.81 264 ASP B O 1
ATOM 4273 N N . GLU B 1 265 ? 17.047 -6.738 -15.172 1 93.31 265 GLU B N 1
ATOM 4274 C CA . GLU B 1 265 ? 17.625 -8.078 -15.227 1 93.31 265 GLU B CA 1
ATOM 4275 C C . GLU B 1 265 ? 18.234 -8.469 -13.883 1 93.31 265 GLU B C 1
ATOM 4277 O O . GLU B 1 265 ? 18.359 -9.656 -13.57 1 93.31 265 GLU B O 1
ATOM 4282 N N . ARG B 1 266 ? 18.641 -7.543 -13.148 1 94.5 266 ARG B N 1
ATOM 4283 C CA . ARG B 1 266 ? 19.328 -7.801 -11.883 1 94.5 266 ARG B CA 1
ATOM 4284 C C . ARG B 1 266 ? 18.359 -8.359 -10.844 1 94.5 266 ARG B C 1
ATOM 4286 O O . ARG B 1 266 ? 18.797 -8.898 -9.82 1 94.5 266 ARG B O 1
ATOM 4293 N N . THR B 1 267 ? 16.969 -8.273 -11.07 1 92.19 267 THR B N 1
ATOM 4294 C CA . THR B 1 267 ? 15.984 -8.758 -10.102 1 92.19 267 THR B CA 1
ATOM 4295 C C . THR B 1 267 ? 15.734 -10.25 -10.297 1 92.19 267 THR B C 1
ATOM 4297 O O . THR B 1 267 ? 15.039 -10.883 -9.492 1 92.19 267 THR B O 1
ATOM 4300 N N . GLY B 1 268 ? 16.328 -10.82 -11.328 1 89.44 268 GLY B N 1
ATOM 4301 C CA . GLY B 1 268 ? 16.188 -12.258 -11.539 1 89.44 268 GLY B CA 1
ATOM 4302 C C . GLY B 1 268 ? 14.82 -12.648 -12.062 1 89.44 268 GLY B C 1
ATOM 4303 O O . GLY B 1 268 ? 14.289 -13.695 -11.688 1 89.44 268 GLY B O 1
ATOM 4304 N N . ASN B 1 269 ? 14.234 -11.844 -12.906 1 87.88 269 ASN B N 1
ATOM 4305 C CA . ASN B 1 269 ? 12.859 -12.023 -13.352 1 87.88 269 ASN B CA 1
ATOM 4306 C C . ASN B 1 269 ? 12.781 -12.961 -14.555 1 87.88 269 ASN B C 1
ATOM 4308 O O . ASN B 1 269 ? 11.688 -13.273 -15.031 1 87.88 269 ASN B O 1
ATOM 4312 N N . ASP B 1 270 ? 13.844 -13.234 -15.133 1 95.19 270 ASP B N 1
ATOM 4313 C CA . ASP B 1 270 ? 13.969 -14.297 -16.125 1 95.19 270 ASP B CA 1
ATOM 4314 C C . ASP B 1 270 ? 14.477 -15.586 -15.484 1 95.19 270 ASP B C 1
ATOM 4316 O O . ASP B 1 270 ? 15.688 -15.789 -15.367 1 95.19 270 ASP B O 1
ATOM 4320 N N . PHE B 1 271 ? 13.516 -16.453 -15.227 1 97.19 271 PHE B N 1
ATOM 4321 C CA . PHE B 1 271 ? 13.836 -17.641 -14.445 1 97.19 271 PHE B CA 1
ATOM 4322 C C . PHE B 1 271 ? 14.625 -18.656 -15.273 1 97.19 271 PHE B C 1
ATOM 4324 O O . PHE B 1 271 ? 15.383 -19.453 -14.734 1 97.19 271 PHE B O 1
ATOM 4331 N N . ASP B 1 272 ? 14.422 -18.578 -16.594 1 96.44 272 ASP B N 1
ATOM 4332 C CA . ASP B 1 272 ? 15.219 -19.438 -17.469 1 96.44 272 ASP B CA 1
ATOM 4333 C C . ASP B 1 272 ? 16.688 -19.031 -17.453 1 96.44 272 ASP B C 1
ATOM 4335 O O . ASP B 1 272 ? 17.578 -19.875 -17.297 1 96.44 272 ASP B O 1
ATOM 4339 N N . LYS B 1 273 ? 16.875 -17.797 -17.609 1 94.94 273 LYS B N 1
ATOM 4340 C CA . LYS B 1 273 ? 18.25 -17.297 -17.594 1 94.94 273 LYS B CA 1
ATOM 4341 C C . LYS B 1 273 ? 18.906 -17.562 -16.234 1 94.94 273 LYS B C 1
ATOM 4343 O O . LYS B 1 273 ? 20.094 -17.844 -16.172 1 94.94 273 LYS B O 1
ATOM 4348 N N . ALA B 1 274 ? 18.156 -17.453 -15.164 1 92.62 274 ALA B N 1
ATOM 4349 C CA . ALA B 1 274 ? 18.672 -17.688 -13.82 1 92.62 274 ALA B CA 1
ATOM 4350 C C . ALA B 1 274 ? 18.906 -19.172 -13.57 1 92.62 274 ALA B C 1
ATOM 4352 O O . ALA B 1 274 ? 19.625 -19.547 -12.641 1 92.62 274 ALA B O 1
ATOM 4353 N N . GLY B 1 275 ? 18.297 -20.047 -14.367 1 93.56 275 GLY B N 1
ATOM 4354 C CA . GLY B 1 275 ? 18.5 -21.484 -14.289 1 93.56 275 GLY B CA 1
ATOM 4355 C C . GLY B 1 275 ? 17.812 -22.109 -13.094 1 93.56 275 GLY B C 1
ATOM 4356 O O . GLY B 1 275 ? 18.281 -23.141 -12.578 1 93.56 275 GLY B O 1
ATOM 4357 N N . ASN B 1 276 ? 16.766 -21.516 -12.617 1 95.06 276 ASN B N 1
ATOM 4358 C CA . ASN B 1 276 ? 16.125 -22.016 -11.406 1 95.06 276 ASN B CA 1
ATOM 4359 C C . ASN B 1 276 ? 14.641 -22.25 -11.617 1 95.06 276 ASN B C 1
ATOM 4361 O O . ASN B 1 276 ? 13.859 -22.188 -10.664 1 95.06 276 ASN B O 1
ATOM 4365 N N . VAL B 1 277 ? 14.25 -22.469 -12.852 1 97.25 277 VAL B N 1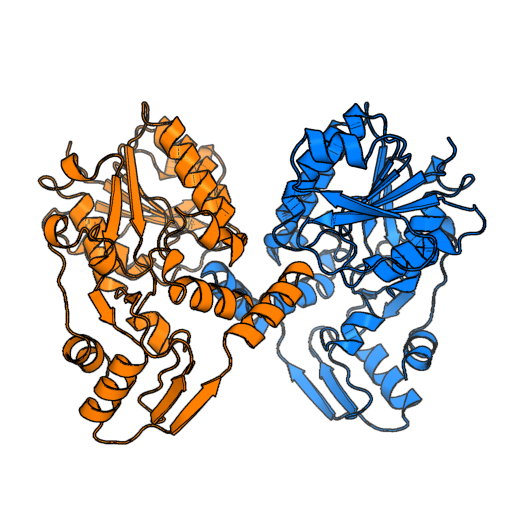
ATOM 4366 C CA . VAL B 1 277 ? 12.852 -22.766 -13.164 1 97.25 277 VAL B CA 1
ATOM 4367 C C . VAL B 1 277 ? 12.477 -24.141 -12.625 1 97.25 277 VAL B C 1
ATOM 4369 O O . VAL B 1 277 ? 13.266 -25.078 -12.727 1 97.25 277 VAL B O 1
ATOM 4372 N N . SER B 1 278 ? 11.297 -24.25 -12.133 1 98.44 278 SER B N 1
ATOM 4373 C CA . SER B 1 278 ? 10.852 -25.484 -11.5 1 98.44 278 SER B CA 1
ATOM 4374 C C . SER B 1 278 ? 9.812 -26.203 -12.359 1 98.44 278 SER B C 1
ATOM 4376 O O . SER B 1 278 ? 9.125 -27.109 -11.883 1 98.44 278 SER B O 1
ATOM 4378 N N . ASN B 1 279 ? 9.688 -25.875 -13.555 1 98.56 279 ASN B N 1
ATOM 4379 C CA . ASN B 1 279 ? 8.656 -26.422 -14.438 1 98.56 279 ASN B CA 1
ATOM 4380 C C . ASN B 1 279 ? 8.773 -27.938 -14.578 1 98.56 279 ASN B C 1
ATOM 4382 O O . ASN B 1 279 ? 7.77 -28.641 -14.516 1 98.56 279 ASN B O 1
ATOM 4386 N N . GLU B 1 280 ? 9.914 -28.391 -14.789 1 98 280 GLU B N 1
ATOM 4387 C CA . GLU B 1 280 ? 10.094 -29.828 -14.969 1 98 280 GLU B CA 1
ATOM 4388 C C . GLU B 1 280 ? 9.68 -30.594 -13.719 1 98 280 GLU B C 1
ATOM 4390 O O . GLU B 1 280 ? 8.961 -31.594 -13.812 1 98 280 GLU B O 1
ATOM 4395 N N . LEU B 1 281 ? 10.102 -30.141 -12.594 1 98.31 281 LEU B N 1
ATOM 4396 C CA . LEU B 1 281 ? 9.734 -30.766 -11.328 1 98.31 281 LEU B CA 1
ATOM 4397 C C . LEU B 1 281 ? 8.219 -30.844 -11.18 1 98.31 281 LEU B C 1
ATOM 4399 O O . LEU B 1 281 ? 7.688 -31.859 -10.727 1 98.31 281 LEU B O 1
ATOM 4403 N N . LEU B 1 282 ? 7.535 -29.797 -11.617 1 98.62 282 LEU B N 1
ATOM 4404 C CA . LEU B 1 282 ? 6.105 -29.672 -11.375 1 98.62 282 LEU B CA 1
ATOM 4405 C C . LEU B 1 282 ? 5.305 -30.156 -12.578 1 98.62 282 LEU B C 1
ATOM 4407 O O . LEU B 1 282 ? 4.074 -30.047 -12.594 1 98.62 282 LEU B O 1
ATOM 4411 N N . GLN B 1 283 ? 6.035 -30.609 -13.602 1 97.56 283 GLN B N 1
ATOM 4412 C CA . GLN B 1 283 ? 5.41 -31.125 -14.812 1 97.56 283 GLN B CA 1
ATOM 4413 C C . GLN B 1 283 ? 4.504 -30.078 -15.453 1 97.56 283 GLN B C 1
ATOM 4415 O O . GLN B 1 283 ? 3.359 -30.359 -15.805 1 97.56 283 GLN B O 1
ATOM 4420 N N . LEU B 1 284 ? 4.977 -28.891 -15.547 1 97.75 284 LEU B N 1
ATOM 4421 C CA . LEU B 1 284 ? 4.258 -27.781 -16.156 1 97.75 284 LEU B CA 1
ATOM 4422 C C . LEU B 1 284 ? 4.668 -27.609 -17.625 1 97.75 284 LEU B C 1
ATOM 4424 O O . LEU B 1 284 ? 5.797 -27.938 -18 1 97.75 284 LEU B O 1
ATOM 4428 N N . PRO B 1 285 ? 3.76 -27.078 -18.391 1 92.94 285 PRO B N 1
ATOM 4429 C CA . PRO B 1 285 ? 4.117 -26.812 -19.797 1 92.94 285 PRO B CA 1
ATOM 4430 C C . PRO B 1 285 ? 5.078 -25.625 -19.938 1 92.94 285 PRO B C 1
ATOM 4432 O O . PRO B 1 285 ? 5.25 -24.844 -18.984 1 92.94 285 PRO B O 1
ATOM 4435 N N . SER B 1 286 ? 5.75 -25.562 -21.031 1 94.19 286 SER B N 1
ATOM 4436 C CA . SER B 1 286 ? 6.531 -24.438 -21.516 1 94.19 286 SER B CA 1
ATOM 4437 C C . SER B 1 286 ? 6.133 -24.062 -22.938 1 94.19 286 SER B C 1
ATOM 4439 O O . SER B 1 286 ? 6.195 -24.891 -23.859 1 94.19 286 SER B O 1
ATOM 4441 N N . LEU B 1 287 ? 5.688 -22.891 -23.031 1 95.38 287 LEU B N 1
ATOM 4442 C CA . LEU B 1 287 ? 5.219 -22.469 -24.344 1 95.38 287 LEU B CA 1
ATOM 4443 C C . LEU B 1 287 ? 6.156 -21.422 -24.953 1 95.38 287 LEU B C 1
ATOM 4445 O O . LEU B 1 287 ? 6.762 -20.625 -24.219 1 95.38 287 LEU B O 1
ATOM 4449 N N . GLN B 1 288 ? 6.176 -21.469 -26.281 1 94.62 288 GLN B N 1
ATOM 4450 C CA . GLN B 1 288 ? 6.746 -20.328 -27 1 94.62 288 GLN B CA 1
ATOM 4451 C C . GLN B 1 288 ? 5.734 -19.188 -27.125 1 94.62 288 GLN B C 1
ATOM 4453 O O . GLN B 1 288 ? 4.527 -19.422 -27 1 94.62 288 GLN B O 1
ATOM 4458 N N . VAL B 1 289 ? 6.254 -18.031 -27.328 1 95.44 289 VAL B N 1
ATOM 4459 C CA . VAL B 1 289 ? 5.434 -16.828 -27.281 1 95.44 289 VAL B CA 1
ATOM 4460 C C . VAL B 1 289 ? 4.297 -16.938 -28.297 1 95.44 289 VAL B C 1
ATOM 4462 O O . VAL B 1 289 ? 3.158 -16.562 -28 1 95.44 289 VAL B O 1
ATOM 4465 N N . GLU B 1 290 ? 4.527 -17.516 -29.453 1 93.75 290 GLU B N 1
ATOM 4466 C CA . GLU B 1 290 ? 3.496 -17.625 -30.484 1 93.75 290 GLU B CA 1
ATOM 4467 C C . GLU B 1 290 ? 2.359 -18.547 -30.031 1 93.75 290 GLU B C 1
ATOM 4469 O O . GLU B 1 290 ? 1.186 -18.234 -30.234 1 93.75 290 GLU B O 1
ATOM 4474 N N . GLY B 1 291 ? 2.754 -19.641 -29.469 1 91.88 291 GLY B N 1
ATOM 4475 C CA . GLY B 1 291 ? 1.755 -20.547 -28.938 1 91.88 291 GLY B CA 1
ATOM 4476 C C . GLY B 1 291 ? 0.966 -19.969 -27.781 1 91.88 291 GLY B C 1
ATOM 4477 O O . GLY B 1 291 ? -0.24 -20.203 -27.672 1 91.88 291 GLY B O 1
ATOM 4478 N N . ALA B 1 292 ? 1.615 -19.203 -26.938 1 93 292 ALA B N 1
ATOM 4479 C CA . ALA B 1 292 ? 0.987 -18.609 -25.75 1 93 292 ALA B CA 1
ATOM 4480 C C . ALA B 1 292 ? -0.047 -17.562 -26.141 1 93 292 ALA B C 1
ATOM 4482 O O . ALA B 1 292 ? -1.117 -17.469 -25.547 1 93 292 ALA B O 1
ATOM 4483 N N . ILE B 1 293 ? 0.195 -16.734 -27.188 1 92.94 293 ILE B N 1
ATOM 4484 C CA . ILE B 1 293 ? -0.699 -15.633 -27.547 1 92.94 293 ILE B CA 1
ATOM 4485 C C . ILE B 1 293 ? -1.868 -16.172 -28.375 1 92.94 293 ILE B C 1
ATOM 4487 O O . ILE B 1 293 ? -2.975 -15.625 -28.312 1 92.94 293 ILE B O 1
ATOM 4491 N N . LYS B 1 294 ? -1.63 -17.219 -29.156 1 88.44 294 LYS B N 1
ATOM 4492 C CA . LYS B 1 294 ? -2.691 -17.781 -29.984 1 88.44 294 LYS B CA 1
ATOM 4493 C C . LYS B 1 294 ? -3.869 -18.234 -29.125 1 88.44 294 LYS B C 1
ATOM 4495 O O . LYS B 1 294 ? -5.027 -18.078 -29.516 1 88.44 294 LYS B O 1
ATOM 4500 N N . ALA B 1 295 ? -3.562 -18.688 -28 1 83.88 295 ALA B N 1
ATOM 4501 C CA . ALA B 1 295 ? -4.578 -19.188 -27.078 1 83.88 295 ALA B CA 1
ATOM 4502 C C . ALA B 1 295 ? -5.414 -18.047 -26.5 1 83.88 295 ALA B C 1
ATOM 4504 O O . ALA B 1 295 ? -6.492 -18.281 -25.953 1 83.88 295 ALA B O 1
ATOM 4505 N N . LEU B 1 296 ? -4.918 -16.812 -26.641 1 85.31 296 LEU B N 1
ATOM 4506 C CA . LEU B 1 296 ? -5.566 -15.688 -26 1 85.31 296 LEU B CA 1
ATOM 4507 C C . LEU B 1 296 ? -6.266 -14.797 -27.016 1 85.31 296 LEU B C 1
ATOM 4509 O O . LEU B 1 296 ? -6.914 -13.812 -26.641 1 85.31 296 LEU B O 1
ATOM 4513 N N . LEU B 1 297 ? -6.008 -15 -28.281 1 83.56 297 LEU B N 1
ATOM 4514 C CA . LEU B 1 297 ? -6.629 -14.219 -29.344 1 83.56 297 LEU B CA 1
ATOM 4515 C C . LEU B 1 297 ? -7.98 -14.812 -29.734 1 83.56 297 LEU B C 1
ATOM 4517 O O . LEU B 1 297 ? -8.18 -16.016 -29.641 1 83.56 297 LEU B O 1
#

pLDDT: mean 95.03, std 4.78, range [59.81, 98.94]

Sequence (594 aa):
MSFKNVIVVGGGGNLSPAIIDALVKSPHNYTVSVLSREQSTYQAPSGVKHLKTDYTHDSLVSALKGQDAVISAIAGFAIADQKKIIDAAIEVGVKRFFPSEFGSDTTTSLALDYFPGWAPKVEIRDYLKSKEDKIEWTVVFNNFFFDWGLKVGFIAFNAKDKTATIFPKYKDVTFSATNLGDVGNAVAQALSPEIAPKTANQILRIRTLTTSQSELLAAFEKATGEKFTVTEADLDAEVSEAKEKLSKGDFSGVGTLIVAAALDERTGNDFDKAGNVSNELLQLPSLQVEGAIKALLMSFKNVIVVGGGGNLSPAIIDALVKSPHNYTVSVLSREQSTYQAPSGVKHLKTDYTHDSLVSALKGQDAVISAIAGFAIADQKKIIDAAIEVGVKRFFPSEFGSDTTTSLALDYFPGWAPKVEIRDYLKSKEDKIEWTVVFNNFFFDWGLKVGFIAFNAKDKTATIFPKYKDVTFSATNLGDVGNAVAQALSPEIAPKTANQILRIRTLTTSQSELLAAFEKATGEKFTVTEADLDAEVSEAKEKLSKGDFSGVGTLIVAAALDERTGNDFDKAGNVSNELLQLPSLQVEGAIKALL

Secondary structure (DSSP, 8-state):
----EEEEE-TTSSSHHHHHHHHHH-TT--EEEEEEETT----PPTT-EEEEE---HHHHHHHHTT-SEEEE---GGGGGGHHHHHHHHHHTT--EEE-S--SS--SSHHHHHH-GGGHHHHHHHHHHHHTTTT-EEEEEE--EEHHHHHHHTSS-EETTTTEEEE-GGGTT--EEEE-HHHHHHHHHHHTSTTTHHHHTTEEEE--SEEE-HHHHHHHHHHHHTS--EEEE--HHHHHHHHHHHHHTT-GGGHHHHHHHHHH-GGG---HHHHT-B-HHHHT-----HHHHHHTT-/----EEEEE-TTSSSHHHHHHHHHH-TT--EEEEEEETT----PPTT-EEEEE---HHHHHHHHTT-SEEEE---GGGGGGHHHHHHHHHHHT--EEE-S--SS--SSHHHHHH-GGGHHHHHHHHHHHHTTTT-EEEEEE--EEHHHHHHHTSS-EETTTTEEEE-GGGTT--EEEE-HHHHHHHHHHHTSTTTHHHHTTEEEE--SEEE-HHHHHHHHHHHHTSPPEEEE--HHHHHHHHHHHHHTT-GGGHHHHHHHHHH-GGG---HHHHT-B-HHHHT-----HHHHHHTT-

InterPro domains:
  IPR008030 NmrA-like domain [PF05368] (4-233)
  IPR036291 NAD(P)-binding domain superfamily [SSF51735] (1-238)
  IPR045312 Phenylcoumaran benzylic ether reductase-like [cd05259] (5-285)
  IPR051609 NmrA-type/Isoflavone reductase-like domain-containing protein [PTHR47706] (3-294)

Organism: Talaromyces marneffei (strain ATCC 18224 / CBS 334.59 / QM 7333) (NCBI:txid441960)

Foldseek 3Di:
DAFAEEEEEDCPDPLNVLLQVLQCPPPSHHQYEYEYEPPDPDDDDPRYHYAYAPLDLVRLLVVLAPGQEYEYQDDDPCLLSVLSNVVSCLVRQHAEYERNLEAADPPDVVLCVLPVRCVSVVVVLVSCVVCLVRYWYFYEYQHAQPLVCQVVCLQPQDLVQQAGEAAVVLQFQKFFHAHSNLVSLLVNLCNHPVLVVVRTNDYAYAGQEIGGNNQLQVLSCVLSVHHGHYHYDHLVVLSVVCVVCVVVVRNVSVSSSSVVLRRPVVSCRHVVVVVRHCCVSSVTHHDDSNVVVNVND/DAFAEEEEEDCPDPLNVLQQVLQCPPPSHHQYEYEYEPPDPDDDDPRYHYAYAPLDLVRLLVVLAPGQEYEYQDDDPCLLSVLSNVVSCLVRQHAEYEGNQEAADPPDVVLCVLPVRCVSVVVVLVSCVVCLVRYWYFYEYQHAQPLVCQVVCLQPQDLVQQAHEAAVVLQFQKFFHAHSNLVSLLVNLCNHPVLVVVRTNDYAYAGQEIGGNVQLQVLSCVLSVHHGHYHYDHLVVLSVVCVVCVVVVRNVSVSSSSVVLRRPVVSCRHVVVVVRHCCVSSVTHHDYSNVVVNVND

Nearest PDB structures (foldseek):
  1qyc-assembly1_B  TM=7.711E-01  e=9.291E-15  Pinus taeda
  7cs9-assembly2_A  TM=8.108E-01  e=4.621E-14  Arabidopsis thaliana
  2gas-assembly2_B  TM=7.480E-01  e=5.776E-15  Medicago sativa
  3c1o-assembly1_A  TM=8.137E-01  e=1.923E-13  Clarkia breweri
  3dhn-assembly1_A  TM=6.613E-01  e=1.142E-08  Bacteroides thetaiotaomicron